Protein AF-A0A1U7YF97-F1 (afdb_monomer_lite)

pLDDT: mean 80.74, std 18.73, range [26.03, 98.69]

Radius of gyration: 23.37 Å; chains: 1; bounding box: 70×64×62 Å

InterPro domains:
  IPR001906 Terpene synthase, N-terminal domain [PF01397] (215-399)
  IPR008930 Terpenoid cyclases/protein prenyltransferase alpha-alpha toroid [SSF48239] (35-126)
  IPR008930 Terpenoid cyclases/protein prenyltransferase alpha-alpha toroid [SSF48239] (220-426)
  IPR036965 Terpene synthase, N-terminal domain superfamily [G3DSA:1.50.10.130] (18-420)
  IPR050148 Terpene synthase-like [PTHR31739] (11-397)

Organism: Nicotiana sylvestris (NCBI:txid4096)

Structure (mmCIF, N/CA/C/O backbone):
data_AF-A0A1U7YF97-F1
#
_entry.id   AF-A0A1U7YF97-F1
#
loop_
_atom_site.group_PDB
_atom_site.id
_atom_site.type_symbol
_atom_site.label_atom_id
_atom_site.label_alt_id
_atom_site.label_comp_id
_atom_site.label_asym_id
_atom_site.label_entity_id
_atom_site.label_seq_id
_atom_site.pdbx_PDB_ins_code
_atom_site.Cartn_x
_atom_site.Cartn_y
_atom_site.Cartn_z
_atom_site.occupancy
_atom_site.B_iso_or_equiv
_atom_site.auth_seq_id
_atom_site.auth_comp_id
_atom_site.auth_asym_id
_atom_site.auth_atom_id
_atom_site.pdbx_PDB_model_num
ATOM 1 N N . MET A 1 1 ? -43.985 6.856 -4.457 1.00 51.19 1 MET A N 1
ATOM 2 C CA . MET A 1 1 ? -42.830 6.193 -5.093 1.00 51.19 1 MET A CA 1
ATOM 3 C C . MET A 1 1 ? -43.397 5.096 -5.967 1.00 51.19 1 MET A C 1
ATOM 5 O O . MET A 1 1 ? -44.209 4.332 -5.462 1.00 51.19 1 MET A O 1
ATOM 9 N N . ASP A 1 2 ? -43.066 5.093 -7.256 1.00 53.53 2 ASP A N 1
ATOM 10 C CA . ASP A 1 2 ? -43.571 4.096 -8.204 1.00 53.53 2 ASP A CA 1
ATOM 11 C C . ASP A 1 2 ? -43.056 2.693 -7.854 1.00 53.53 2 ASP A C 1
ATOM 13 O O . ASP A 1 2 ? -41.922 2.524 -7.410 1.00 53.53 2 ASP A O 1
ATOM 17 N N . SER A 1 3 ? -43.881 1.664 -8.055 1.00 61.53 3 SER A N 1
ATOM 18 C CA . SER A 1 3 ? -43.528 0.267 -7.754 1.00 61.53 3 SER A CA 1
ATOM 19 C C . SER A 1 3 ? -42.304 -0.234 -8.534 1.00 61.53 3 SER A C 1
ATOM 21 O O . SER A 1 3 ? -41.588 -1.115 -8.059 1.00 61.53 3 SER A O 1
ATOM 23 N N . SER A 1 4 ? -42.020 0.356 -9.699 1.00 63.34 4 SER A N 1
ATOM 24 C CA . SER A 1 4 ? -40.842 0.050 -10.515 1.00 63.34 4 SER A CA 1
ATOM 25 C C . SER A 1 4 ? -39.529 0.530 -9.886 1.00 63.34 4 SER A C 1
ATOM 27 O O . SER A 1 4 ? -38.517 -0.159 -10.000 1.00 63.34 4 SER A O 1
ATOM 29 N N . SER A 1 5 ? -39.524 1.668 -9.181 1.00 62.56 5 SER A N 1
ATOM 30 C CA . SER A 1 5 ? -38.303 2.200 -8.562 1.00 62.56 5 SER A CA 1
ATOM 31 C C . SER A 1 5 ? -37.928 1.454 -7.282 1.00 62.56 5 SER A C 1
ATOM 33 O O . SER A 1 5 ? -36.745 1.251 -7.019 1.00 62.56 5 SER A O 1
ATOM 35 N N . ILE A 1 6 ? -38.918 0.963 -6.531 1.00 66.25 6 ILE A N 1
ATOM 36 C CA . ILE A 1 6 ? -38.700 0.126 -5.340 1.00 66.25 6 ILE A CA 1
ATOM 37 C C . ILE A 1 6 ? -38.061 -1.213 -5.734 1.00 66.25 6 ILE A C 1
ATOM 39 O O . ILE A 1 6 ? -37.061 -1.610 -5.140 1.00 66.25 6 ILE A O 1
ATOM 43 N N . SER A 1 7 ? -38.563 -1.853 -6.796 1.00 70.56 7 SER A N 1
ATOM 44 C CA . SER A 1 7 ? -37.989 -3.099 -7.325 1.00 70.56 7 SER A CA 1
ATOM 45 C C . SER A 1 7 ? -36.536 -2.928 -7.795 1.00 70.56 7 SER A C 1
ATOM 47 O O . SER A 1 7 ? -35.716 -3.826 -7.599 1.00 70.56 7 SER A O 1
ATOM 49 N N . SER A 1 8 ? -36.185 -1.761 -8.348 1.00 82.00 8 SER A N 1
ATOM 50 C CA . SER A 1 8 ? -34.807 -1.444 -8.742 1.00 82.00 8 SER A CA 1
ATOM 51 C C . SER A 1 8 ? -33.874 -1.246 -7.541 1.00 82.00 8 SER A C 1
ATOM 53 O O . SER A 1 8 ? -32.724 -1.676 -7.599 1.00 82.00 8 SER A O 1
ATOM 55 N N . ILE A 1 9 ? -34.342 -0.618 -6.455 1.00 86.00 9 ILE A N 1
ATOM 56 C CA . ILE A 1 9 ? -33.538 -0.409 -5.237 1.00 86.00 9 ILE A CA 1
ATOM 57 C C . ILE A 1 9 ? -33.278 -1.739 -4.529 1.00 86.00 9 ILE A C 1
ATOM 59 O O . ILE A 1 9 ? -32.147 -2.012 -4.136 1.00 86.00 9 ILE A O 1
ATOM 63 N N . GLU A 1 10 ? -34.296 -2.590 -4.392 1.00 87.62 10 GLU A N 1
ATOM 64 C CA . GLU A 1 10 ? -34.138 -3.915 -3.780 1.00 87.62 10 GLU A CA 1
ATOM 65 C C . GLU A 1 10 ? -33.149 -4.790 -4.559 1.00 87.62 10 GLU A C 1
ATOM 67 O O . GLU A 1 10 ? -32.338 -5.490 -3.951 1.00 87.62 10 GLU A O 1
ATOM 72 N N . SER A 1 11 ? -33.162 -4.707 -5.894 1.00 89.81 11 SER A N 1
ATOM 73 C CA . SER A 1 11 ? -32.180 -5.391 -6.740 1.00 89.81 11 SER A CA 1
ATOM 74 C C . SER A 1 11 ? -30.751 -4.937 -6.433 1.00 89.81 11 SER A C 1
ATOM 76 O O . SER A 1 11 ? -29.893 -5.781 -6.184 1.00 89.81 11 SER A O 1
ATOM 78 N N . LEU A 1 12 ? -30.509 -3.623 -6.379 1.00 89.88 12 LEU A N 1
ATOM 79 C CA . LEU A 1 12 ? -29.187 -3.060 -6.074 1.00 89.88 12 LEU A CA 1
ATOM 80 C C . LEU A 1 12 ? -28.723 -3.412 -4.655 1.00 89.88 12 LEU A C 1
ATOM 82 O O . LEU A 1 12 ? -27.562 -3.743 -4.439 1.00 89.88 12 LEU A O 1
ATOM 86 N N . VAL A 1 13 ? -29.629 -3.389 -3.675 1.00 90.25 13 VAL A N 1
ATOM 87 C CA . VAL A 1 13 ? -29.317 -3.803 -2.299 1.00 90.25 13 VAL A CA 1
ATOM 88 C C . VAL A 1 13 ? -28.901 -5.274 -2.253 1.00 90.25 13 VAL A C 1
ATOM 90 O O . VAL A 1 13 ? -27.934 -5.613 -1.574 1.00 90.25 13 VAL A O 1
ATOM 93 N N . ASN A 1 14 ? -29.601 -6.153 -2.973 1.00 89.00 14 ASN A N 1
ATOM 94 C CA . ASN A 1 14 ? -29.261 -7.575 -3.028 1.00 89.00 14 ASN A CA 1
ATOM 95 C C . ASN A 1 14 ? -27.932 -7.830 -3.748 1.00 89.00 14 ASN A C 1
ATOM 97 O O . ASN A 1 14 ? -27.167 -8.696 -3.325 1.00 89.00 14 ASN A O 1
ATOM 101 N N . GLU A 1 15 ? -27.643 -7.066 -4.799 1.00 88.06 15 GLU A N 1
ATOM 102 C CA . GLU A 1 15 ? -26.352 -7.090 -5.487 1.00 88.06 15 GLU A CA 1
ATOM 103 C C . GLU A 1 15 ? -25.223 -6.685 -4.534 1.00 88.06 15 GLU A C 1
ATOM 105 O O . GLU A 1 15 ? -24.295 -7.465 -4.328 1.00 88.06 15 GLU A O 1
ATOM 110 N N . ILE A 1 16 ? -25.374 -5.563 -3.822 1.00 86.56 16 ILE A N 1
ATOM 111 C CA . ILE A 1 16 ? -24.419 -5.116 -2.799 1.00 86.56 16 ILE A CA 1
ATOM 112 C C . ILE A 1 16 ? -24.227 -6.178 -1.705 1.00 86.56 16 ILE A C 1
ATOM 114 O O . ILE A 1 16 ? -23.097 -6.471 -1.323 1.00 86.56 16 ILE A O 1
ATOM 118 N N . LYS A 1 17 ? -25.302 -6.805 -1.206 1.00 87.69 17 LYS A N 1
ATOM 119 C CA . LYS A 1 17 ? -25.207 -7.890 -0.206 1.00 87.69 17 LYS A CA 1
ATOM 120 C C . LYS A 1 17 ? -24.371 -9.063 -0.702 1.00 87.69 17 LYS A C 1
ATOM 122 O O . LYS A 1 17 ? -23.550 -9.612 0.037 1.00 87.69 17 LYS A O 1
ATOM 127 N N . LYS A 1 18 ? -24.580 -9.448 -1.957 1.00 84.69 18 LYS A N 1
ATOM 128 C CA . LYS A 1 18 ? -23.865 -10.556 -2.580 1.00 84.69 18 LYS A CA 1
ATOM 129 C C . LYS A 1 18 ? -22.394 -10.210 -2.805 1.00 84.69 18 LYS A C 1
ATOM 131 O O . LYS A 1 18 ? -21.533 -11.016 -2.465 1.00 84.69 18 LYS A O 1
ATOM 136 N N . GLU A 1 19 ? -22.113 -9.033 -3.352 1.00 81.75 19 GLU A N 1
ATOM 137 C CA . GLU A 1 19 ? -20.757 -8.631 -3.724 1.00 81.75 19 GLU A CA 1
ATOM 138 C C . GLU A 1 19 ? -19.905 -8.217 -2.528 1.00 81.75 19 GLU A C 1
ATOM 140 O O . GLU A 1 19 ? -18.747 -8.612 -2.464 1.00 81.75 19 GLU A O 1
ATOM 145 N N . MET A 1 20 ? -20.465 -7.460 -1.581 1.00 78.31 20 MET A N 1
ATOM 146 C CA . MET A 1 20 ? -19.699 -6.848 -0.491 1.00 78.31 20 MET A CA 1
ATOM 147 C C . MET A 1 20 ? -19.651 -7.703 0.778 1.00 78.31 20 MET A C 1
ATOM 149 O O . MET A 1 20 ? -18.649 -7.694 1.484 1.00 78.31 20 MET A O 1
ATOM 153 N N . PHE A 1 21 ? -20.716 -8.451 1.082 1.00 78.69 21 PHE A N 1
ATOM 154 C CA . PHE A 1 21 ? -20.839 -9.160 2.365 1.00 78.69 21 PHE A CA 1
ATOM 155 C C . PHE A 1 21 ? -20.754 -10.685 2.251 1.00 78.69 21 PHE A C 1
ATOM 157 O O . PHE A 1 21 ? -20.451 -11.354 3.235 1.00 78.69 21 PHE A O 1
ATOM 164 N N . SER A 1 22 ? -21.028 -11.247 1.069 1.00 74.44 22 SER A N 1
ATOM 165 C CA . SER A 1 22 ? -21.046 -12.705 0.858 1.00 74.44 22 SER A CA 1
ATOM 166 C C . SER A 1 22 ? -19.842 -13.226 0.068 1.00 74.44 22 SER A C 1
ATOM 168 O O . SER A 1 22 ? -19.612 -14.435 0.028 1.00 74.44 22 SER A O 1
ATOM 170 N N . ASN A 1 23 ? -19.081 -12.342 -0.579 1.00 68.88 23 ASN A N 1
ATOM 171 C CA . ASN A 1 23 ? -17.923 -12.715 -1.377 1.00 68.88 23 ASN A CA 1
ATOM 172 C C . ASN A 1 23 ? -16.668 -12.797 -0.495 1.00 68.88 23 ASN A C 1
ATOM 174 O O . ASN A 1 23 ? -16.170 -11.784 -0.010 1.00 68.88 23 ASN A O 1
ATOM 178 N N . GLN A 1 24 ? -16.133 -14.008 -0.330 1.00 63.88 24 GLN A N 1
ATOM 179 C CA . GLN A 1 24 ? -14.925 -14.260 0.463 1.00 63.88 24 GLN A CA 1
ATOM 180 C C . GLN A 1 24 ? -13.673 -13.573 -0.110 1.00 63.88 24 GLN A C 1
ATOM 182 O O . GLN A 1 24 ? -12.725 -13.321 0.624 1.00 63.88 24 GLN A O 1
ATOM 187 N N . GLU A 1 25 ? -13.679 -13.225 -1.398 1.00 63.47 25 GLU A N 1
ATOM 188 C CA . GLU A 1 25 ? -12.575 -12.532 -2.070 1.00 63.47 25 GLU A CA 1
ATOM 189 C C . GLU A 1 25 ? -12.784 -11.010 -2.140 1.00 63.47 25 GLU A C 1
ATOM 191 O O . GLU A 1 25 ? -11.944 -10.295 -2.687 1.00 63.47 25 GLU A O 1
ATOM 196 N N . PHE A 1 26 ? -13.881 -10.475 -1.585 1.00 62.81 26 PHE A N 1
ATOM 197 C CA . PHE A 1 26 ? -14.211 -9.046 -1.667 1.00 62.81 26 PHE A CA 1
ATOM 198 C C . PHE A 1 26 ? -13.070 -8.149 -1.179 1.00 62.81 26 PHE A C 1
ATOM 200 O O . PHE A 1 26 ? -12.686 -7.199 -1.858 1.00 62.81 26 PHE A O 1
ATOM 207 N N . ASN A 1 27 ? -12.455 -8.505 -0.052 1.00 59.56 27 ASN A N 1
ATOM 208 C CA . ASN A 1 27 ? -11.328 -7.764 0.519 1.00 59.56 27 ASN A CA 1
ATOM 209 C C . ASN A 1 27 ? -10.128 -7.710 -0.437 1.00 59.56 27 ASN A C 1
ATOM 211 O O . ASN A 1 27 ? -9.406 -6.712 -0.498 1.00 59.56 27 ASN A O 1
ATOM 215 N N . THR A 1 28 ? -9.941 -8.756 -1.241 1.00 59.72 28 THR A N 1
ATOM 216 C CA . THR A 1 28 ? -8.902 -8.798 -2.266 1.00 59.72 28 THR A CA 1
ATOM 217 C C . THR A 1 28 ? -9.238 -7.898 -3.457 1.00 59.72 28 THR A C 1
ATOM 219 O O . THR A 1 28 ? -8.359 -7.183 -3.933 1.00 59.72 28 THR A O 1
ATOM 222 N N . PHE A 1 29 ? -10.507 -7.828 -3.873 1.00 59.84 29 PHE A N 1
ATOM 223 C CA . PHE A 1 29 ? -10.967 -6.865 -4.886 1.00 59.84 29 PHE A CA 1
ATOM 224 C C . PHE A 1 29 ? -10.868 -5.404 -4.427 1.00 59.84 29 PHE A C 1
ATOM 226 O O . PHE A 1 29 ? -10.661 -4.515 -5.254 1.00 59.84 29 PHE A O 1
ATOM 233 N N . LEU A 1 30 ? -11.005 -5.150 -3.123 1.00 59.78 30 LEU A N 1
ATOM 234 C CA . LEU A 1 30 ? -10.878 -3.817 -2.536 1.00 59.78 30 LEU A CA 1
ATOM 235 C C . LEU A 1 30 ? -9.442 -3.306 -2.463 1.00 59.78 30 LEU A C 1
ATOM 237 O O . LEU A 1 30 ? -9.231 -2.101 -2.314 1.00 59.78 30 LEU A O 1
ATOM 241 N N . THR A 1 31 ? -8.456 -4.196 -2.541 1.00 65.06 31 THR A N 1
ATOM 242 C CA . THR A 1 31 ? -7.071 -3.793 -2.343 1.00 65.06 31 THR A CA 1
ATOM 243 C C . THR A 1 31 ? -6.515 -3.178 -3.631 1.00 65.06 31 THR A C 1
ATOM 245 O O . THR A 1 31 ? -6.492 -3.850 -4.665 1.00 65.06 31 THR A O 1
ATOM 248 N N . PRO A 1 32 ? -6.039 -1.917 -3.608 1.00 73.31 32 PRO A N 1
ATOM 249 C CA . PRO A 1 32 ? -5.471 -1.289 -4.791 1.00 73.31 32 PRO A CA 1
ATOM 250 C C . PRO A 1 32 ? -4.275 -2.081 -5.321 1.00 73.31 32 PRO A C 1
ATOM 252 O O . PRO A 1 32 ? -3.346 -2.412 -4.581 1.00 73.31 32 PRO A O 1
ATOM 255 N N . ILE A 1 33 ? -4.291 -2.360 -6.623 1.00 85.31 33 ILE A N 1
ATOM 256 C CA . ILE A 1 33 ? -3.184 -3.036 -7.298 1.00 85.31 33 ILE A CA 1
ATOM 257 C C . ILE A 1 33 ? -2.012 -2.063 -7.425 1.00 85.31 33 ILE A C 1
ATOM 259 O O . ILE A 1 33 ? -2.161 -0.944 -7.919 1.00 85.31 33 ILE A O 1
ATOM 263 N N . SER A 1 34 ? -0.825 -2.522 -7.044 1.00 91.38 34 SER A N 1
ATOM 264 C CA . SER A 1 34 ? 0.422 -1.802 -7.256 1.00 91.38 34 SER A CA 1
ATOM 265 C C . SER A 1 34 ? 1.080 -2.284 -8.541 1.00 91.38 34 SER A C 1
ATOM 267 O O . SER A 1 34 ? 1.570 -3.412 -8.644 1.00 91.38 34 SER A O 1
ATOM 269 N N . ALA A 1 35 ? 1.134 -1.402 -9.539 1.00 95.62 35 ALA A N 1
ATOM 270 C CA . ALA A 1 35 ? 1.862 -1.676 -10.773 1.00 95.62 35 ALA A CA 1
ATOM 271 C C . ALA A 1 35 ? 3.367 -1.883 -10.527 1.00 95.62 35 ALA A C 1
ATOM 273 O O . ALA A 1 35 ? 3.997 -2.692 -11.205 1.00 95.62 35 ALA A O 1
ATOM 274 N N . TYR A 1 36 ? 3.930 -1.178 -9.541 1.00 96.56 36 TYR A N 1
ATOM 275 C CA . TYR A 1 36 ? 5.332 -1.309 -9.151 1.00 96.56 36 TYR A CA 1
ATOM 276 C C . TYR A 1 36 ? 5.630 -2.713 -8.605 1.00 96.56 36 TYR A C 1
ATOM 278 O O . TYR A 1 36 ? 6.515 -3.398 -9.114 1.00 96.56 36 TYR A O 1
ATOM 286 N N . ASP A 1 37 ? 4.848 -3.179 -7.632 1.00 96.50 37 ASP A N 1
ATOM 287 C CA . ASP A 1 37 ? 5.021 -4.504 -7.029 1.00 96.50 37 ASP A CA 1
ATOM 288 C C . ASP A 1 37 ? 4.708 -5.629 -8.019 1.00 96.50 37 ASP A C 1
ATOM 290 O O . ASP A 1 37 ? 5.454 -6.605 -8.117 1.00 96.50 37 ASP A O 1
ATOM 294 N N . THR A 1 38 ? 3.665 -5.459 -8.837 1.00 97.88 38 THR A N 1
ATOM 295 C CA . THR A 1 38 ? 3.328 -6.404 -9.913 1.00 97.88 38 THR A CA 1
ATOM 296 C C . THR A 1 38 ? 4.482 -6.560 -10.904 1.00 97.88 38 THR A C 1
ATOM 298 O O . THR A 1 38 ? 4.789 -7.679 -11.320 1.00 97.88 38 THR A O 1
ATOM 301 N N . ALA A 1 39 ? 5.180 -5.471 -11.241 1.00 98.31 39 ALA A N 1
ATOM 302 C CA . ALA A 1 39 ? 6.374 -5.527 -12.079 1.00 98.31 39 ALA A CA 1
ATOM 303 C C . ALA A 1 39 ? 7.534 -6.287 -11.429 1.00 98.31 39 ALA A C 1
ATOM 305 O O . ALA A 1 39 ? 8.212 -7.058 -12.111 1.00 98.31 39 ALA A O 1
ATOM 306 N N . TRP A 1 40 ? 7.737 -6.140 -10.120 1.00 98.06 40 TRP A N 1
ATOM 307 C CA . TRP A 1 40 ? 8.757 -6.898 -9.396 1.00 98.06 40 TRP A CA 1
ATOM 308 C C . TRP A 1 40 ? 8.504 -8.403 -9.397 1.00 98.06 40 TRP A C 1
ATOM 310 O O . TRP A 1 40 ? 9.433 -9.172 -9.653 1.00 98.06 40 TRP A O 1
ATOM 320 N N . LEU A 1 41 ? 7.254 -8.832 -9.211 1.00 97.50 41 LEU A N 1
ATOM 321 C CA . LEU A 1 41 ? 6.893 -10.246 -9.327 1.00 97.50 41 LEU A CA 1
ATOM 322 C C . LEU A 1 41 ? 7.050 -10.755 -10.763 1.00 97.50 41 LEU A C 1
ATOM 324 O O . LEU A 1 41 ? 7.599 -11.837 -10.977 1.00 97.50 41 LEU A O 1
ATOM 328 N N . ALA A 1 42 ? 6.649 -9.957 -11.758 1.00 97.00 42 ALA A N 1
ATOM 329 C CA . ALA A 1 42 ? 6.805 -10.311 -13.168 1.00 97.00 42 ALA A CA 1
ATOM 330 C C . ALA A 1 42 ? 8.275 -10.527 -13.568 1.00 97.00 42 ALA A C 1
ATOM 332 O O . ALA A 1 42 ? 8.546 -11.244 -14.527 1.00 97.00 42 ALA A O 1
ATOM 333 N N . MET A 1 43 ? 9.243 -9.942 -12.854 1.00 96.00 43 MET A N 1
ATOM 334 C CA . MET A 1 43 ? 10.672 -10.126 -13.126 1.00 96.00 43 MET A CA 1
ATOM 335 C C . MET A 1 43 ? 11.264 -11.437 -12.582 1.00 96.00 43 MET A C 1
ATOM 337 O O . MET A 1 43 ? 12.410 -11.757 -12.919 1.00 96.00 43 MET A O 1
ATOM 341 N N . ILE A 1 44 ? 10.534 -12.208 -11.772 1.00 95.12 44 ILE A N 1
ATOM 342 C CA . ILE A 1 44 ? 11.022 -13.470 -11.198 1.00 95.12 44 ILE A CA 1
ATOM 343 C C . ILE A 1 44 ? 11.076 -14.552 -12.285 1.00 95.12 44 ILE A C 1
ATOM 345 O O . ILE A 1 44 ? 10.106 -14.768 -13.005 1.00 95.12 44 ILE A O 1
ATOM 349 N N . SER A 1 45 ? 12.212 -15.245 -12.403 1.00 91.38 45 SER A N 1
ATOM 350 C CA . SER A 1 45 ? 12.419 -16.338 -13.366 1.00 91.38 45 SER A CA 1
ATOM 351 C C . SER A 1 45 ? 12.258 -17.700 -12.697 1.00 91.38 45 SER A C 1
ATOM 353 O O . SER A 1 45 ? 12.648 -17.857 -11.539 1.00 91.38 45 SER A O 1
ATOM 355 N N . TYR A 1 46 ? 11.781 -18.707 -13.435 1.00 82.88 46 TYR A N 1
ATOM 356 C CA . TYR A 1 46 ? 11.808 -20.109 -12.988 1.00 82.88 46 TYR A CA 1
ATOM 357 C C . TYR A 1 46 ? 13.217 -20.589 -12.603 1.00 82.88 46 TYR A C 1
ATOM 359 O O . TYR A 1 46 ? 13.361 -21.376 -11.671 1.00 82.88 46 TYR A O 1
ATOM 367 N N . ASN A 1 47 ? 14.267 -20.054 -13.238 1.00 69.31 47 ASN A N 1
ATOM 368 C CA . ASN A 1 47 ? 15.663 -20.398 -12.931 1.00 69.31 47 ASN A CA 1
ATOM 369 C C . ASN A 1 47 ? 16.129 -19.936 -11.538 1.00 69.31 47 ASN A C 1
ATOM 371 O O . ASN A 1 47 ? 17.233 -20.282 -11.123 1.00 69.31 47 ASN A O 1
ATOM 375 N N . ASN A 1 48 ? 15.320 -19.146 -10.825 1.00 64.38 48 ASN A N 1
ATOM 376 C CA . ASN A 1 48 ? 15.601 -18.753 -9.444 1.00 64.38 48 ASN A CA 1
ATOM 377 C C . ASN A 1 48 ? 15.278 -19.877 -8.438 1.00 64.38 48 ASN A C 1
ATOM 379 O O . ASN A 1 48 ? 15.596 -19.738 -7.261 1.00 64.38 48 ASN A O 1
ATOM 383 N N . GLN A 1 49 ? 14.666 -20.981 -8.884 1.00 57.31 49 GLN A N 1
ATOM 384 C CA . GLN A 1 49 ? 14.609 -22.237 -8.136 1.00 57.31 49 GLN A CA 1
ATOM 385 C C . GLN A 1 49 ? 15.833 -23.090 -8.494 1.00 57.31 49 GLN A C 1
ATOM 387 O O . GLN A 1 49 ? 16.174 -23.245 -9.668 1.00 57.31 49 GLN A O 1
ATOM 392 N N . GLU A 1 50 ? 16.532 -23.614 -7.487 1.00 50.31 50 GLU A N 1
ATOM 393 C CA . GLU A 1 50 ? 17.739 -24.412 -7.697 1.00 50.31 50 GLU A CA 1
ATOM 394 C C . GLU A 1 50 ? 17.502 -25.600 -8.646 1.00 50.31 50 GLU A C 1
ATOM 396 O O . GLU A 1 50 ? 16.654 -26.454 -8.410 1.00 50.31 50 GLU A O 1
ATOM 401 N N . LYS A 1 51 ? 18.380 -25.673 -9.656 1.00 46.75 51 LYS A N 1
ATOM 402 C CA . LYS A 1 51 ? 18.675 -26.802 -10.553 1.00 46.75 51 LYS A CA 1
ATOM 403 C C . LYS A 1 51 ? 17.544 -27.227 -11.489 1.00 46.75 51 LYS A C 1
ATOM 405 O O . LYS A 1 51 ? 16.594 -27.897 -11.113 1.00 46.75 51 LYS A O 1
ATOM 410 N N . ALA A 1 52 ? 17.787 -26.956 -12.773 1.00 45.06 52 ALA A N 1
ATOM 411 C CA . ALA A 1 52 ? 17.158 -27.606 -13.914 1.00 45.06 52 ALA A CA 1
ATOM 412 C C . ALA A 1 52 ? 17.008 -29.120 -13.683 1.00 45.06 52 ALA A C 1
ATOM 414 O O . ALA A 1 52 ? 17.953 -29.895 -13.851 1.00 45.06 52 ALA A O 1
ATOM 415 N N . ILE A 1 53 ? 15.804 -29.543 -13.313 1.00 44.25 53 ILE A N 1
ATOM 416 C CA . ILE A 1 53 ? 15.414 -30.944 -13.352 1.00 44.25 53 ILE A CA 1
ATOM 417 C C . ILE A 1 53 ? 15.157 -31.240 -14.837 1.00 44.25 53 ILE A C 1
ATOM 419 O O . ILE A 1 53 ? 14.276 -30.647 -15.452 1.00 44.25 53 ILE A O 1
ATOM 423 N N . ASN A 1 54 ? 15.964 -32.130 -15.421 1.00 46.12 54 ASN A N 1
ATOM 424 C CA . ASN A 1 54 ? 15.827 -32.689 -16.780 1.00 46.12 54 ASN A CA 1
ATOM 425 C C . ASN A 1 54 ? 16.356 -31.873 -17.977 1.00 46.12 54 ASN A C 1
ATOM 427 O O . ASN A 1 54 ? 15.943 -32.128 -19.104 1.00 46.12 54 ASN A O 1
ATOM 431 N N . GLY A 1 55 ? 17.297 -30.939 -17.795 1.00 47.91 55 GLY A N 1
ATOM 432 C CA . GLY A 1 55 ? 18.042 -30.353 -18.930 1.00 47.91 55 GLY A CA 1
ATOM 433 C C . GLY A 1 55 ? 17.236 -29.434 -19.865 1.00 47.91 55 GLY A C 1
ATOM 434 O O . GLY A 1 55 ? 17.789 -28.916 -20.833 1.00 47.91 55 GLY A O 1
ATOM 435 N N . HIS A 1 56 ? 15.965 -29.174 -19.553 1.00 48.81 56 HIS A N 1
ATOM 436 C CA . HIS A 1 56 ? 15.159 -28.129 -20.174 1.00 48.81 56 HIS A CA 1
ATOM 437 C C . HIS A 1 56 ? 15.124 -26.915 -19.244 1.00 48.81 56 HIS A C 1
ATOM 439 O O . HIS A 1 56 ? 14.445 -26.918 -18.220 1.00 48.81 56 HIS A O 1
ATOM 445 N N . SER A 1 57 ? 15.881 -25.870 -19.579 1.00 52.72 57 SER A N 1
ATOM 446 C CA . SER A 1 57 ? 15.761 -24.576 -18.909 1.00 52.72 57 SER A CA 1
ATOM 447 C C . SER A 1 57 ? 14.422 -23.946 -19.297 1.00 52.72 57 SER A C 1
ATOM 449 O O . SER A 1 57 ? 14.282 -23.447 -20.417 1.00 52.72 57 SER A O 1
ATOM 451 N N . PHE A 1 58 ? 13.437 -23.963 -18.399 1.00 58.56 58 PHE A N 1
ATOM 452 C CA . PHE A 1 58 ? 12.246 -23.128 -18.551 1.00 58.56 58 PHE A CA 1
ATOM 453 C C . PHE A 1 58 ? 12.674 -21.660 -18.435 1.00 58.56 58 PHE A C 1
ATOM 455 O O . PHE A 1 58 ? 12.911 -21.136 -17.351 1.00 58.56 58 PHE A O 1
ATOM 462 N N . SER A 1 59 ? 12.835 -21.004 -19.583 1.00 72.62 59 SER A N 1
ATOM 463 C CA . SER A 1 59 ? 13.158 -19.582 -19.668 1.00 72.62 59 SER A CA 1
ATOM 464 C C . SER A 1 59 ? 11.857 -18.794 -19.784 1.00 72.62 59 SER A C 1
ATOM 466 O O . SER A 1 59 ? 11.362 -18.582 -20.887 1.00 72.62 59 SER A O 1
ATOM 468 N N . GLY A 1 60 ? 11.297 -18.375 -18.651 1.00 85.88 60 GLY A N 1
ATOM 469 C CA . GLY A 1 60 ? 10.061 -17.594 -18.610 1.00 85.88 60 GLY A CA 1
ATOM 470 C C . GLY A 1 60 ? 9.782 -16.991 -17.230 1.00 85.88 60 GLY A C 1
ATOM 471 O O . GLY A 1 60 ? 10.450 -17.365 -16.254 1.00 85.88 60 GLY A O 1
ATOM 472 N N . PRO A 1 61 ? 8.833 -16.042 -17.142 1.00 93.06 61 PRO A N 1
ATOM 473 C CA . PRO A 1 61 ? 8.406 -15.473 -15.872 1.00 93.06 61 PRO A C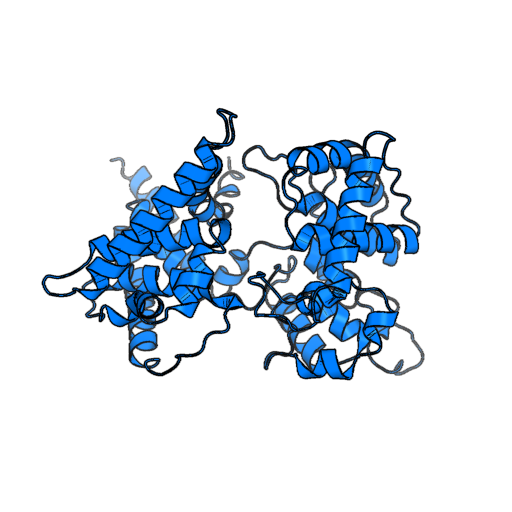A 1
ATOM 474 C C . PRO A 1 61 ? 7.715 -16.539 -15.023 1.00 93.06 61 PRO A C 1
ATOM 476 O O . PRO A 1 61 ? 6.828 -17.241 -15.495 1.00 93.06 61 PRO A O 1
ATOM 479 N N . MET A 1 62 ? 8.087 -16.628 -13.748 1.00 93.31 62 MET A N 1
ATOM 480 C CA . MET A 1 62 ? 7.422 -17.513 -12.786 1.00 93.31 62 MET A CA 1
ATOM 481 C C . MET A 1 62 ? 5.956 -17.109 -12.571 1.00 93.31 62 MET A C 1
ATOM 483 O O . MET A 1 62 ? 5.089 -17.960 -12.402 1.00 93.31 62 MET A O 1
ATOM 487 N N . PHE A 1 63 ? 5.678 -15.804 -12.617 1.00 94.69 63 PHE A N 1
ATOM 488 C CA . PHE A 1 63 ? 4.347 -15.230 -12.444 1.00 94.69 63 PHE A CA 1
ATOM 489 C C . PHE A 1 63 ? 3.863 -14.595 -13.755 1.00 94.69 63 PHE A C 1
ATOM 491 O O . PHE A 1 63 ? 3.860 -13.373 -13.919 1.00 94.69 63 PHE A O 1
ATOM 498 N N . GLU A 1 64 ? 3.463 -15.436 -14.714 1.00 93.94 64 GLU A N 1
ATOM 499 C CA . GLU A 1 64 ? 2.951 -15.009 -16.029 1.00 93.94 64 GLU A CA 1
ATOM 500 C C . GLU A 1 64 ? 1.746 -14.061 -15.926 1.00 93.94 64 GLU A C 1
ATOM 502 O O . GLU A 1 64 ? 1.635 -13.112 -16.704 1.00 93.94 64 GLU A O 1
ATOM 507 N N . SER A 1 65 ? 0.870 -14.269 -14.938 1.00 94.81 65 SER A N 1
ATOM 508 C CA . SER A 1 65 ? -0.283 -13.399 -14.676 1.00 94.81 65 SER A CA 1
ATOM 509 C C . SER A 1 65 ? 0.131 -11.950 -14.403 1.00 94.81 65 SER A C 1
ATOM 511 O O . SER A 1 65 ? -0.485 -11.032 -14.942 1.00 94.81 65 SER A O 1
ATOM 513 N N . CYS A 1 66 ? 1.218 -11.725 -13.656 1.00 96.94 66 CYS A N 1
ATOM 514 C CA . CYS A 1 66 ? 1.747 -10.387 -13.395 1.00 96.94 66 CYS A CA 1
ATOM 515 C C . CYS A 1 66 ? 2.266 -9.720 -14.678 1.00 96.94 66 CYS A C 1
ATOM 517 O O . CYS A 1 66 ? 1.985 -8.547 -14.918 1.00 96.94 66 CYS A O 1
ATOM 519 N N . LEU A 1 67 ? 2.975 -10.460 -15.540 1.00 96.81 67 LEU A N 1
ATOM 520 C CA . LEU A 1 67 ? 3.453 -9.924 -16.821 1.00 96.81 67 LEU A CA 1
ATOM 521 C C . LEU A 1 67 ? 2.287 -9.567 -17.756 1.00 96.81 67 LEU A C 1
ATOM 523 O O . LEU A 1 67 ? 2.268 -8.485 -18.348 1.00 96.81 67 LEU A O 1
ATOM 527 N N . ASN A 1 68 ? 1.290 -10.449 -17.844 1.00 96.44 68 ASN A N 1
ATOM 528 C CA . ASN A 1 68 ? 0.074 -10.216 -18.621 1.00 96.44 68 ASN A CA 1
ATOM 529 C C . ASN A 1 68 ? -0.725 -9.025 -18.084 1.00 96.44 68 ASN A C 1
ATOM 531 O O . ASN A 1 68 ? -1.271 -8.247 -18.867 1.00 96.44 68 ASN A O 1
ATOM 535 N N . TRP A 1 69 ? -0.764 -8.832 -16.766 1.00 96.94 69 TRP A N 1
ATOM 536 C CA . TRP A 1 69 ? -1.386 -7.654 -16.177 1.00 96.94 69 TRP A CA 1
ATOM 537 C C . TRP A 1 69 ? -0.697 -6.368 -16.644 1.00 96.94 69 TRP A C 1
ATOM 539 O O . TRP A 1 69 ? -1.374 -5.453 -17.110 1.00 96.94 69 TRP A O 1
ATOM 549 N N . ILE A 1 70 ? 0.638 -6.311 -16.616 1.00 98.19 70 ILE A N 1
ATOM 550 C CA . ILE A 1 70 ? 1.397 -5.125 -17.050 1.00 98.19 70 ILE A CA 1
ATOM 551 C C . ILE A 1 70 ? 1.094 -4.785 -18.513 1.00 98.19 70 ILE A C 1
ATOM 553 O O . ILE A 1 70 ? 0.825 -3.625 -18.826 1.00 98.19 70 ILE A O 1
ATOM 557 N N . LEU A 1 71 ? 1.082 -5.787 -19.399 1.00 97.75 71 LEU A N 1
ATOM 558 C CA . LEU A 1 71 ? 0.788 -5.606 -20.827 1.00 97.75 71 LEU A CA 1
ATOM 559 C C . LEU A 1 71 ? -0.585 -4.964 -21.078 1.00 97.75 71 LEU A C 1
ATOM 561 O O . LEU A 1 71 ? -0.719 -4.145 -21.990 1.00 97.75 71 LEU A O 1
ATOM 565 N N . ASN A 1 72 ? -1.575 -5.314 -20.255 1.00 96.81 72 ASN A N 1
ATOM 566 C CA . ASN A 1 72 ? -2.979 -4.967 -20.467 1.00 96.81 72 ASN A CA 1
ATOM 567 C C . ASN A 1 72 ? -3.482 -3.779 -19.625 1.00 96.81 72 ASN A C 1
ATOM 569 O O . ASN A 1 72 ? -4.607 -3.339 -19.836 1.00 96.81 72 ASN A O 1
ATOM 573 N N . ASN A 1 73 ? -2.680 -3.247 -18.693 1.00 95.62 73 ASN A N 1
ATOM 574 C CA . ASN A 1 73 ? -3.108 -2.201 -17.745 1.00 95.62 73 ASN A CA 1
ATOM 575 C C . ASN A 1 73 ? -2.284 -0.902 -17.833 1.00 95.62 73 ASN A C 1
ATOM 577 O O . ASN A 1 73 ? -2.219 -0.135 -16.874 1.00 95.62 73 ASN A O 1
ATOM 581 N N . GLN A 1 74 ? -1.655 -0.633 -18.982 1.00 97.50 74 GLN A N 1
ATOM 582 C CA . GLN A 1 74 ? -1.098 0.694 -19.264 1.00 97.50 74 GLN A CA 1
ATOM 583 C C . GLN A 1 74 ? -2.234 1.664 -19.590 1.00 97.50 74 GLN A C 1
ATOM 585 O O . GLN A 1 74 ? -3.077 1.356 -20.434 1.00 97.50 74 GLN A O 1
ATOM 590 N N . ASN A 1 75 ? -2.244 2.845 -18.976 1.00 94.19 75 ASN A N 1
ATOM 591 C CA . ASN A 1 75 ? -3.275 3.832 -19.276 1.00 94.19 75 ASN A CA 1
ATOM 592 C C . ASN A 1 75 ? -3.070 4.509 -20.644 1.00 94.19 75 ASN A C 1
ATOM 594 O O . ASN A 1 75 ? -2.035 4.370 -21.304 1.00 94.19 75 ASN A O 1
ATOM 598 N N . GLU A 1 76 ? -4.069 5.283 -21.068 1.00 93.00 76 GLU A N 1
ATOM 599 C CA . GLU A 1 76 ? -4.066 5.980 -22.360 1.00 93.00 76 GLU A CA 1
ATOM 600 C C . GLU A 1 76 ? -2.931 7.007 -22.492 1.00 93.00 76 GLU A C 1
ATOM 602 O O . GLU A 1 76 ? -2.408 7.214 -23.588 1.00 93.00 76 GLU A O 1
ATOM 607 N N . GLN A 1 77 ? -2.495 7.595 -21.373 1.00 93.50 77 GLN A N 1
ATOM 608 C CA . GLN A 1 77 ? -1.374 8.539 -21.305 1.00 93.50 77 GLN A CA 1
ATOM 609 C C . GLN A 1 77 ? 0.001 7.847 -21.329 1.00 93.50 77 GLN A C 1
ATOM 611 O O . GLN A 1 77 ? 1.031 8.519 -21.372 1.00 93.50 77 GLN A O 1
ATOM 616 N N . GLY A 1 78 ? 0.036 6.512 -21.347 1.00 95.62 78 GLY A N 1
ATOM 617 C CA . GLY A 1 78 ? 1.254 5.724 -21.490 1.00 95.62 78 GLY A CA 1
ATOM 618 C C . GLY A 1 78 ? 1.974 5.399 -20.183 1.00 95.62 78 GLY A C 1
ATOM 619 O O . GLY A 1 78 ? 3.094 4.897 -20.248 1.00 95.62 78 GLY A O 1
ATOM 620 N N . PHE A 1 79 ? 1.371 5.624 -19.018 1.00 96.25 79 PHE A N 1
ATOM 621 C CA . PHE A 1 79 ? 1.974 5.284 -17.727 1.00 96.25 79 PHE A CA 1
ATOM 622 C C . PHE A 1 79 ? 1.227 4.172 -16.991 1.00 96.25 79 PHE A C 1
ATOM 624 O O . PHE A 1 79 ? 0.106 3.798 -17.340 1.00 96.25 79 PHE A O 1
ATOM 631 N N . TRP A 1 80 ? 1.886 3.643 -15.966 1.00 96.69 80 TRP A N 1
ATOM 632 C CA . TRP A 1 80 ? 1.284 2.804 -14.936 1.00 96.69 80 TRP A CA 1
ATOM 633 C C . TRP A 1 80 ? 1.421 3.496 -13.582 1.00 96.69 80 TRP A C 1
ATOM 635 O O . TRP A 1 80 ? 2.367 4.257 -13.368 1.00 96.69 80 TRP A O 1
ATOM 645 N N . GLY A 1 81 ? 0.516 3.189 -12.656 1.00 86.50 81 GLY A N 1
ATOM 646 C CA . GLY A 1 81 ? 0.513 3.744 -11.304 1.00 86.50 81 GLY A CA 1
ATOM 647 C C . GLY A 1 81 ? -0.646 4.704 -11.050 1.00 86.50 81 GLY A C 1
ATOM 648 O O . GLY A 1 81 ? -1.575 4.826 -11.849 1.00 86.50 81 GLY A O 1
ATOM 649 N N . GLU A 1 82 ? -0.602 5.354 -9.892 1.00 76.81 82 GLU A N 1
ATOM 650 C CA . GLU A 1 82 ? -1.712 6.155 -9.384 1.00 76.81 82 GLU A CA 1
ATOM 651 C C . GLU A 1 82 ? -1.836 7.504 -10.092 1.00 76.81 82 GLU A C 1
ATOM 653 O O . GLU A 1 82 ? -0.851 8.221 -10.290 1.00 76.81 82 GLU A O 1
ATOM 658 N N . SER A 1 83 ? -3.080 7.873 -10.392 1.00 79.31 83 SER A N 1
ATOM 659 C CA . SER A 1 83 ? -3.453 9.210 -10.852 1.00 79.31 83 SER A CA 1
ATOM 660 C C . SER A 1 83 ? -4.184 9.974 -9.748 1.00 79.31 83 SER A C 1
ATOM 662 O O . SER A 1 83 ? -4.854 9.373 -8.906 1.00 79.31 83 SER A O 1
ATOM 664 N N . ASN A 1 84 ? -4.081 11.301 -9.749 1.00 74.12 84 ASN A N 1
ATOM 665 C CA . ASN A 1 84 ? -4.854 12.155 -8.852 1.00 74.12 84 ASN A CA 1
ATOM 666 C C . ASN A 1 84 ? -6.341 12.228 -9.284 1.00 74.12 84 ASN A C 1
ATOM 668 O O . ASN A 1 84 ? -6.758 11.592 -10.255 1.00 74.12 84 ASN A O 1
ATOM 672 N N . GLY A 1 85 ? -7.157 13.014 -8.570 1.00 65.38 85 GLY A N 1
ATOM 673 C CA . GLY A 1 85 ? -8.595 13.156 -8.860 1.00 65.38 85 GLY A CA 1
ATOM 674 C C . GLY A 1 85 ? -8.939 13.717 -10.240 1.00 65.38 85 GLY A C 1
ATOM 675 O O . GLY A 1 85 ? -10.057 13.525 -10.711 1.00 65.38 85 GLY A O 1
ATOM 676 N N . GLU A 1 86 ? -7.973 14.330 -10.919 1.00 73.25 86 GLU A N 1
ATOM 677 C CA . GLU A 1 86 ? -8.099 14.869 -12.276 1.00 73.25 86 GLU A CA 1
ATOM 678 C C . GLU A 1 86 ? -7.534 13.911 -13.336 1.00 73.25 86 GLU A C 1
ATOM 680 O O . GLU A 1 86 ? -7.375 14.281 -14.496 1.00 73.25 86 GLU A O 1
ATOM 685 N N . ASN A 1 87 ? -7.235 12.665 -12.950 1.00 78.00 87 ASN A N 1
ATOM 686 C CA . ASN A 1 87 ? -6.537 11.675 -13.770 1.00 78.00 87 ASN A CA 1
ATOM 687 C C . ASN A 1 87 ? -5.134 12.126 -14.222 1.00 78.00 87 ASN A C 1
ATOM 689 O O . ASN A 1 87 ? -4.627 11.636 -15.226 1.00 78.00 87 ASN A O 1
ATOM 693 N N . LEU A 1 88 ? -4.487 13.038 -13.492 1.00 84.12 88 LEU A N 1
ATOM 694 C CA . LEU A 1 88 ? -3.099 13.416 -13.756 1.00 84.12 88 LEU A CA 1
ATOM 695 C C . LEU A 1 88 ? -2.141 12.457 -13.041 1.00 84.12 88 LEU A C 1
ATOM 697 O O . LEU A 1 88 ? -2.453 11.993 -11.939 1.00 84.12 88 LEU A O 1
ATOM 701 N N . PRO A 1 89 ? -0.974 12.156 -13.635 1.00 88.94 89 PRO A N 1
ATOM 702 C CA . PRO A 1 89 ? 0.024 11.298 -13.011 1.00 88.94 89 PRO A CA 1
ATOM 703 C C . PRO A 1 89 ? 0.503 11.883 -11.684 1.00 88.94 89 PRO A C 1
ATOM 705 O O . PRO A 1 89 ? 0.598 13.095 -11.510 1.00 88.94 89 PRO A O 1
ATOM 708 N N . THR A 1 90 ? 0.857 11.005 -10.756 1.00 88.50 90 THR A N 1
ATOM 709 C CA . THR A 1 90 ? 1.538 11.382 -9.514 1.00 88.50 90 THR A CA 1
ATOM 710 C C . THR A 1 90 ? 3.010 10.981 -9.571 1.00 88.50 90 THR A C 1
ATOM 712 O O . THR A 1 90 ? 3.448 10.263 -10.473 1.00 88.50 90 THR A O 1
ATOM 715 N N . ILE A 1 91 ? 3.798 11.385 -8.573 1.00 88.12 91 ILE A N 1
ATOM 716 C CA . ILE A 1 91 ? 5.218 11.023 -8.505 1.00 88.12 91 ILE A CA 1
ATOM 717 C C . ILE A 1 91 ? 5.453 9.492 -8.450 1.00 88.12 91 ILE A C 1
ATOM 719 O O . ILE A 1 91 ? 6.473 9.009 -8.945 1.00 88.12 91 ILE A O 1
ATOM 723 N N . SER A 1 92 ? 4.488 8.705 -7.947 1.00 88.31 92 SER A N 1
ATOM 724 C CA . SER A 1 92 ? 4.534 7.230 -7.957 1.00 88.31 92 SER A CA 1
ATOM 725 C C . SER A 1 92 ? 4.378 6.627 -9.356 1.00 88.31 92 SER A C 1
ATOM 727 O O . SER A 1 92 ? 4.862 5.525 -9.617 1.00 88.31 92 SER A O 1
ATOM 729 N N . SER A 1 93 ? 3.781 7.364 -10.299 1.00 94.38 93 SER A N 1
ATOM 730 C CA . SER A 1 93 ? 3.661 6.927 -11.694 1.00 94.38 93 SER A CA 1
ATOM 731 C C . SER A 1 93 ? 5.024 6.806 -12.378 1.00 94.38 93 SER A C 1
ATOM 733 O O . SER A 1 93 ? 5.194 5.963 -13.259 1.00 94.38 93 SER A O 1
ATOM 735 N N . LEU A 1 94 ? 6.022 7.601 -11.966 1.00 95.00 94 LEU A N 1
ATOM 736 C CA . LEU A 1 94 ? 7.384 7.506 -12.500 1.00 95.00 94 LEU A CA 1
ATOM 737 C C . LEU A 1 94 ? 8.029 6.163 -12.138 1.00 95.00 94 LEU A C 1
ATOM 739 O O . LEU A 1 94 ? 8.538 5.465 -13.015 1.00 95.00 94 LEU A O 1
ATOM 743 N N . THR A 1 95 ? 7.987 5.777 -10.859 1.00 95.25 95 THR A N 1
ATOM 744 C CA . THR A 1 95 ? 8.595 4.525 -10.381 1.00 95.25 95 THR A CA 1
ATOM 745 C C . THR A 1 95 ? 7.852 3.304 -10.909 1.00 95.25 95 THR A C 1
ATOM 747 O O . THR A 1 95 ? 8.491 2.375 -11.402 1.00 95.25 95 THR A O 1
ATOM 750 N N . ALA A 1 96 ? 6.517 3.323 -10.888 1.00 97.00 96 ALA A N 1
ATOM 751 C CA . ALA A 1 96 ? 5.688 2.249 -11.428 1.00 97.00 96 ALA A CA 1
ATOM 752 C C . ALA A 1 96 ? 5.909 2.041 -12.935 1.00 97.00 96 ALA A C 1
ATOM 754 O O . ALA A 1 96 ? 6.078 0.906 -13.383 1.00 97.00 96 ALA A O 1
ATOM 755 N N . THR A 1 97 ? 5.976 3.125 -13.715 1.00 98.25 97 THR A N 1
ATOM 756 C CA . THR A 1 97 ? 6.208 3.044 -15.166 1.00 98.25 97 THR A CA 1
ATOM 757 C C . THR A 1 97 ? 7.600 2.518 -15.490 1.00 98.25 97 THR A C 1
ATOM 759 O O . THR A 1 97 ? 7.734 1.669 -16.371 1.00 98.25 97 THR A O 1
ATOM 762 N N . LEU A 1 98 ? 8.635 2.961 -14.767 1.00 97.94 98 LEU A N 1
ATOM 763 C CA . LEU A 1 98 ? 9.985 2.414 -14.924 1.00 97.94 98 LEU A CA 1
ATOM 764 C C . LEU A 1 98 ? 10.011 0.913 -14.619 1.00 97.94 98 LEU A C 1
ATOM 766 O O . LEU A 1 98 ? 10.480 0.145 -15.456 1.00 97.94 98 LEU A O 1
ATOM 770 N N . ALA A 1 99 ? 9.453 0.484 -13.483 1.00 98.25 99 ALA A N 1
ATOM 771 C CA . ALA A 1 99 ? 9.405 -0.927 -13.102 1.00 98.25 99 ALA A CA 1
ATOM 772 C C . ALA A 1 99 ? 8.678 -1.783 -14.156 1.00 98.25 99 ALA A C 1
ATOM 774 O O . ALA A 1 99 ? 9.209 -2.804 -14.598 1.00 98.25 99 ALA A O 1
ATOM 775 N N . CYS A 1 100 ? 7.515 -1.330 -14.639 1.00 98.69 100 CYS A N 1
ATOM 776 C CA . CYS A 1 100 ? 6.760 -2.014 -15.691 1.00 98.69 100 CYS A CA 1
ATOM 777 C C . CYS A 1 100 ? 7.565 -2.145 -16.991 1.00 98.69 100 CYS A C 1
ATOM 779 O O . CYS A 1 100 ? 7.640 -3.232 -17.562 1.00 98.69 100 CYS A O 1
ATOM 781 N N . MET A 1 101 ? 8.221 -1.072 -17.449 1.00 98.44 101 MET A N 1
ATOM 782 C CA . MET A 1 101 ? 9.065 -1.132 -18.648 1.00 98.44 101 MET A CA 1
ATOM 783 C C . MET A 1 101 ? 10.258 -2.074 -18.473 1.00 98.44 101 MET A C 1
ATOM 785 O O . MET A 1 101 ? 10.593 -2.793 -19.412 1.00 98.44 101 MET A O 1
ATOM 789 N N . ILE A 1 102 ? 10.885 -2.099 -17.292 1.00 97.88 102 ILE A N 1
ATOM 790 C CA . ILE A 1 102 ? 11.988 -3.019 -16.979 1.00 97.88 102 ILE A CA 1
ATOM 791 C C . ILE A 1 102 ? 11.502 -4.471 -17.061 1.00 97.88 102 ILE A C 1
ATOM 793 O O . ILE A 1 102 ? 12.155 -5.292 -17.706 1.00 97.88 102 ILE A O 1
ATOM 797 N N . ALA A 1 103 ? 10.339 -4.782 -16.480 1.00 97.94 103 ALA A N 1
ATOM 798 C CA . ALA A 1 103 ? 9.746 -6.116 -16.542 1.00 97.94 103 ALA A CA 1
ATOM 799 C C . ALA A 1 103 ? 9.442 -6.547 -17.988 1.00 97.94 103 ALA A C 1
ATOM 801 O O . ALA A 1 103 ? 9.828 -7.639 -18.404 1.00 97.94 103 ALA A O 1
ATOM 802 N N . LEU A 1 104 ? 8.826 -5.669 -18.786 1.00 98.06 104 LEU A N 1
ATOM 803 C CA . LEU A 1 104 ? 8.556 -5.920 -20.207 1.00 98.06 104 LEU A CA 1
ATOM 804 C C . LEU A 1 104 ? 9.849 -6.131 -21.010 1.00 98.06 104 LEU A C 1
ATOM 806 O O . LEU A 1 104 ? 9.954 -7.068 -21.804 1.00 98.06 104 LEU A O 1
ATOM 810 N N . LYS A 1 105 ? 10.864 -5.293 -20.762 1.00 96.88 105 LYS A N 1
ATOM 811 C CA . LYS A 1 105 ? 12.172 -5.369 -21.419 1.00 96.88 105 LYS A CA 1
ATOM 812 C C . LYS A 1 105 ? 12.895 -6.673 -21.093 1.00 96.88 105 LYS A C 1
ATOM 814 O O . LYS A 1 105 ? 13.471 -7.271 -21.999 1.00 96.88 105 LYS A O 1
ATOM 819 N N . LYS A 1 106 ? 12.832 -7.133 -19.838 1.00 94.88 106 LYS A N 1
ATOM 820 C CA . LYS A 1 106 ? 13.444 -8.391 -19.383 1.00 94.88 106 LYS A CA 1
ATOM 821 C C . LYS A 1 106 ? 12.963 -9.600 -20.187 1.00 94.88 106 LYS A C 1
ATOM 823 O O . LYS A 1 106 ? 13.766 -10.473 -20.500 1.00 94.88 106 LYS A O 1
ATOM 828 N N . TRP A 1 107 ? 11.679 -9.627 -20.538 1.00 94.94 107 TRP A N 1
ATOM 829 C CA . TRP A 1 107 ? 11.065 -10.724 -21.292 1.00 94.94 107 TRP A CA 1
ATOM 830 C C . TRP A 1 107 ? 10.940 -10.448 -22.792 1.00 94.94 107 TRP A C 1
ATOM 832 O O . TRP A 1 107 ? 10.382 -11.266 -23.514 1.00 94.94 107 TRP A O 1
ATOM 842 N N . ASN A 1 108 ? 11.476 -9.321 -23.269 1.00 95.19 108 ASN A N 1
ATOM 843 C CA . ASN A 1 108 ? 11.412 -8.892 -24.665 1.00 95.19 108 ASN A CA 1
ATOM 844 C C . ASN A 1 108 ? 9.975 -8.865 -25.234 1.00 95.19 108 ASN A C 1
ATOM 846 O O . ASN A 1 108 ? 9.726 -9.297 -26.359 1.00 95.19 108 ASN A O 1
ATOM 850 N N . VAL A 1 109 ? 9.028 -8.348 -24.445 1.00 96.50 109 VAL A N 1
ATOM 851 C CA . VAL A 1 109 ? 7.613 -8.183 -24.820 1.00 96.50 109 VAL A CA 1
ATOM 852 C C . VAL A 1 109 ? 7.174 -6.723 -24.676 1.00 96.50 109 VAL A C 1
ATOM 854 O O . VAL A 1 109 ? 7.870 -5.907 -24.078 1.00 96.50 109 VAL A O 1
ATOM 857 N N . GLY A 1 110 ? 6.007 -6.369 -25.223 1.00 96.88 110 GLY A N 1
ATOM 858 C CA . GLY A 1 110 ? 5.384 -5.063 -24.973 1.00 96.88 110 GLY A CA 1
ATOM 859 C C . GLY A 1 110 ? 6.153 -3.861 -25.532 1.00 96.88 110 GLY A C 1
ATOM 860 O O . GLY A 1 110 ? 6.142 -2.795 -24.921 1.00 96.88 110 GLY A O 1
ATOM 861 N N . GLU A 1 111 ? 6.814 -3.989 -26.689 1.00 97.44 111 GLU A N 1
ATOM 862 C CA . GLU A 1 111 ? 7.615 -2.903 -27.286 1.00 97.44 111 GLU A CA 1
ATOM 863 C C . GLU A 1 111 ? 6.807 -1.601 -27.465 1.00 97.44 111 GLU A C 1
ATOM 865 O O . GLU A 1 111 ? 7.293 -0.505 -27.181 1.00 97.44 111 GLU A O 1
ATOM 870 N N . THR A 1 112 ? 5.540 -1.712 -27.877 1.00 97.88 112 THR A N 1
ATOM 871 C CA . THR A 1 112 ? 4.617 -0.570 -27.974 1.00 97.88 112 THR A CA 1
ATOM 872 C C . THR A 1 112 ? 4.365 0.073 -26.612 1.00 97.88 112 THR A C 1
ATOM 874 O O . THR A 1 112 ? 4.373 1.301 -26.509 1.00 97.88 112 THR A O 1
ATOM 877 N N . ASN A 1 113 ? 4.177 -0.732 -25.562 1.00 98.50 113 ASN A N 1
ATOM 878 C CA . ASN A 1 113 ? 3.982 -0.232 -24.206 1.00 98.50 113 ASN A CA 1
ATOM 879 C C . ASN A 1 113 ? 5.240 0.487 -23.697 1.00 98.50 113 ASN A C 1
ATOM 881 O O . ASN A 1 113 ? 5.131 1.581 -23.147 1.00 98.50 113 ASN A O 1
ATOM 885 N N . ILE A 1 114 ? 6.434 -0.063 -23.957 1.00 98.25 114 ILE A N 1
ATOM 886 C CA . ILE A 1 114 ? 7.720 0.570 -23.621 1.00 98.25 114 ILE A CA 1
ATOM 887 C C . ILE A 1 114 ? 7.860 1.922 -24.334 1.00 98.25 114 ILE A C 1
ATOM 889 O O . ILE A 1 114 ? 8.186 2.920 -23.697 1.00 98.25 114 ILE A O 1
ATOM 893 N N . LYS A 1 115 ? 7.552 2.001 -25.636 1.00 97.06 115 LYS A N 1
ATOM 894 C CA . LYS A 1 115 ? 7.591 3.269 -26.391 1.00 97.06 115 LYS A CA 1
ATOM 895 C C . LYS A 1 115 ? 6.655 4.325 -25.797 1.00 97.06 115 LYS A C 1
ATOM 897 O O . LYS A 1 115 ? 7.031 5.493 -25.718 1.00 97.06 115 LYS A O 1
ATOM 902 N N . LYS A 1 116 ? 5.445 3.936 -25.379 1.00 97.81 116 LYS A N 1
ATOM 903 C CA . LYS A 1 116 ? 4.495 4.831 -24.696 1.00 97.81 116 LYS A CA 1
ATOM 904 C C . LYS A 1 116 ? 5.009 5.269 -23.317 1.00 97.81 116 LYS A C 1
ATOM 906 O O . LYS A 1 116 ? 4.969 6.458 -23.020 1.00 97.81 116 LYS A O 1
ATOM 911 N N . GLY A 1 117 ? 5.565 4.343 -22.535 1.00 97.50 117 GLY A N 1
ATOM 912 C CA . GLY A 1 117 ? 6.148 4.622 -21.221 1.00 97.50 117 GLY A CA 1
ATOM 913 C C . GLY A 1 117 ? 7.334 5.580 -21.287 1.00 97.50 117 GLY A C 1
ATOM 914 O O . GLY A 1 117 ? 7.401 6.528 -20.512 1.00 97.50 117 GLY A O 1
ATOM 915 N N . LEU A 1 118 ? 8.224 5.414 -22.268 1.00 95.81 118 LEU A N 1
ATOM 916 C CA . LEU A 1 118 ? 9.340 6.338 -22.483 1.00 95.81 118 LEU A CA 1
ATOM 917 C C . LEU A 1 118 ? 8.850 7.748 -22.825 1.00 95.81 118 LEU A C 1
ATOM 919 O O . LEU A 1 118 ? 9.327 8.707 -22.223 1.00 95.81 118 LEU A O 1
ATOM 923 N N . LYS A 1 119 ? 7.852 7.878 -23.714 1.00 94.88 119 LYS A N 1
ATOM 924 C CA . LYS A 1 119 ? 7.225 9.178 -24.015 1.00 94.88 119 LYS A CA 1
ATOM 925 C C . LYS A 1 119 ? 6.663 9.836 -22.755 1.00 94.88 119 LYS A C 1
ATOM 927 O O . LYS A 1 119 ? 6.868 11.030 -22.557 1.00 94.88 119 LYS A O 1
ATOM 932 N N . PHE A 1 120 ? 5.992 9.064 -21.900 1.00 95.25 120 PHE A N 1
ATOM 933 C CA . PHE A 1 120 ? 5.492 9.557 -20.621 1.00 95.25 120 PHE A CA 1
ATOM 934 C C . PHE A 1 120 ? 6.625 10.049 -19.709 1.00 95.25 120 PHE A C 1
ATOM 936 O O . PHE A 1 120 ? 6.555 11.179 -19.225 1.00 95.25 120 PHE A O 1
ATOM 943 N N . ILE A 1 121 ? 7.671 9.238 -19.503 1.00 94.12 121 ILE A N 1
ATOM 944 C CA . ILE A 1 121 ? 8.821 9.592 -18.657 1.00 94.12 121 ILE A CA 1
ATOM 945 C C . ILE A 1 121 ? 9.481 10.878 -19.165 1.00 94.12 121 ILE A C 1
ATOM 947 O O . ILE A 1 121 ? 9.733 11.787 -18.373 1.00 94.12 121 ILE A O 1
ATOM 951 N N . HIS A 1 122 ? 9.707 10.998 -20.476 1.00 90.69 122 HIS A N 1
ATOM 952 C CA . HIS A 1 122 ? 10.307 12.194 -21.078 1.00 90.69 122 HIS A CA 1
ATOM 953 C C . HIS A 1 122 ? 9.450 13.447 -20.886 1.00 90.69 122 HIS A C 1
ATOM 955 O O . HIS A 1 122 ? 9.995 14.511 -20.612 1.00 90.69 122 HIS A O 1
ATOM 961 N N . ALA A 1 123 ? 8.126 13.326 -21.000 1.00 91.00 123 ALA A N 1
ATOM 962 C CA . ALA A 1 123 ? 7.215 14.463 -20.897 1.00 91.00 123 ALA A CA 1
ATOM 963 C C . ALA A 1 123 ? 6.929 14.910 -19.450 1.00 91.00 123 ALA A C 1
ATOM 965 O O . ALA A 1 123 ? 6.680 16.091 -19.228 1.00 91.00 123 ALA A O 1
ATOM 966 N N . ASN A 1 124 ? 6.949 13.996 -18.470 1.00 91.75 124 ASN A N 1
ATOM 967 C CA . ASN A 1 124 ? 6.400 14.264 -17.130 1.00 91.75 124 ASN A CA 1
ATOM 968 C C . ASN A 1 124 ? 7.439 14.310 -16.004 1.00 91.75 124 ASN A C 1
ATOM 970 O O . ASN A 1 124 ? 7.124 14.813 -14.928 1.00 91.75 124 ASN A O 1
ATOM 974 N N . THR A 1 125 ? 8.668 13.818 -16.212 1.00 91.88 125 THR A N 1
ATOM 975 C CA . THR A 1 125 ? 9.665 13.764 -15.124 1.00 91.88 125 THR A CA 1
ATOM 976 C C . THR A 1 125 ? 9.969 15.151 -14.556 1.00 91.88 125 THR A C 1
ATOM 978 O O . THR A 1 125 ? 9.933 15.325 -13.343 1.00 91.88 125 THR A O 1
ATOM 981 N N . GLU A 1 126 ? 10.223 16.152 -15.405 1.00 90.25 126 GLU A N 1
ATOM 982 C CA . GLU A 1 126 ? 10.544 17.508 -14.938 1.00 90.25 126 GLU A CA 1
ATOM 983 C C . GLU A 1 126 ? 9.406 18.112 -14.110 1.00 90.25 126 GLU A C 1
ATOM 985 O O . GLU A 1 126 ? 9.641 18.659 -13.033 1.00 90.25 126 GLU A O 1
ATOM 990 N N . ILE A 1 127 ? 8.174 17.969 -14.606 1.00 90.19 127 ILE A N 1
ATOM 991 C CA . ILE A 1 127 ? 6.960 18.514 -13.993 1.00 90.19 127 ILE A CA 1
ATOM 992 C C . ILE A 1 127 ? 6.778 17.908 -12.601 1.00 90.19 127 ILE A C 1
ATOM 994 O O . ILE A 1 127 ? 6.746 18.635 -11.609 1.00 90.19 127 ILE A O 1
ATOM 998 N N . LEU A 1 128 ? 6.771 16.576 -12.516 1.00 90.75 128 LEU A N 1
ATOM 999 C CA . LEU A 1 128 ? 6.534 15.857 -11.265 1.00 90.75 128 LEU A CA 1
ATOM 1000 C C . LEU A 1 128 ? 7.658 16.073 -10.245 1.00 90.75 128 LEU A C 1
ATOM 1002 O O . LEU A 1 128 ? 7.394 16.162 -9.045 1.00 90.75 128 LEU A O 1
ATOM 1006 N N . LEU A 1 129 ? 8.913 16.196 -10.691 1.00 91.38 129 LEU A N 1
ATOM 1007 C CA . LEU A 1 129 ? 10.015 16.526 -9.789 1.00 91.38 129 LEU A CA 1
ATOM 1008 C C . LEU A 1 129 ? 9.913 17.960 -9.262 1.00 91.38 129 LEU A C 1
ATOM 1010 O O . LEU A 1 129 ? 10.216 18.199 -8.095 1.00 91.38 129 LEU A O 1
ATOM 1014 N N . LYS A 1 130 ? 9.485 18.910 -10.098 1.00 90.06 130 LYS A N 1
ATOM 1015 C CA . LYS A 1 130 ? 9.340 20.317 -9.713 1.00 90.06 130 LYS A CA 1
ATOM 1016 C C . LYS A 1 130 ? 8.181 20.527 -8.740 1.00 90.06 130 LYS A C 1
ATOM 1018 O O . LYS A 1 130 ? 8.341 21.255 -7.769 1.00 90.06 130 LYS A O 1
ATOM 1023 N N . GLU A 1 131 ? 7.055 19.851 -8.950 1.00 87.44 131 GLU A N 1
ATOM 1024 C CA . GLU A 1 131 ? 5.904 19.884 -8.033 1.00 87.44 131 GLU A CA 1
ATOM 1025 C C . GLU A 1 131 ? 6.246 19.371 -6.627 1.00 87.44 131 GLU A C 1
ATOM 1027 O O . GLU A 1 131 ? 5.635 19.791 -5.651 1.00 87.44 131 GLU A O 1
ATOM 1032 N N . ASN A 1 132 ? 7.253 18.500 -6.511 1.00 84.50 132 ASN A N 1
ATOM 1033 C CA . ASN A 1 132 ? 7.667 17.882 -5.249 1.00 84.50 132 ASN A CA 1
ATOM 1034 C C . ASN A 1 132 ? 9.039 18.383 -4.756 1.00 84.50 132 ASN A C 1
ATOM 1036 O O . ASN A 1 132 ? 9.610 17.815 -3.823 1.00 84.50 132 ASN A O 1
ATOM 1040 N N . SER A 1 133 ? 9.596 19.442 -5.360 1.00 84.06 133 SER A N 1
ATOM 1041 C CA . SER A 1 133 ? 10.985 19.851 -5.107 1.00 84.06 133 SER A CA 1
ATOM 1042 C C . SER A 1 133 ? 11.223 20.370 -3.686 1.00 84.06 133 SER A C 1
ATOM 1044 O O . SER A 1 133 ? 12.351 20.297 -3.194 1.00 84.06 133 SER A O 1
ATOM 1046 N N . GLN A 1 134 ? 10.179 20.885 -3.025 1.00 80.44 134 GLN A N 1
ATOM 1047 C CA . GLN A 1 134 ? 10.249 21.346 -1.634 1.00 80.44 134 GLN A CA 1
ATOM 1048 C C . GLN A 1 134 ? 10.543 20.181 -0.680 1.00 80.44 134 GLN A C 1
ATOM 1050 O O . GLN A 1 134 ? 11.481 20.254 0.116 1.00 80.44 134 GLN A O 1
ATOM 1055 N N . GLN A 1 135 ? 9.812 19.073 -0.816 1.00 80.81 135 GLN A N 1
ATOM 1056 C CA . GLN A 1 135 ? 9.996 17.888 0.012 1.00 80.81 135 GLN A CA 1
ATOM 1057 C C . GLN A 1 135 ? 9.584 16.619 -0.741 1.00 80.81 135 GLN A C 1
ATOM 1059 O O . GLN A 1 135 ? 8.410 16.270 -0.823 1.00 80.81 135 GLN A O 1
ATOM 1064 N N . PHE A 1 136 ? 10.572 15.881 -1.250 1.00 84.00 136 PHE A N 1
ATOM 1065 C CA . PHE A 1 136 ? 10.321 14.557 -1.812 1.00 84.00 136 PHE A CA 1
ATOM 1066 C C . PHE A 1 136 ? 9.956 13.563 -0.705 1.00 84.00 136 PHE A C 1
ATOM 1068 O O . PHE A 1 136 ? 10.648 13.525 0.321 1.00 84.00 136 PHE A O 1
ATOM 1075 N N . PRO A 1 137 ? 8.962 12.684 -0.929 1.00 84.50 137 PRO A N 1
ATOM 1076 C CA . PRO A 1 137 ? 8.734 11.553 -0.045 1.00 84.50 137 PRO A CA 1
ATOM 1077 C C . PRO A 1 137 ? 10.008 10.712 0.108 1.00 84.50 137 PRO A C 1
ATOM 1079 O O . PRO A 1 137 ? 10.739 10.470 -0.864 1.00 84.50 137 PRO A O 1
ATOM 1082 N N . ARG A 1 138 ? 10.287 10.236 1.328 1.00 85.50 138 ARG A N 1
ATOM 1083 C CA . ARG A 1 138 ? 11.492 9.432 1.605 1.00 85.50 138 ARG A CA 1
ATOM 1084 C C . ARG A 1 138 ? 11.531 8.171 0.743 1.00 85.50 138 ARG A C 1
ATOM 1086 O O . ARG A 1 138 ? 12.560 7.891 0.133 1.00 85.50 138 ARG A O 1
ATOM 1093 N N . TRP A 1 139 ? 10.409 7.454 0.645 1.00 87.31 139 TRP A N 1
ATOM 1094 C CA . TRP A 1 139 ? 10.296 6.260 -0.196 1.00 87.31 139 TRP A CA 1
ATOM 1095 C C . TRP A 1 139 ? 10.655 6.567 -1.656 1.00 87.31 139 TRP A C 1
ATOM 1097 O O . TRP A 1 139 ? 11.385 5.801 -2.272 1.00 87.31 139 TRP A O 1
ATOM 1107 N N . PHE A 1 140 ? 10.227 7.717 -2.194 1.00 90.38 140 PHE A N 1
ATOM 1108 C CA . PHE A 1 140 ? 10.513 8.103 -3.577 1.00 90.38 140 PHE A CA 1
ATOM 1109 C C . PHE A 1 140 ? 12.000 8.394 -3.760 1.00 90.38 140 PHE A C 1
ATOM 1111 O O . PHE A 1 140 ? 12.618 7.922 -4.712 1.00 90.38 140 PHE A O 1
ATOM 1118 N N . THR A 1 141 ? 12.587 9.117 -2.806 1.00 92.31 141 THR A N 1
ATOM 1119 C CA . THR A 1 141 ? 14.021 9.426 -2.791 1.00 92.31 141 THR A CA 1
ATOM 1120 C C . THR A 1 141 ? 14.867 8.154 -2.799 1.00 92.31 141 THR A C 1
ATOM 1122 O O . THR A 1 141 ? 15.906 8.102 -3.454 1.00 92.31 141 THR A O 1
ATOM 1125 N N . ILE A 1 142 ? 14.408 7.100 -2.123 1.00 91.38 142 ILE A N 1
ATOM 1126 C CA . ILE A 1 142 ? 15.024 5.777 -2.190 1.00 91.38 142 ILE A CA 1
ATOM 1127 C C . ILE A 1 142 ? 14.721 5.155 -3.563 1.00 91.38 142 ILE A C 1
ATOM 1129 O O . ILE A 1 142 ? 15.623 4.993 -4.376 1.00 91.38 142 ILE A O 1
ATOM 1133 N N . VAL A 1 143 ? 13.474 4.835 -3.873 1.00 94.06 143 VAL A N 1
ATOM 1134 C CA . VAL A 1 143 ? 13.124 3.962 -5.002 1.00 94.06 143 VAL A CA 1
ATOM 1135 C C . VAL A 1 143 ? 13.496 4.548 -6.370 1.00 94.06 143 VAL A C 1
ATOM 1137 O O . VAL A 1 143 ? 14.029 3.844 -7.229 1.00 94.06 143 VAL A O 1
ATOM 1140 N N . PHE A 1 144 ? 13.245 5.835 -6.606 1.00 95.00 144 PHE A N 1
ATOM 1141 C CA . PHE A 1 144 ? 13.299 6.396 -7.956 1.00 95.00 144 PHE A CA 1
ATOM 1142 C C . PHE A 1 144 ? 14.694 6.369 -8.601 1.00 95.00 144 PHE A C 1
ATOM 1144 O O . PHE A 1 144 ? 14.809 5.827 -9.705 1.00 95.00 144 PHE A O 1
ATOM 1151 N N . PRO A 1 145 ? 15.779 6.837 -7.951 1.00 94.31 145 PRO A N 1
ATOM 1152 C CA . PRO A 1 145 ? 17.111 6.719 -8.541 1.00 94.31 145 PRO A CA 1
ATOM 1153 C C . PRO A 1 145 ? 17.541 5.266 -8.788 1.00 94.31 145 PRO A C 1
ATOM 1155 O O . PRO A 1 145 ? 18.233 4.995 -9.769 1.00 94.31 145 PRO A O 1
ATOM 1158 N N . ALA A 1 146 ? 17.115 4.328 -7.931 1.00 94.31 146 ALA A N 1
ATOM 1159 C CA . ALA A 1 146 ? 17.394 2.905 -8.124 1.00 94.31 146 ALA A CA 1
ATOM 1160 C C . ALA A 1 146 ? 16.714 2.372 -9.392 1.00 94.31 146 ALA A C 1
ATOM 1162 O O . ALA A 1 146 ? 17.343 1.667 -10.178 1.00 94.31 146 ALA A O 1
ATOM 1163 N N . MET A 1 147 ? 15.462 2.769 -9.638 1.00 95.38 147 MET A N 1
ATOM 1164 C CA . MET A 1 147 ? 14.728 2.376 -10.843 1.00 95.38 147 MET A CA 1
ATOM 1165 C C . MET A 1 147 ? 15.343 2.958 -12.112 1.00 95.38 147 MET A C 1
ATOM 1167 O O . MET A 1 147 ? 15.449 2.254 -13.114 1.00 95.38 147 MET A O 1
ATOM 1171 N N . VAL A 1 148 ? 15.809 4.208 -12.073 1.00 93.81 148 VAL A N 1
ATOM 1172 C CA . VAL A 1 148 ? 16.534 4.818 -13.200 1.00 93.81 148 VAL A CA 1
ATOM 1173 C C . VAL A 1 148 ? 17.823 4.044 -13.502 1.00 93.81 148 VAL A C 1
ATOM 1175 O O . VAL A 1 148 ? 18.119 3.747 -14.662 1.00 93.81 148 VAL A O 1
ATOM 1178 N N . GLN A 1 149 ? 18.577 3.661 -12.468 1.00 92.25 149 GLN A N 1
ATOM 1179 C CA . GLN A 1 149 ? 19.788 2.857 -12.631 1.00 92.25 149 GLN A CA 1
ATOM 1180 C C . GLN A 1 149 ? 19.481 1.459 -13.191 1.00 92.25 149 GLN A C 1
ATOM 1182 O O . GLN A 1 149 ? 20.175 0.999 -14.102 1.00 92.25 149 GLN A O 1
ATOM 1187 N N . LEU A 1 150 ? 18.433 0.801 -12.687 1.00 93.12 150 LEU A N 1
ATOM 1188 C CA . LEU A 1 150 ? 18.006 -0.515 -13.156 1.00 93.12 150 LEU A CA 1
ATOM 1189 C C . LEU A 1 150 ? 17.536 -0.461 -14.618 1.00 93.12 150 LEU A C 1
ATOM 1191 O O . LEU A 1 150 ? 17.985 -1.277 -15.423 1.00 93.12 150 LEU A O 1
ATOM 1195 N N . ALA A 1 151 ? 16.738 0.543 -14.996 1.00 93.81 151 ALA A N 1
ATOM 1196 C CA . ALA A 1 151 ? 16.314 0.785 -16.377 1.00 93.81 151 ALA A CA 1
ATOM 1197 C C . ALA A 1 151 ? 17.512 0.918 -17.327 1.00 93.81 151 ALA A C 1
ATOM 1199 O O . ALA A 1 151 ? 17.579 0.234 -18.352 1.00 93.81 151 ALA A O 1
ATOM 1200 N N . LYS A 1 152 ? 18.514 1.716 -16.941 1.00 92.12 152 LYS A N 1
ATOM 1201 C CA . LYS A 1 152 ? 19.751 1.861 -17.716 1.00 92.12 152 LYS A CA 1
ATOM 1202 C C . LYS A 1 152 ? 20.488 0.528 -17.875 1.00 92.12 152 LYS A C 1
ATOM 1204 O O . LYS A 1 152 ? 20.966 0.226 -18.965 1.00 92.12 152 LYS A O 1
ATOM 1209 N N . SER A 1 153 ? 20.556 -0.284 -16.818 1.00 90.69 153 SER A N 1
ATOM 1210 C CA . SER A 1 153 ? 21.255 -1.578 -16.849 1.00 90.69 153 SER A CA 1
ATOM 1211 C C . SER A 1 153 ? 20.626 -2.602 -17.805 1.00 90.69 153 SER A C 1
ATOM 1213 O O . SER A 1 153 ? 21.340 -3.448 -18.337 1.00 90.69 153 SER A O 1
ATOM 1215 N N . VAL A 1 154 ? 19.319 -2.496 -18.078 1.00 90.69 154 VAL A N 1
ATOM 1216 C CA . VAL A 1 154 ? 18.593 -3.366 -19.025 1.00 90.69 154 VAL A CA 1
ATOM 1217 C C . VAL A 1 154 ? 18.465 -2.759 -20.432 1.00 90.69 154 VAL A C 1
ATOM 1219 O O . VAL A 1 154 ? 17.726 -3.273 -21.276 1.00 90.69 154 VAL A O 1
ATOM 1222 N N . GLY A 1 155 ? 19.175 -1.659 -20.706 1.00 89.38 155 GLY A N 1
ATOM 1223 C CA . GLY A 1 155 ? 19.185 -0.999 -22.013 1.00 89.38 155 GLY A CA 1
ATOM 1224 C C . GLY A 1 155 ? 17.927 -0.178 -22.317 1.00 89.38 155 GLY A C 1
ATOM 1225 O O . GLY A 1 155 ? 17.550 -0.054 -23.482 1.00 89.38 155 GLY A O 1
ATOM 1226 N N . LEU A 1 156 ? 17.248 0.351 -21.292 1.00 89.00 156 LEU A N 1
ATOM 1227 C CA . LEU A 1 156 ? 16.225 1.388 -21.453 1.00 89.00 156 LEU A CA 1
ATOM 1228 C C . LEU A 1 156 ? 16.884 2.762 -21.290 1.00 89.00 156 LEU A C 1
ATOM 1230 O O . LEU A 1 156 ? 17.224 3.176 -20.182 1.00 89.00 156 LEU A O 1
ATOM 1234 N N . GLU A 1 157 ? 17.076 3.477 -22.397 1.00 77.00 157 GLU A N 1
ATOM 1235 C CA . GLU A 1 157 ? 17.640 4.828 -22.380 1.00 77.00 157 GLU A CA 1
ATOM 1236 C C . GLU A 1 157 ? 16.576 5.861 -21.981 1.00 77.00 157 GLU A C 1
ATOM 1238 O O . GLU A 1 157 ? 15.772 6.331 -22.788 1.00 77.00 157 GLU A O 1
ATOM 1243 N N . THR A 1 158 ? 16.566 6.239 -20.704 1.00 71.75 158 THR A N 1
ATOM 1244 C CA . THR A 1 158 ? 15.765 7.362 -20.207 1.00 71.75 158 THR A CA 1
ATOM 1245 C C . THR A 1 158 ? 16.529 8.667 -20.430 1.00 71.75 158 THR A C 1
ATOM 1247 O O . THR A 1 158 ? 17.342 9.073 -19.600 1.00 71.75 158 THR A O 1
ATOM 1250 N N . ILE A 1 159 ? 16.308 9.317 -21.573 1.00 70.56 159 ILE A N 1
ATOM 1251 C CA . ILE A 1 159 ? 16.825 10.667 -21.828 1.00 70.56 159 ILE A CA 1
ATOM 1252 C C . ILE A 1 159 ? 15.989 11.665 -21.023 1.00 70.56 159 ILE A C 1
ATOM 1254 O O . ILE A 1 159 ? 14.831 11.918 -21.344 1.00 70.56 159 ILE A O 1
ATOM 1258 N N . PHE A 1 160 ? 16.566 12.228 -19.967 1.00 71.44 160 PHE A N 1
ATOM 1259 C CA . PHE A 1 160 ? 15.945 13.330 -19.240 1.00 71.44 160 PHE A CA 1
ATOM 1260 C C . PHE A 1 160 ? 16.372 14.647 -19.888 1.00 71.44 160 PHE A C 1
ATOM 1262 O O . PHE A 1 160 ? 17.555 14.862 -20.132 1.00 71.44 160 PHE A O 1
ATOM 1269 N N . VAL A 1 161 ? 15.409 15.509 -20.212 1.00 63.81 161 VAL A N 1
ATOM 1270 C CA . VAL A 1 161 ? 15.680 16.807 -20.847 1.00 63.81 161 VAL A CA 1
ATOM 1271 C C . VAL A 1 161 ? 16.482 17.696 -19.884 1.00 63.81 161 VAL A C 1
ATOM 1273 O O . VAL A 1 161 ? 16.285 17.622 -18.670 1.00 63.81 161 VAL A O 1
ATOM 1276 N N . ASN A 1 162 ? 17.355 18.556 -20.425 1.00 57.28 162 ASN A N 1
ATOM 1277 C CA . ASN A 1 162 ? 18.326 19.398 -19.701 1.00 57.28 162 ASN A CA 1
ATOM 1278 C C . ASN A 1 162 ? 17.757 20.228 -18.519 1.00 57.28 162 ASN A C 1
ATOM 1280 O O . ASN A 1 162 ? 18.527 20.681 -17.676 1.00 57.28 162 ASN A O 1
ATOM 1284 N N . GLY A 1 163 ? 16.436 20.430 -18.414 1.00 61.22 163 GLY A N 1
ATOM 1285 C CA . GLY A 1 163 ? 15.790 21.079 -17.260 1.00 61.22 163 GLY A CA 1
ATOM 1286 C C . GLY A 1 163 ? 15.710 20.206 -15.997 1.00 61.22 163 GLY A C 1
ATOM 1287 O O . GLY A 1 163 ? 15.696 20.723 -14.881 1.00 61.22 163 GLY A O 1
ATOM 1288 N N . SER A 1 164 ? 15.736 18.877 -16.147 1.00 69.12 164 SER A N 1
ATOM 1289 C CA . SER A 1 164 ? 15.574 17.913 -15.047 1.00 69.12 164 SER A CA 1
ATOM 1290 C C . SER A 1 164 ? 16.877 17.551 -14.328 1.00 69.12 164 SER A C 1
ATOM 1292 O O . SER A 1 164 ? 16.824 17.005 -13.229 1.00 69.12 164 SER A O 1
ATOM 1294 N N . GLU A 1 165 ? 18.050 17.835 -14.906 1.00 77.62 165 GLU A N 1
ATOM 1295 C CA . GLU A 1 165 ? 19.341 17.343 -14.391 1.00 77.62 165 GLU A CA 1
ATOM 1296 C C . GLU A 1 165 ? 19.628 17.780 -12.952 1.00 77.62 165 GLU A C 1
ATOM 1298 O O . GLU A 1 165 ? 20.120 16.983 -12.153 1.00 77.62 165 GLU A O 1
ATOM 1303 N N . ARG A 1 166 ? 19.283 19.025 -12.598 1.00 83.69 166 ARG A N 1
ATOM 1304 C CA . ARG A 1 166 ? 19.460 19.536 -11.231 1.00 83.69 166 ARG A CA 1
ATOM 1305 C C . ARG A 1 166 ? 18.558 18.805 -10.242 1.00 83.69 166 ARG A C 1
ATOM 1307 O O . ARG A 1 166 ? 19.057 18.273 -9.261 1.00 83.69 166 ARG A O 1
ATOM 1314 N N . LEU A 1 167 ? 17.262 18.697 -10.541 1.00 86.44 167 LEU A N 1
ATOM 1315 C CA . LEU A 1 167 ? 16.293 18.016 -9.674 1.00 86.44 167 LEU A CA 1
ATOM 1316 C C . LEU A 1 167 ? 16.615 16.523 -9.519 1.00 86.44 167 LEU A C 1
ATOM 1318 O O . LEU A 1 167 ? 16.525 15.976 -8.424 1.00 86.44 167 LEU A O 1
ATOM 1322 N N . LEU A 1 168 ? 17.041 15.867 -10.601 1.00 86.69 168 LEU A N 1
ATOM 1323 C CA . LEU A 1 168 ? 17.511 14.482 -10.567 1.00 86.69 168 LEU A CA 1
ATOM 1324 C C . LEU A 1 168 ? 18.758 14.338 -9.694 1.00 86.69 168 LEU A C 1
ATOM 1326 O O . LEU A 1 168 ? 18.817 13.437 -8.857 1.00 86.69 168 LEU A O 1
ATOM 1330 N N . SER A 1 169 ? 19.729 15.240 -9.857 1.00 87.62 169 SER A N 1
ATOM 1331 C CA . SER A 1 169 ? 20.941 15.266 -9.034 1.00 87.62 169 SER A CA 1
ATOM 1332 C C . SER A 1 169 ? 20.604 15.474 -7.559 1.00 87.62 169 SER A C 1
ATOM 1334 O O . SER A 1 169 ? 21.167 14.788 -6.711 1.00 87.62 169 SER A O 1
ATOM 1336 N N . ASP A 1 170 ? 19.635 16.336 -7.246 1.00 89.62 170 ASP A N 1
ATOM 1337 C CA . ASP A 1 170 ? 19.181 16.573 -5.877 1.00 89.62 170 ASP A CA 1
ATOM 1338 C C . ASP A 1 170 ? 18.576 15.307 -5.254 1.00 89.62 170 ASP A C 1
ATOM 1340 O O . ASP A 1 170 ? 18.931 14.949 -4.129 1.00 89.62 170 ASP A O 1
ATOM 1344 N N . VAL A 1 171 ? 17.706 14.585 -5.974 1.00 92.19 171 VAL A N 1
ATOM 1345 C CA . VAL A 1 171 ? 17.132 13.317 -5.483 1.00 92.19 171 VAL A CA 1
ATOM 1346 C C . VAL A 1 171 ? 18.230 12.264 -5.289 1.00 92.19 171 VAL A C 1
ATOM 1348 O O . VAL A 1 171 ? 18.253 11.583 -4.264 1.00 92.19 171 VAL A O 1
ATOM 1351 N N . VAL A 1 172 ? 19.179 12.154 -6.225 1.00 92.19 172 VAL A N 1
ATOM 1352 C CA . VAL A 1 172 ? 20.320 11.225 -6.127 1.00 92.19 172 VAL A CA 1
ATOM 1353 C C . VAL A 1 172 ? 21.202 11.546 -4.916 1.00 92.19 172 VAL A C 1
ATOM 1355 O O . VAL A 1 172 ? 21.581 10.641 -4.171 1.00 92.19 172 VAL A O 1
ATOM 1358 N N . MET A 1 173 ? 21.501 12.824 -4.678 1.00 91.81 173 MET A N 1
ATOM 1359 C CA . MET A 1 173 ? 22.295 13.257 -3.527 1.00 91.81 173 MET A CA 1
ATOM 1360 C C . MET A 1 173 ? 21.561 13.004 -2.209 1.00 91.81 173 MET A C 1
ATOM 1362 O O . MET A 1 173 ? 22.158 12.464 -1.278 1.00 91.81 173 MET A O 1
ATOM 1366 N N . LYS A 1 174 ? 20.258 13.304 -2.137 1.00 92.12 174 LYS A N 1
ATOM 1367 C CA . LYS A 1 174 ? 19.430 12.992 -0.960 1.00 92.12 174 LYS A CA 1
ATOM 1368 C C . LYS A 1 174 ? 19.386 11.488 -0.686 1.00 92.12 174 LYS A C 1
ATOM 1370 O O . LYS A 1 174 ? 19.524 11.077 0.464 1.00 92.12 174 LYS A O 1
ATOM 1375 N N . ARG A 1 175 ? 19.276 10.655 -1.727 1.00 92.88 175 ARG A N 1
ATOM 1376 C CA . ARG A 1 175 ? 19.353 9.194 -1.595 1.00 92.88 175 ARG A CA 1
ATOM 1377 C C . ARG A 1 175 ? 20.684 8.758 -1.004 1.00 92.88 175 ARG A C 1
ATOM 1379 O O . ARG A 1 175 ? 20.690 7.947 -0.088 1.00 92.88 175 ARG A O 1
ATOM 1386 N N . LYS A 1 176 ? 21.802 9.300 -1.495 1.00 91.88 176 LYS A N 1
ATOM 1387 C CA . LYS A 1 176 ? 23.134 8.984 -0.965 1.00 91.88 176 LYS A CA 1
ATOM 1388 C C . LYS A 1 176 ? 23.224 9.291 0.533 1.00 91.88 176 LYS A C 1
ATOM 1390 O O . LYS A 1 176 ? 23.641 8.426 1.293 1.00 91.88 176 LYS A O 1
ATOM 1395 N N . VAL A 1 177 ? 22.750 10.466 0.952 1.00 91.44 177 VAL A N 1
ATOM 1396 C CA . VAL A 1 177 ? 22.698 10.850 2.373 1.00 91.44 177 VAL A CA 1
ATOM 1397 C C . VAL A 1 177 ? 21.864 9.858 3.183 1.00 91.44 177 VAL A C 1
ATOM 1399 O O . VAL A 1 177 ? 22.324 9.404 4.224 1.00 91.44 177 VAL A O 1
ATOM 1402 N N . ILE A 1 178 ? 20.677 9.470 2.707 1.00 89.44 178 ILE A N 1
ATOM 1403 C CA . ILE A 1 178 ? 19.829 8.466 3.374 1.00 89.44 178 ILE A CA 1
ATOM 1404 C C . ILE A 1 178 ? 20.582 7.138 3.547 1.00 89.44 178 ILE A C 1
ATOM 1406 O O . ILE A 1 178 ? 20.662 6.616 4.654 1.00 89.44 178 ILE A O 1
ATOM 1410 N N . LEU A 1 179 ? 21.187 6.617 2.477 1.00 88.88 179 LEU A N 1
ATOM 1411 C CA . LEU A 1 179 ? 21.875 5.323 2.512 1.00 88.88 179 LEU A CA 1
ATOM 1412 C C . LEU A 1 179 ? 23.149 5.313 3.373 1.00 88.88 179 LEU A C 1
ATOM 1414 O O . LEU A 1 179 ? 23.517 4.262 3.889 1.00 88.88 179 LEU A O 1
ATOM 1418 N N . GLU A 1 180 ? 23.834 6.451 3.508 1.00 88.50 180 GLU A N 1
ATOM 1419 C CA . GLU A 1 180 ? 25.047 6.586 4.329 1.00 88.50 180 GLU A CA 1
ATOM 1420 C C . GLU A 1 180 ? 24.736 6.865 5.806 1.00 88.50 180 GLU A C 1
ATOM 1422 O O . GLU A 1 180 ? 25.525 6.509 6.683 1.00 88.50 180 GLU A O 1
ATOM 1427 N N . SER A 1 181 ? 23.606 7.520 6.083 1.00 84.94 181 SER A N 1
ATOM 1428 C CA . SER A 1 181 ? 23.237 7.977 7.428 1.00 84.94 181 SER A CA 1
ATOM 1429 C C . SER A 1 181 ? 22.383 6.975 8.204 1.00 84.94 181 SER A C 1
ATOM 1431 O O . SER A 1 181 ? 22.499 6.896 9.429 1.00 84.94 181 SER A O 1
ATOM 1433 N N . GLU A 1 182 ? 21.544 6.197 7.521 1.00 85.81 182 GLU A N 1
ATOM 1434 C CA . GLU A 1 182 ? 20.574 5.315 8.162 1.00 85.81 182 GLU A CA 1
ATOM 1435 C C . GLU A 1 182 ? 21.067 3.866 8.283 1.00 85.81 182 GLU A C 1
ATOM 1437 O O . GLU A 1 182 ? 21.714 3.310 7.394 1.00 85.81 182 GLU A O 1
ATOM 1442 N N . LYS A 1 183 ? 20.707 3.201 9.389 1.00 83.25 183 LYS A N 1
ATOM 1443 C CA . LYS A 1 183 ? 20.932 1.757 9.536 1.00 83.25 183 LYS A CA 1
ATOM 1444 C C . LYS A 1 183 ? 19.840 0.973 8.812 1.00 83.25 183 LYS A C 1
ATOM 1446 O O . LYS A 1 183 ? 18.685 1.384 8.759 1.00 83.25 183 LYS A O 1
ATOM 1451 N N . LEU A 1 184 ? 20.197 -0.229 8.358 1.00 80.81 184 LEU A N 1
ATOM 1452 C CA . LEU A 1 184 ? 19.288 -1.178 7.702 1.00 80.81 184 LEU A CA 1
ATOM 1453 C C . LEU A 1 184 ? 17.957 -1.376 8.432 1.00 80.81 184 LEU A C 1
ATOM 1455 O O . LEU A 1 184 ? 16.908 -1.396 7.795 1.00 80.81 184 LEU A O 1
ATOM 1459 N N . MET A 1 185 ? 18.033 -1.493 9.758 1.00 79.69 185 MET A N 1
ATOM 1460 C CA . MET A 1 185 ? 16.909 -1.722 10.666 1.00 79.69 185 MET A CA 1
ATOM 1461 C C . MET A 1 185 ? 16.734 -0.557 11.642 1.00 79.69 185 MET A C 1
ATOM 1463 O O . MET A 1 185 ? 16.589 -0.759 12.847 1.00 79.69 185 MET A O 1
ATOM 1467 N N . ASP A 1 186 ? 16.803 0.678 11.146 1.00 71.75 186 ASP A N 1
ATOM 1468 C CA . ASP A 1 186 ? 16.464 1.843 11.960 1.00 71.75 186 ASP A CA 1
ATOM 1469 C C . ASP A 1 186 ? 14.948 2.089 11.963 1.00 71.75 186 ASP A C 1
ATOM 1471 O O . ASP A 1 186 ? 14.382 2.642 11.022 1.00 71.75 186 ASP A O 1
ATOM 1475 N N . MET A 1 187 ? 14.287 1.677 13.047 1.00 63.16 187 MET A N 1
ATOM 1476 C CA . MET A 1 187 ? 12.879 2.005 13.319 1.00 63.16 187 MET A CA 1
ATOM 1477 C C . MET A 1 187 ? 12.726 3.243 14.223 1.00 63.16 187 MET A C 1
ATOM 1479 O O . MET A 1 187 ? 11.611 3.674 14.513 1.00 63.16 187 MET A O 1
ATOM 1483 N N . THR A 1 188 ? 13.835 3.824 14.693 1.00 54.06 188 THR A N 1
ATOM 1484 C CA . THR A 1 188 ? 13.860 4.895 15.704 1.00 54.06 188 THR A CA 1
ATOM 1485 C C . THR A 1 188 ? 13.872 6.297 15.103 1.00 54.06 188 THR A C 1
ATOM 1487 O O . THR A 1 188 ? 13.436 7.253 15.746 1.00 54.06 188 THR A O 1
ATOM 1490 N N . ALA A 1 189 ? 14.297 6.432 13.845 1.00 49.06 189 ALA A N 1
ATOM 1491 C CA . ALA A 1 189 ? 14.418 7.719 13.164 1.00 49.06 189 ALA A CA 1
ATOM 1492 C C . ALA A 1 189 ? 13.071 8.405 12.833 1.00 49.06 189 ALA A C 1
ATOM 1494 O O . ALA A 1 189 ? 13.038 9.573 12.434 1.00 49.06 189 ALA A O 1
ATOM 1495 N N . GLY A 1 190 ? 11.936 7.748 13.086 1.00 51.94 190 GLY A N 1
ATOM 1496 C CA . GLY A 1 190 ? 10.615 8.294 12.775 1.00 51.94 190 GLY A CA 1
ATOM 1497 C C . GLY A 1 190 ? 10.180 8.051 11.330 1.00 51.94 190 GLY A C 1
ATOM 1498 O O . GLY A 1 190 ? 9.248 8.698 10.883 1.00 51.94 190 GLY A O 1
ATOM 1499 N N . HIS A 1 191 ? 10.857 7.168 10.594 1.00 59.84 191 HIS A N 1
ATOM 1500 C CA . HIS A 1 191 ? 10.508 6.823 9.215 1.00 59.84 191 HIS A CA 1
ATOM 1501 C C . HIS A 1 191 ? 9.360 5.805 9.146 1.00 59.84 191 HIS A C 1
ATOM 1503 O O . HIS A 1 191 ? 9.112 5.070 10.102 1.00 59.84 191 HIS A O 1
ATOM 1509 N N . ASP A 1 192 ? 8.678 5.754 7.996 1.00 59.97 192 ASP A N 1
ATOM 1510 C CA . ASP A 1 192 ? 7.543 4.846 7.770 1.00 59.97 192 ASP A CA 1
ATOM 1511 C C . ASP A 1 192 ? 7.940 3.374 7.764 1.00 59.97 192 ASP A C 1
ATOM 1513 O O . ASP A 1 192 ? 7.202 2.528 8.266 1.00 59.97 192 ASP A O 1
ATOM 1517 N N . GLN A 1 193 ? 9.107 3.091 7.190 1.00 73.75 193 GLN A N 1
ATOM 1518 C CA . GLN A 1 193 ? 9.654 1.757 7.007 1.00 73.75 193 GLN A CA 1
ATOM 1519 C C . GLN A 1 193 ? 11.190 1.818 7.062 1.00 73.75 193 GLN A C 1
ATOM 1521 O O . GLN A 1 193 ? 11.775 2.798 6.559 1.00 73.75 193 GLN A O 1
ATOM 1526 N N . PRO A 1 194 ? 11.853 0.794 7.634 1.00 84.44 194 PRO A N 1
ATOM 1527 C CA . PRO A 1 194 ? 13.309 0.702 7.633 1.00 84.44 194 PRO A CA 1
ATOM 1528 C C . PRO A 1 194 ? 13.843 0.612 6.199 1.00 84.44 194 PRO A C 1
ATOM 1530 O O . PRO A 1 194 ? 13.108 0.295 5.264 1.00 84.44 194 PRO A O 1
ATOM 1533 N N . LEU A 1 195 ? 15.138 0.875 6.010 1.00 87.19 195 LEU A N 1
ATOM 1534 C CA . LEU A 1 195 ? 15.776 0.744 4.696 1.00 87.19 195 LEU A CA 1
ATOM 1535 C C . LEU A 1 195 ? 15.536 -0.638 4.074 1.00 87.19 195 LEU A C 1
ATOM 1537 O O . LEU A 1 195 ? 15.263 -0.721 2.882 1.00 87.19 195 LEU A O 1
ATOM 1541 N N . LEU A 1 196 ? 15.557 -1.703 4.881 1.00 88.50 196 LEU A N 1
ATOM 1542 C CA . LEU A 1 196 ? 15.356 -3.073 4.406 1.00 88.50 196 LEU A CA 1
ATOM 1543 C C . LEU A 1 196 ? 13.977 -3.320 3.753 1.00 88.50 196 LEU A C 1
ATOM 1545 O O . LEU A 1 196 ? 13.853 -4.238 2.949 1.00 88.50 196 LEU A O 1
ATOM 1549 N N . ALA A 1 197 ? 12.967 -2.486 4.019 1.00 88.06 197 ALA A N 1
ATOM 1550 C CA . ALA A 1 197 ? 11.664 -2.567 3.349 1.00 88.06 197 ALA A CA 1
ATOM 1551 C C . ALA A 1 197 ? 11.688 -2.127 1.876 1.00 88.06 197 ALA A C 1
ATOM 1553 O O . ALA A 1 197 ? 10.713 -2.328 1.166 1.00 88.06 197 ALA A O 1
ATOM 1554 N N . TYR A 1 198 ? 12.799 -1.542 1.424 1.00 91.69 198 TYR A N 1
ATOM 1555 C CA . TYR A 1 198 ? 13.047 -1.158 0.034 1.00 91.69 198 TYR A CA 1
ATOM 1556 C C . TYR A 1 198 ? 14.180 -2.001 -0.560 1.00 91.69 198 TYR A C 1
ATOM 1558 O O . TYR A 1 198 ? 15.005 -1.486 -1.318 1.00 91.69 198 TYR A O 1
ATOM 1566 N N . LEU A 1 199 ? 14.298 -3.271 -0.146 1.00 92.81 199 LEU A N 1
ATOM 1567 C CA . LEU A 1 199 ? 15.402 -4.165 -0.516 1.00 92.81 199 LEU A CA 1
ATOM 1568 C C . LEU A 1 199 ? 15.651 -4.195 -2.034 1.00 92.81 199 LEU A C 1
ATOM 1570 O O . LEU A 1 199 ? 16.797 -4.219 -2.481 1.00 92.81 199 LEU A O 1
ATOM 1574 N N . GLU A 1 200 ? 14.583 -4.143 -2.824 1.00 93.38 200 GLU A N 1
ATOM 1575 C CA . GLU A 1 200 ? 14.596 -4.141 -4.289 1.00 93.38 200 GLU A CA 1
ATOM 1576 C C . GLU A 1 200 ? 15.252 -2.894 -4.901 1.00 93.38 200 GLU A C 1
ATOM 1578 O O . GLU A 1 200 ? 15.677 -2.889 -6.054 1.00 93.38 200 GLU A O 1
ATOM 1583 N N . SER A 1 201 ? 15.392 -1.840 -4.103 1.00 92.62 201 SER A N 1
ATOM 1584 C CA . SER A 1 201 ? 16.015 -0.587 -4.494 1.00 92.62 201 SER A CA 1
ATOM 1585 C C . SER A 1 201 ? 17.510 -0.530 -4.172 1.00 92.62 201 SER A C 1
ATOM 1587 O O . SER A 1 201 ? 18.108 0.529 -4.359 1.00 92.62 201 SER A O 1
ATOM 1589 N N . PHE A 1 202 ? 18.152 -1.594 -3.679 1.00 87.25 202 PHE A N 1
ATOM 1590 C CA . PHE A 1 202 ? 19.586 -1.579 -3.360 1.00 87.25 202 PHE A CA 1
ATOM 1591 C C . PHE A 1 202 ? 20.463 -2.218 -4.445 1.00 87.25 202 PHE A C 1
ATOM 1593 O O . PHE A 1 202 ? 20.038 -3.150 -5.122 1.00 87.25 202 PHE A O 1
ATOM 1600 N N . PRO A 1 203 ? 21.716 -1.754 -4.611 1.00 70.94 203 PRO A N 1
ATOM 1601 C CA . PRO A 1 203 ? 22.673 -2.405 -5.501 1.00 70.94 203 PRO A CA 1
ATOM 1602 C C . PRO A 1 203 ? 22.982 -3.851 -5.083 1.00 70.94 203 PRO A C 1
ATOM 1604 O O . PRO A 1 203 ? 22.970 -4.174 -3.898 1.00 70.94 203 PRO A O 1
ATOM 1607 N N . ASN A 1 204 ? 23.397 -4.688 -6.038 1.00 65.62 204 ASN A N 1
ATOM 1608 C CA . ASN A 1 204 ? 23.694 -6.109 -5.805 1.00 65.62 204 ASN A CA 1
ATOM 1609 C C . ASN A 1 204 ? 24.748 -6.379 -4.711 1.00 65.62 204 ASN A C 1
ATOM 1611 O O . ASN A 1 204 ? 24.684 -7.414 -4.068 1.00 65.62 204 ASN A O 1
ATOM 1615 N N . TYR A 1 205 ? 25.692 -5.471 -4.442 1.00 61.56 205 TYR A N 1
ATOM 1616 C CA . TYR A 1 205 ? 26.671 -5.660 -3.353 1.00 61.56 205 TYR A CA 1
ATOM 1617 C C . TYR A 1 205 ? 26.060 -5.487 -1.951 1.00 61.56 205 TYR A C 1
ATOM 1619 O O . TYR A 1 205 ? 26.628 -5.915 -0.953 1.00 61.56 205 TYR A O 1
ATOM 1627 N N . PHE A 1 206 ? 24.895 -4.846 -1.853 1.00 61.72 206 PHE A N 1
ATOM 1628 C CA . PHE A 1 206 ? 24.140 -4.731 -0.606 1.00 61.72 206 PHE A CA 1
ATOM 1629 C C . PHE A 1 206 ? 23.423 -6.054 -0.262 1.00 61.72 206 PHE A C 1
ATOM 1631 O O . PHE A 1 206 ? 23.068 -6.299 0.888 1.00 61.72 206 PHE A O 1
ATOM 1638 N N . VAL A 1 207 ? 23.263 -6.925 -1.267 1.00 55.81 207 VAL A N 1
ATOM 1639 C CA . VAL A 1 207 ? 22.576 -8.225 -1.228 1.00 55.81 207 VAL A CA 1
ATOM 1640 C C . VAL A 1 207 ? 23.472 -9.359 -0.699 1.00 55.81 207 VAL A C 1
ATOM 1642 O O . VAL A 1 207 ? 22.970 -10.424 -0.339 1.00 55.81 207 VAL A O 1
ATOM 1645 N N . ASP A 1 208 ? 24.777 -9.118 -0.518 1.00 59.22 208 ASP A N 1
ATOM 1646 C CA . ASP A 1 208 ? 25.707 -10.067 0.125 1.00 59.22 208 ASP A CA 1
ATOM 1647 C C . ASP A 1 208 ? 25.404 -10.300 1.622 1.00 59.22 208 ASP A C 1
ATOM 1649 O O . ASP A 1 208 ? 26.064 -11.085 2.299 1.00 59.22 208 ASP A O 1
ATOM 1653 N N . GLN A 1 209 ? 24.348 -9.673 2.143 1.00 68.94 209 GLN A N 1
ATOM 1654 C CA . GLN A 1 209 ? 23.824 -9.859 3.491 1.00 68.94 209 GLN A CA 1
ATOM 1655 C C . GLN A 1 209 ? 22.606 -10.794 3.512 1.00 68.94 209 GLN A C 1
ATOM 1657 O O . GLN A 1 209 ? 21.584 -10.476 4.124 1.00 68.94 209 GLN A O 1
ATOM 1662 N N . LYS A 1 210 ? 22.698 -11.961 2.858 1.00 81.75 210 LYS A N 1
ATOM 1663 C CA . LYS A 1 210 ? 21.616 -12.968 2.859 1.00 81.75 210 LYS A CA 1
ATOM 1664 C C . LYS A 1 210 ? 21.119 -13.263 4.276 1.00 81.75 210 LYS A C 1
ATOM 1666 O O . LYS A 1 210 ? 19.916 -13.253 4.507 1.00 81.75 210 LYS A O 1
ATOM 1671 N N . ASP A 1 211 ? 22.033 -13.405 5.232 1.00 83.62 211 ASP A N 1
ATOM 1672 C CA . ASP A 1 211 ? 21.694 -13.653 6.637 1.00 83.62 211 ASP A CA 1
ATOM 1673 C C . ASP A 1 211 ? 20.873 -12.517 7.265 1.00 83.62 211 ASP A C 1
ATOM 1675 O O . ASP A 1 211 ? 19.970 -12.773 8.059 1.00 83.62 211 ASP A O 1
ATOM 1679 N N . GLN A 1 212 ? 21.134 -11.258 6.890 1.00 82.44 212 GLN A N 1
ATOM 1680 C CA . GLN A 1 212 ? 20.346 -10.117 7.368 1.00 82.44 212 GLN A CA 1
ATOM 1681 C C . GLN A 1 212 ? 18.952 -10.106 6.749 1.00 82.44 212 GLN A C 1
ATOM 1683 O O . GLN A 1 212 ? 17.995 -9.814 7.454 1.00 82.44 212 GLN A O 1
ATOM 1688 N N . ILE A 1 213 ? 18.810 -10.450 5.467 1.00 86.75 213 ILE A N 1
ATOM 1689 C CA . ILE A 1 213 ? 17.491 -10.565 4.826 1.00 86.75 213 ILE A CA 1
ATOM 1690 C C . ILE A 1 213 ? 16.674 -11.652 5.535 1.00 86.75 213 ILE A C 1
ATOM 1692 O O . ILE A 1 213 ? 15.559 -11.398 5.982 1.00 86.75 213 ILE A O 1
ATOM 1696 N N . LEU A 1 214 ? 17.261 -12.842 5.703 1.00 89.75 214 LEU A N 1
ATOM 1697 C CA . LEU A 1 214 ? 16.591 -13.998 6.301 1.00 89.75 214 LEU A CA 1
ATOM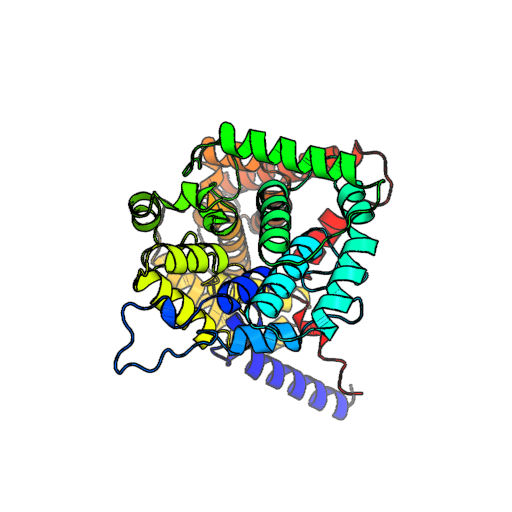 1698 C C . LEU A 1 214 ? 16.200 -13.773 7.766 1.00 89.75 214 LEU A C 1
ATOM 1700 O O . LEU A 1 214 ? 15.161 -14.263 8.201 1.00 89.75 214 LEU A O 1
ATOM 1704 N N . LYS A 1 215 ? 17.000 -13.010 8.521 1.00 90.50 215 LYS A N 1
ATOM 1705 C CA . LYS A 1 215 ? 16.718 -12.672 9.923 1.00 90.50 215 LYS A CA 1
ATOM 1706 C C . LYS A 1 215 ? 15.459 -11.814 10.105 1.00 90.50 215 LYS A C 1
ATOM 1708 O O . LYS A 1 215 ? 14.885 -11.833 11.190 1.00 90.50 215 LYS A O 1
ATOM 1713 N N . HIS A 1 216 ? 15.055 -11.059 9.086 1.00 89.25 216 HIS A N 1
ATOM 1714 C CA . HIS A 1 216 ? 13.937 -10.112 9.170 1.00 89.25 216 HIS A CA 1
ATOM 1715 C C . HIS A 1 216 ? 12.709 -10.554 8.367 1.00 89.25 216 HIS A C 1
ATOM 1717 O O . HIS A 1 216 ? 11.807 -9.747 8.155 1.00 89.25 216 HIS A O 1
ATOM 1723 N N . LEU A 1 217 ? 12.661 -11.815 7.925 1.00 91.69 217 LEU A N 1
ATOM 1724 C CA . LEU A 1 217 ? 11.439 -12.376 7.360 1.00 91.69 217 LEU A CA 1
ATOM 1725 C C . LEU A 1 217 ? 10.380 -12.527 8.454 1.00 91.69 217 LEU A C 1
ATOM 1727 O O . LEU A 1 217 ? 10.651 -13.058 9.534 1.00 91.69 217 LEU A O 1
ATOM 1731 N N . SER A 1 218 ? 9.169 -12.082 8.144 1.00 90.25 218 SER A N 1
ATOM 1732 C CA . SER A 1 218 ? 7.976 -12.318 8.946 1.00 90.25 218 SER A CA 1
ATOM 1733 C C . SER A 1 218 ? 7.606 -13.806 8.949 1.00 90.25 218 SER A C 1
ATOM 1735 O O . SER A 1 218 ? 8.111 -14.606 8.154 1.00 90.25 218 SER A O 1
ATOM 1737 N N . GLU A 1 219 ? 6.713 -14.205 9.857 1.00 90.12 219 GLU A N 1
ATOM 1738 C CA . GLU A 1 219 ? 6.276 -15.604 9.973 1.00 90.12 219 GLU A CA 1
ATOM 1739 C C . GLU A 1 219 ? 5.652 -16.138 8.677 1.00 90.12 219 GLU A C 1
ATOM 1741 O O . GLU A 1 219 ? 5.880 -17.296 8.322 1.00 90.12 219 GLU A O 1
ATOM 1746 N N . ASP A 1 220 ? 4.948 -15.268 7.946 1.00 89.69 220 ASP A N 1
ATOM 1747 C CA . ASP A 1 220 ? 4.337 -15.539 6.642 1.00 89.69 220 ASP A CA 1
ATOM 1748 C C . ASP A 1 220 ? 5.343 -15.608 5.479 1.00 89.69 220 ASP A C 1
ATOM 1750 O O . ASP A 1 220 ? 4.948 -15.899 4.355 1.00 89.69 220 ASP A O 1
ATOM 1754 N N . GLY A 1 221 ? 6.634 -15.366 5.734 1.00 93.44 221 GLY A N 1
ATOM 1755 C CA . GLY A 1 221 ? 7.694 -15.373 4.727 1.00 93.44 221 GLY A CA 1
ATOM 1756 C C . GLY A 1 221 ? 7.905 -14.045 4.004 1.00 93.44 221 GLY A C 1
ATOM 1757 O O . GLY A 1 221 ? 8.795 -13.961 3.157 1.00 93.44 221 GLY A O 1
ATOM 1758 N N . SER A 1 222 ? 7.128 -13.012 4.326 1.00 93.62 222 SER A N 1
ATOM 1759 C CA . SER A 1 222 ? 7.280 -11.688 3.733 1.00 93.62 222 SER A CA 1
ATOM 1760 C C . SER A 1 222 ? 8.439 -10.901 4.341 1.00 93.62 222 SER A C 1
ATOM 1762 O O . SER A 1 222 ? 8.853 -11.120 5.479 1.00 93.62 222 SER A O 1
ATOM 1764 N N . LEU A 1 223 ? 8.946 -9.932 3.582 1.00 90.75 223 LEU A N 1
ATOM 1765 C CA . LEU A 1 223 ? 9.791 -8.865 4.098 1.00 90.75 223 LEU A CA 1
ATOM 1766 C C . LEU A 1 223 ? 8.927 -7.603 4.243 1.00 90.75 223 LEU A C 1
ATOM 1768 O O . LEU A 1 223 ? 8.569 -6.974 3.247 1.00 90.75 223 LEU A O 1
ATOM 1772 N N . PHE A 1 224 ? 8.554 -7.269 5.484 1.00 85.88 224 PHE A N 1
ATOM 1773 C CA . PHE A 1 224 ? 7.657 -6.151 5.837 1.00 85.88 224 PHE A CA 1
ATOM 1774 C C . PHE A 1 224 ? 6.316 -6.157 5.095 1.00 85.88 224 PHE A C 1
ATOM 1776 O O . PHE A 1 224 ? 5.786 -5.090 4.782 1.00 85.88 224 PHE A O 1
ATOM 1783 N N . GLN A 1 225 ? 5.776 -7.340 4.771 1.00 86.88 225 GLN A N 1
ATOM 1784 C CA . GLN A 1 225 ? 4.535 -7.473 3.998 1.00 86.88 225 GLN A CA 1
ATOM 1785 C C . GLN A 1 225 ? 4.588 -6.784 2.618 1.00 86.88 225 GLN A C 1
ATOM 1787 O O . GLN A 1 225 ? 3.551 -6.578 1.994 1.00 86.88 225 GLN A O 1
ATOM 1792 N N . SER A 1 226 ? 5.779 -6.434 2.110 1.00 90.94 226 SER A N 1
ATOM 1793 C CA . SER A 1 226 ? 5.975 -5.808 0.797 1.00 90.94 226 SER A CA 1
ATOM 1794 C C . SER A 1 226 ? 6.246 -6.879 -0.264 1.00 90.94 226 SER A C 1
ATOM 1796 O O . SER A 1 226 ? 7.243 -7.610 -0.161 1.00 90.94 226 SER A O 1
ATOM 1798 N N . PRO A 1 227 ? 5.405 -7.002 -1.309 1.00 95.31 227 PRO A N 1
ATOM 1799 C CA . PRO A 1 227 ? 5.659 -7.948 -2.390 1.00 95.31 227 PRO A CA 1
ATOM 1800 C C . PRO A 1 227 ? 6.935 -7.638 -3.179 1.00 95.31 227 PRO A C 1
ATOM 1802 O O . PRO A 1 227 ? 7.682 -8.573 -3.460 1.00 95.31 227 PRO A O 1
ATOM 1805 N N . SER A 1 228 ? 7.257 -6.372 -3.476 1.00 96.19 228 SER A N 1
ATOM 1806 C CA . SER A 1 228 ? 8.504 -6.019 -4.174 1.00 96.19 228 SER A CA 1
ATOM 1807 C C . SER A 1 228 ? 9.761 -6.368 -3.373 1.00 96.19 228 SER A C 1
ATOM 1809 O O . SER A 1 228 ? 10.687 -6.984 -3.909 1.00 96.19 228 SER A O 1
ATOM 1811 N N . ALA A 1 229 ? 9.784 -6.045 -2.076 1.00 94.62 229 ALA A N 1
ATOM 1812 C CA . ALA A 1 229 ? 10.920 -6.356 -1.213 1.00 94.62 229 ALA A CA 1
ATOM 1813 C C . ALA A 1 229 ? 11.090 -7.875 -1.059 1.00 94.62 229 ALA A C 1
ATOM 1815 O O . ALA A 1 229 ? 12.205 -8.396 -1.132 1.00 94.62 229 ALA A O 1
ATOM 1816 N N . THR A 1 230 ? 9.977 -8.604 -0.928 1.00 96.50 230 THR A N 1
ATOM 1817 C CA . THR A 1 230 ? 9.988 -10.071 -0.832 1.00 96.50 230 THR A CA 1
ATOM 1818 C C . THR A 1 230 ? 10.393 -10.732 -2.152 1.00 96.50 230 THR A C 1
ATOM 1820 O O . THR A 1 230 ? 11.137 -11.714 -2.144 1.00 96.50 230 THR A O 1
ATOM 1823 N N . ALA A 1 231 ? 9.989 -10.172 -3.296 1.00 96.69 231 ALA A N 1
ATOM 1824 C CA . ALA A 1 231 ? 10.443 -10.604 -4.615 1.00 96.69 231 ALA A CA 1
ATOM 1825 C C . ALA A 1 231 ? 11.965 -10.483 -4.739 1.00 96.69 231 ALA A C 1
ATOM 1827 O O . ALA A 1 231 ? 12.628 -11.451 -5.116 1.00 96.69 231 ALA A O 1
ATOM 1828 N N . GLN A 1 232 ? 12.542 -9.342 -4.347 1.00 94.50 232 GLN A N 1
ATOM 1829 C CA . GLN A 1 232 ? 13.996 -9.191 -4.321 1.00 94.50 232 GLN A CA 1
ATOM 1830 C C . GLN A 1 232 ? 14.657 -10.160 -3.333 1.00 94.50 232 GLN A C 1
ATOM 1832 O O . GLN A 1 232 ? 15.683 -10.760 -3.668 1.00 94.50 232 GLN A O 1
ATOM 1837 N N . ALA A 1 233 ? 14.081 -10.352 -2.142 1.00 93.56 233 ALA A N 1
ATOM 1838 C CA . ALA A 1 233 ? 14.588 -11.303 -1.156 1.00 93.56 233 ALA A CA 1
ATOM 1839 C C . ALA A 1 233 ? 14.643 -12.724 -1.734 1.00 93.56 233 ALA A C 1
ATOM 1841 O O . ALA A 1 233 ? 15.676 -13.390 -1.626 1.00 93.56 233 ALA A O 1
ATOM 1842 N N . PHE A 1 234 ? 13.583 -13.166 -2.417 1.00 94.50 234 PHE A N 1
ATOM 1843 C CA . PHE A 1 234 ? 13.547 -14.456 -3.101 1.00 94.50 234 PHE A CA 1
ATOM 1844 C C . PHE A 1 234 ? 14.613 -14.550 -4.198 1.00 94.50 234 PHE A C 1
ATOM 1846 O O . PHE A 1 234 ? 15.417 -15.477 -4.177 1.00 94.50 234 PHE A O 1
ATOM 1853 N N . MET A 1 235 ? 14.693 -13.567 -5.104 1.00 91.50 235 MET A N 1
ATOM 1854 C CA . MET A 1 235 ? 15.689 -13.561 -6.190 1.00 91.50 235 MET A CA 1
ATOM 1855 C C . MET A 1 235 ? 17.136 -13.607 -5.681 1.00 91.50 235 MET A C 1
ATOM 1857 O O . MET A 1 235 ? 18.018 -14.133 -6.353 1.00 91.50 235 MET A O 1
ATOM 1861 N N . SER A 1 236 ? 17.373 -13.072 -4.486 1.00 89.31 236 SER A N 1
ATOM 1862 C CA . SER A 1 236 ? 18.694 -12.991 -3.863 1.00 89.31 236 SER A CA 1
ATOM 1863 C C . SER A 1 236 ? 19.086 -14.252 -3.088 1.00 89.31 236 SER A C 1
ATOM 1865 O O . SER A 1 236 ? 20.264 -14.615 -3.009 1.00 89.31 236 SER A O 1
ATOM 1867 N N . THR A 1 237 ? 18.108 -14.911 -2.467 1.00 89.94 237 THR A N 1
ATOM 1868 C CA . THR A 1 237 ? 18.350 -15.965 -1.469 1.00 89.94 237 THR A CA 1
ATOM 1869 C C . THR A 1 237 ? 17.866 -17.346 -1.895 1.00 89.94 237 THR A C 1
ATOM 1871 O O . THR A 1 237 ? 18.368 -18.327 -1.359 1.00 89.94 237 THR A O 1
ATOM 1874 N N . GLY A 1 238 ? 16.909 -17.436 -2.823 1.00 90.38 238 GLY A N 1
ATOM 1875 C CA . GLY A 1 238 ? 16.190 -18.674 -3.130 1.00 90.38 238 GLY A CA 1
ATOM 1876 C C . GLY A 1 238 ? 15.301 -19.165 -1.980 1.00 90.38 238 GLY A C 1
ATOM 1877 O O . GLY A 1 238 ? 14.908 -20.327 -1.971 1.00 90.38 238 GLY A O 1
ATOM 1878 N N . ASN A 1 239 ? 15.009 -18.323 -0.979 1.00 92.81 239 ASN A N 1
ATOM 1879 C CA . ASN A 1 239 ? 14.282 -18.745 0.215 1.00 92.81 239 ASN A CA 1
ATOM 1880 C C . ASN A 1 239 ? 12.839 -19.178 -0.101 1.00 92.81 239 ASN A C 1
ATOM 1882 O O . ASN A 1 239 ? 12.059 -18.419 -0.677 1.00 92.81 239 ASN A O 1
ATOM 1886 N N . GLN A 1 240 ? 12.479 -20.380 0.348 1.00 94.62 240 GLN A N 1
ATOM 1887 C CA . GLN A 1 240 ? 11.184 -20.986 0.052 1.00 94.62 240 GLN A CA 1
ATOM 1888 C C . GLN A 1 240 ? 10.001 -20.267 0.719 1.00 94.62 240 GLN A C 1
ATOM 1890 O O . GLN A 1 240 ? 8.942 -20.183 0.107 1.00 94.62 240 GLN A O 1
ATOM 1895 N N . LYS A 1 241 ? 10.172 -19.679 1.911 1.00 96.00 241 LYS A N 1
ATOM 1896 C CA . LYS A 1 241 ? 9.091 -18.925 2.568 1.00 96.00 241 LYS A CA 1
ATOM 1897 C C . LYS A 1 241 ? 8.743 -17.650 1.802 1.00 96.00 241 LYS A C 1
ATOM 1899 O O . LYS A 1 241 ? 7.568 -17.345 1.634 1.00 96.00 241 LYS A O 1
ATOM 1904 N N . CYS A 1 242 ? 9.748 -16.947 1.269 1.00 96.94 242 CYS A N 1
ATOM 1905 C CA . CYS A 1 242 ? 9.502 -15.807 0.380 1.00 96.94 242 CYS A CA 1
ATOM 1906 C C . CYS A 1 242 ? 8.670 -16.233 -0.835 1.00 96.94 242 CYS A C 1
ATOM 1908 O O . CYS A 1 242 ? 7.755 -15.528 -1.250 1.00 96.94 242 CYS A O 1
ATOM 1910 N N . LEU A 1 243 ? 8.981 -17.397 -1.407 1.00 96.12 243 LEU A N 1
ATOM 1911 C CA . LEU A 1 243 ? 8.248 -17.929 -2.547 1.00 96.12 243 LEU A CA 1
ATOM 1912 C C . LEU A 1 243 ? 6.808 -18.323 -2.182 1.00 96.12 243 LEU A C 1
ATOM 1914 O O . LEU A 1 243 ? 5.891 -17.979 -2.922 1.00 96.12 243 LEU A O 1
ATOM 1918 N N . GLU A 1 244 ? 6.601 -18.998 -1.050 1.00 96.56 244 GLU A N 1
ATOM 1919 C CA . GLU A 1 244 ? 5.271 -19.349 -0.531 1.00 96.56 244 GLU A CA 1
ATOM 1920 C C . GLU A 1 244 ? 4.401 -18.102 -0.330 1.00 96.56 244 GLU A C 1
ATOM 1922 O O . GLU A 1 244 ? 3.258 -18.070 -0.791 1.00 96.56 244 GLU A O 1
ATOM 1927 N N . TYR A 1 245 ? 4.968 -17.040 0.252 1.00 96.81 245 TYR A N 1
ATOM 1928 C CA . TYR A 1 245 ? 4.309 -15.742 0.371 1.00 96.81 245 TYR A CA 1
ATOM 1929 C C . TYR A 1 245 ? 3.892 -15.187 -0.998 1.00 96.81 245 TYR A C 1
ATOM 1931 O O . TYR A 1 245 ? 2.715 -14.899 -1.213 1.00 96.81 245 TYR A O 1
ATOM 1939 N N . LEU A 1 246 ? 4.819 -15.094 -1.958 1.00 96.69 246 LEU A N 1
ATOM 1940 C CA . LEU A 1 246 ? 4.541 -14.547 -3.294 1.00 96.69 246 LEU A CA 1
ATOM 1941 C C . LEU A 1 246 ? 3.489 -15.368 -4.054 1.00 96.69 246 LEU A C 1
ATOM 1943 O O . LEU A 1 246 ? 2.591 -14.792 -4.670 1.00 96.69 246 LEU A O 1
ATOM 1947 N N . MET A 1 247 ? 3.550 -16.703 -3.972 1.00 95.06 247 MET A N 1
ATOM 1948 C CA . MET A 1 247 ? 2.525 -17.583 -4.542 1.00 95.06 247 MET A CA 1
ATOM 1949 C C . MET A 1 247 ? 1.160 -17.348 -3.895 1.00 95.06 247 MET A C 1
ATOM 1951 O O . MET A 1 247 ? 0.157 -17.292 -4.605 1.00 95.06 247 MET A O 1
ATOM 1955 N N . SER A 1 248 ? 1.112 -17.173 -2.570 1.00 94.06 248 SER A N 1
ATOM 1956 C CA . SER A 1 248 ? -0.141 -16.915 -1.855 1.00 94.06 248 SER A CA 1
ATOM 1957 C C . SER A 1 248 ? -0.804 -15.612 -2.307 1.00 94.06 248 SER A C 1
ATOM 1959 O O . SER A 1 248 ? -2.023 -15.578 -2.482 1.00 94.06 248 SER A O 1
ATOM 1961 N N . ILE A 1 249 ? -0.009 -14.569 -2.575 1.00 92.12 249 ILE A N 1
ATOM 1962 C CA . ILE A 1 249 ? -0.523 -13.292 -3.074 1.00 92.12 249 ILE A CA 1
ATOM 1963 C C . ILE A 1 249 ? -1.067 -13.463 -4.483 1.00 92.12 249 ILE A C 1
ATOM 1965 O O . ILE A 1 249 ? -2.180 -13.038 -4.742 1.00 92.12 249 ILE A O 1
ATOM 1969 N N . VAL A 1 250 ? -0.319 -14.084 -5.399 1.00 92.31 250 VAL A N 1
ATOM 1970 C CA . VAL A 1 250 ? -0.771 -14.239 -6.793 1.00 92.31 250 VAL A CA 1
ATOM 1971 C C . VAL A 1 250 ? -2.004 -15.137 -6.886 1.00 92.31 250 VAL A C 1
ATOM 1973 O O . VAL A 1 250 ? -2.866 -14.903 -7.730 1.00 92.31 250 VAL A O 1
ATOM 1976 N N . HIS A 1 251 ? -2.118 -16.134 -6.005 1.00 90.12 251 HIS A N 1
ATOM 1977 C CA . HIS A 1 251 ? -3.306 -16.977 -5.920 1.00 90.12 251 HIS A CA 1
ATOM 1978 C C . HIS A 1 251 ? -4.545 -16.183 -5.487 1.00 90.12 251 HIS A C 1
ATOM 1980 O O . HIS A 1 251 ? -5.602 -16.342 -6.089 1.00 90.12 251 HIS A O 1
ATOM 1986 N N . LYS A 1 252 ? -4.409 -15.311 -4.480 1.00 87.00 252 LYS A N 1
ATOM 1987 C CA . LYS A 1 252 ? -5.515 -14.478 -3.983 1.00 87.00 252 LYS A CA 1
ATOM 1988 C C . LYS A 1 252 ? -5.797 -13.271 -4.886 1.00 87.00 252 LYS A C 1
ATOM 1990 O O . LYS A 1 252 ? -6.946 -12.889 -5.057 1.00 87.00 252 LYS A O 1
ATOM 1995 N N . CYS A 1 253 ? -4.765 -12.702 -5.501 1.00 84.25 253 CYS A N 1
ATOM 1996 C CA . CYS A 1 253 ? -4.795 -11.503 -6.335 1.00 84.25 253 CYS A CA 1
ATOM 1997 C C . CYS A 1 253 ? -4.372 -11.845 -7.783 1.00 84.25 253 CYS A C 1
ATOM 1999 O O . CYS A 1 253 ? -3.278 -11.469 -8.219 1.00 84.25 253 CYS A O 1
ATOM 2001 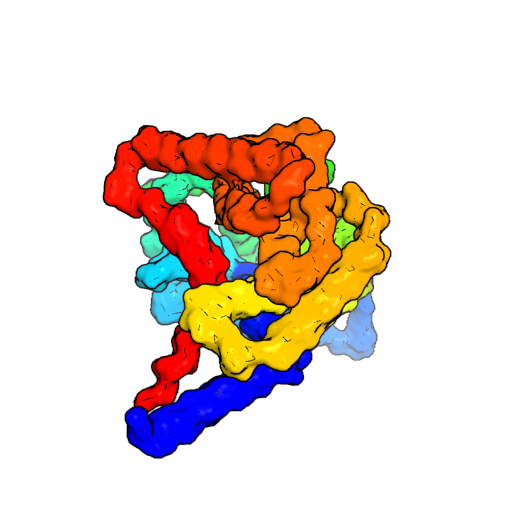N N . PRO A 1 254 ? -5.205 -12.554 -8.572 1.00 76.81 254 PRO A N 1
ATOM 2002 C CA . PRO A 1 254 ? -4.810 -13.037 -9.900 1.00 76.81 254 PRO A CA 1
ATOM 2003 C C . PRO A 1 254 ? -4.601 -11.911 -10.927 1.00 76.81 254 PRO A C 1
ATOM 2005 O O . PRO A 1 254 ? -3.927 -12.104 -11.938 1.00 76.81 254 PRO A O 1
ATOM 2008 N N . ASN A 1 255 ? -5.152 -10.724 -10.661 1.00 79.75 255 ASN A N 1
ATOM 2009 C CA . ASN A 1 255 ? -5.146 -9.570 -11.558 1.00 79.75 255 ASN A CA 1
ATOM 2010 C C . ASN A 1 255 ? -4.150 -8.493 -11.107 1.00 79.75 255 ASN A C 1
ATOM 2012 O O . ASN A 1 255 ? -4.487 -7.316 -11.107 1.00 79.75 255 ASN A O 1
ATOM 2016 N N . GLY A 1 256 ? -2.937 -8.890 -10.723 1.00 86.75 256 GLY A N 1
ATOM 2017 C CA . GLY A 1 256 ? -1.928 -7.982 -10.175 1.00 86.75 256 GLY A CA 1
ATOM 2018 C C . GLY A 1 256 ? -1.960 -7.935 -8.650 1.00 86.75 256 GLY A C 1
ATOM 2019 O O . GLY A 1 256 ? -2.959 -8.271 -8.020 1.00 86.75 256 GLY A O 1
ATOM 2020 N N . VAL A 1 257 ? -0.832 -7.557 -8.056 1.00 90.31 257 VAL A N 1
ATOM 2021 C CA . VAL A 1 257 ? -0.618 -7.639 -6.606 1.00 90.31 257 VAL A CA 1
ATOM 2022 C C . VAL A 1 257 ? -0.623 -6.255 -5.957 1.00 90.31 257 VAL A C 1
ATOM 2024 O O . VAL A 1 257 ? -0.273 -5.270 -6.615 1.00 90.31 257 VAL A O 1
ATOM 2027 N N . PRO A 1 258 ? -1.020 -6.144 -4.680 1.00 87.88 258 PRO A N 1
ATOM 2028 C CA . PRO A 1 258 ? -0.996 -4.874 -3.963 1.00 87.88 258 PRO A CA 1
ATOM 2029 C C . PRO A 1 258 ? 0.425 -4.468 -3.557 1.00 87.88 258 PRO A C 1
ATOM 2031 O O . PRO A 1 258 ? 1.370 -5.231 -3.724 1.00 87.88 258 PRO A O 1
ATOM 2034 N N . SER A 1 259 ? 0.583 -3.268 -2.997 1.00 84.44 259 SER A N 1
ATOM 2035 C CA . SER A 1 259 ? 1.859 -2.819 -2.411 1.00 84.44 259 SER A CA 1
ATOM 2036 C C . SER A 1 259 ? 2.137 -3.398 -1.023 1.00 84.44 259 SER A C 1
ATOM 2038 O O . SER A 1 259 ? 3.269 -3.354 -0.544 1.00 84.44 259 SER A O 1
ATOM 2040 N N . ARG A 1 260 ? 1.107 -3.954 -0.373 1.00 83.50 260 ARG A N 1
ATOM 2041 C CA . ARG A 1 260 ? 1.203 -4.608 0.931 1.00 83.50 260 ARG A CA 1
ATOM 2042 C C . ARG A 1 260 ? 0.225 -5.775 1.037 1.00 83.50 260 ARG A C 1
ATOM 2044 O O . ARG A 1 260 ? -0.925 -5.636 0.624 1.00 83.50 260 ARG A O 1
ATOM 2051 N N . PHE A 1 261 ? 0.666 -6.903 1.592 1.00 81.31 261 PHE A N 1
ATOM 2052 C CA . PHE A 1 261 ? -0.174 -8.083 1.811 1.00 81.31 261 PHE A CA 1
ATOM 2053 C C . PHE A 1 261 ? 0.302 -8.911 3.028 1.00 81.31 261 PHE A C 1
ATOM 2055 O O . PHE A 1 261 ? 1.505 -8.995 3.245 1.00 81.31 261 PHE A O 1
ATOM 2062 N N . PRO A 1 262 ? -0.587 -9.556 3.810 1.00 81.69 262 PRO A N 1
ATOM 2063 C CA . PRO A 1 262 ? -2.046 -9.468 3.757 1.00 81.69 262 PRO A CA 1
ATOM 2064 C C . PRO A 1 262 ? -2.561 -8.086 4.167 1.00 81.69 262 PRO A C 1
ATOM 2066 O O . PRO A 1 262 ? -1.877 -7.314 4.837 1.00 81.69 262 PRO A O 1
ATOM 2069 N N . VAL A 1 263 ? -3.781 -7.774 3.737 1.00 74.44 263 VAL A N 1
ATOM 2070 C CA . VAL A 1 263 ? -4.524 -6.604 4.215 1.00 74.44 263 VAL A CA 1
ATOM 2071 C C . VAL A 1 263 ? -5.335 -6.968 5.453 1.00 74.44 263 VAL A C 1
ATOM 2073 O O . VAL A 1 263 ? -5.777 -8.107 5.595 1.00 74.44 263 VAL A O 1
ATOM 2076 N N . ASP A 1 264 ? -5.537 -6.005 6.351 1.00 76.44 264 ASP A N 1
ATOM 2077 C CA . ASP A 1 264 ? -6.385 -6.197 7.528 1.00 76.44 264 ASP A CA 1
ATOM 2078 C C . ASP A 1 264 ? -7.864 -6.227 7.096 1.00 76.44 264 ASP A C 1
ATOM 2080 O O . ASP A 1 264 ? -8.492 -5.194 6.853 1.00 76.44 264 ASP A O 1
ATOM 2084 N N . GLU A 1 265 ? -8.405 -7.437 6.953 1.00 79.94 265 GLU A N 1
ATOM 2085 C CA . GLU A 1 265 ? -9.789 -7.682 6.535 1.00 79.94 265 GLU A CA 1
ATOM 2086 C C . GLU A 1 265 ? -10.814 -7.076 7.505 1.00 79.94 265 GLU A C 1
ATOM 2088 O O . GLU A 1 265 ? -11.856 -6.570 7.085 1.00 79.94 265 GLU A O 1
ATOM 2093 N N . GLU A 1 266 ? -10.511 -7.067 8.805 1.00 84.56 266 GLU A N 1
ATOM 2094 C CA . GLU A 1 266 ? -11.369 -6.457 9.820 1.00 84.56 266 GLU A CA 1
ATOM 2095 C C . GLU A 1 266 ? -11.423 -4.936 9.638 1.00 84.56 266 GLU A C 1
ATOM 2097 O O . GLU A 1 266 ? -12.505 -4.343 9.655 1.00 84.56 266 GLU A O 1
ATOM 2102 N N . LEU A 1 267 ? -10.275 -4.298 9.386 1.00 81.62 267 LEU A N 1
ATOM 2103 C CA . LEU A 1 267 ? -10.211 -2.874 9.059 1.00 81.62 267 LEU A CA 1
ATOM 2104 C C . LEU A 1 267 ? -11.001 -2.550 7.785 1.00 81.62 267 LEU A C 1
ATOM 2106 O O . LEU A 1 267 ? -11.742 -1.565 7.762 1.00 81.62 267 LEU A O 1
ATOM 2110 N N . ILE A 1 268 ? -10.877 -3.373 6.743 1.00 80.38 268 ILE A N 1
ATOM 2111 C CA . ILE A 1 268 ? -11.631 -3.199 5.497 1.00 80.38 268 ILE A CA 1
ATOM 2112 C C . ILE A 1 268 ? -13.141 -3.235 5.763 1.00 80.38 268 ILE A C 1
ATOM 2114 O O . ILE A 1 268 ? -13.872 -2.334 5.338 1.00 80.38 268 ILE A O 1
ATOM 2118 N N . ASN A 1 269 ? -13.594 -4.225 6.530 1.00 84.94 269 ASN A N 1
ATOM 2119 C CA . ASN A 1 269 ? -14.992 -4.370 6.914 1.00 84.94 269 ASN A CA 1
ATOM 2120 C C . ASN A 1 269 ? -15.503 -3.167 7.718 1.00 84.94 269 ASN A C 1
ATOM 2122 O O . ASN A 1 269 ? -16.586 -2.644 7.449 1.00 84.94 269 ASN A O 1
ATOM 2126 N N . LEU A 1 270 ? -14.711 -2.671 8.668 1.00 87.44 270 LEU A N 1
ATOM 2127 C CA . LEU A 1 270 ? -15.054 -1.483 9.448 1.00 87.44 270 LEU A CA 1
ATOM 2128 C C . LEU A 1 270 ? -15.153 -0.224 8.568 1.00 87.44 270 LEU A C 1
ATOM 2130 O O . LEU A 1 270 ? -16.089 0.564 8.728 1.00 87.44 270 LEU A O 1
ATOM 2134 N N . CYS A 1 271 ? -14.230 -0.037 7.620 1.00 84.00 271 CYS A N 1
ATOM 2135 C CA . CYS A 1 271 ? -14.266 1.067 6.654 1.00 84.00 271 CYS A CA 1
ATOM 2136 C C . CYS A 1 271 ? -15.527 1.018 5.787 1.00 84.00 271 CYS A C 1
ATOM 2138 O O . CYS A 1 271 ? -16.207 2.033 5.620 1.00 84.00 271 CYS A O 1
ATOM 2140 N N . MET A 1 272 ? -15.867 -0.168 5.283 1.00 84.94 272 MET A N 1
ATOM 2141 C CA . MET A 1 272 ? -17.084 -0.406 4.513 1.00 84.94 272 MET A CA 1
ATOM 2142 C C . MET A 1 272 ? -18.342 -0.036 5.313 1.00 84.94 272 MET A C 1
ATOM 2144 O O . MET A 1 272 ? -19.203 0.687 4.808 1.00 84.94 272 MET A O 1
ATOM 2148 N N . ILE A 1 273 ? -18.440 -0.473 6.572 1.00 89.12 273 ILE A N 1
ATOM 2149 C CA . ILE A 1 273 ? -19.587 -0.157 7.434 1.00 89.12 273 ILE A CA 1
ATOM 2150 C C . ILE A 1 273 ? -19.691 1.349 7.689 1.00 89.12 273 ILE A C 1
ATOM 2152 O O . ILE A 1 273 ? -20.785 1.905 7.570 1.00 89.12 273 ILE A O 1
ATOM 2156 N N . ASP A 1 274 ? -18.581 2.033 8.000 1.00 86.94 274 ASP A N 1
ATOM 2157 C CA . ASP A 1 274 ? -18.604 3.493 8.169 1.00 86.94 274 ASP A CA 1
ATOM 2158 C C . ASP A 1 274 ? -19.079 4.199 6.902 1.00 86.94 274 ASP A C 1
ATOM 2160 O O . ASP A 1 274 ? -19.843 5.162 6.980 1.00 86.94 274 ASP A O 1
ATOM 2164 N N . HIS A 1 275 ? -18.662 3.708 5.735 1.00 83.75 275 HIS A N 1
ATOM 2165 C CA . HIS A 1 275 ? -19.074 4.268 4.460 1.00 83.75 275 HIS A CA 1
ATOM 2166 C C . HIS A 1 275 ? -20.587 4.132 4.242 1.00 83.75 275 HIS A C 1
ATOM 2168 O O . HIS A 1 275 ? -21.274 5.131 4.020 1.00 83.75 275 HIS A O 1
ATOM 2174 N N . ILE A 1 276 ? -21.124 2.921 4.408 1.00 85.56 276 ILE A N 1
ATOM 2175 C CA . ILE A 1 276 ? -22.560 2.629 4.286 1.00 85.56 276 ILE A CA 1
ATOM 2176 C C . ILE A 1 276 ? -23.385 3.484 5.259 1.00 85.56 276 ILE A C 1
ATOM 2178 O O . ILE A 1 276 ? -24.417 4.047 4.878 1.00 85.56 276 ILE A O 1
ATOM 2182 N N . GLN A 1 277 ? -22.929 3.626 6.508 1.00 87.44 277 GLN A N 1
ATOM 2183 C CA . GLN A 1 277 ? -23.600 4.460 7.506 1.00 87.44 277 GLN A CA 1
ATOM 2184 C C . GLN A 1 277 ? -23.591 5.940 7.119 1.00 87.44 277 GLN A C 1
ATOM 2186 O O . GLN A 1 277 ? -24.618 6.610 7.222 1.00 87.44 277 GLN A O 1
ATOM 2191 N N . ARG A 1 278 ? -22.463 6.456 6.625 1.00 83.56 278 ARG A N 1
ATOM 2192 C CA . ARG A 1 278 ? -22.337 7.861 6.209 1.00 83.56 278 ARG A CA 1
ATOM 2193 C C . ARG A 1 278 ? -23.127 8.201 4.954 1.00 83.56 278 ARG A C 1
ATOM 2195 O O . ARG A 1 278 ? -23.537 9.348 4.810 1.00 83.56 278 ARG A O 1
ATOM 2202 N N . MET A 1 279 ? -23.368 7.224 4.084 1.00 84.75 279 MET A N 1
ATOM 2203 C CA . MET A 1 279 ? -24.279 7.370 2.947 1.00 84.75 279 MET A CA 1
ATOM 2204 C C . MET A 1 279 ? -25.762 7.324 3.350 1.00 84.75 279 MET A C 1
ATOM 2206 O O . MET A 1 279 ? -26.624 7.548 2.506 1.00 84.75 279 MET A O 1
ATOM 2210 N N . GLY A 1 280 ? -26.083 7.021 4.613 1.00 87.25 280 GLY A N 1
ATOM 2211 C CA . GLY A 1 280 ? -27.465 6.856 5.069 1.00 87.25 280 GLY A CA 1
ATOM 2212 C C . GLY A 1 280 ? -28.113 5.544 4.614 1.00 87.25 280 GLY A C 1
ATOM 2213 O O . GLY A 1 280 ? -29.334 5.427 4.645 1.00 87.25 280 GLY A O 1
ATOM 2214 N N . LEU A 1 281 ? -27.313 4.551 4.206 1.00 90.88 281 LEU A N 1
ATOM 2215 C CA . LEU A 1 281 ? -27.793 3.284 3.639 1.00 90.88 281 LEU A CA 1
ATOM 2216 C C . LEU A 1 281 ? -27.867 2.135 4.658 1.00 90.88 281 LEU A C 1
ATOM 2218 O O . LEU A 1 281 ? -28.303 1.039 4.313 1.00 90.88 281 LEU A O 1
ATOM 2222 N N . ALA A 1 282 ? -27.475 2.371 5.914 1.00 91.06 282 ALA A N 1
ATOM 2223 C CA . ALA A 1 282 ? -27.344 1.336 6.946 1.00 91.06 282 ALA A CA 1
ATOM 2224 C C . ALA A 1 282 ? -28.587 0.448 7.116 1.00 91.06 282 ALA A C 1
ATOM 2226 O O . ALA A 1 282 ? -28.451 -0.766 7.232 1.00 91.06 282 ALA A O 1
ATOM 2227 N N . ASN A 1 283 ? -29.791 1.028 7.034 1.00 92.56 283 ASN A N 1
ATOM 2228 C CA . ASN A 1 283 ? -31.054 0.307 7.231 1.00 92.56 283 ASN A CA 1
ATOM 2229 C C . ASN A 1 283 ? -31.264 -0.862 6.253 1.00 92.56 283 ASN A C 1
ATOM 2231 O O . ASN A 1 283 ? -32.003 -1.794 6.565 1.00 92.56 283 ASN A O 1
ATOM 2235 N N . HIS A 1 284 ? -30.618 -0.838 5.084 1.00 93.38 284 HIS A N 1
ATOM 2236 C CA . HIS A 1 284 ? -30.683 -1.927 4.108 1.00 93.38 284 HIS A CA 1
ATOM 2237 C C . HIS A 1 284 ? -29.770 -3.113 4.468 1.00 93.38 284 HIS A C 1
ATOM 2239 O O . HIS A 1 284 ? -30.001 -4.233 4.003 1.00 93.38 284 HIS A O 1
ATOM 2245 N N . PHE A 1 285 ? -28.772 -2.888 5.328 1.00 94.44 285 PHE A N 1
ATOM 2246 C CA . PHE A 1 285 ? -27.685 -3.822 5.637 1.00 94.44 285 PHE A CA 1
ATOM 2247 C C . PHE A 1 285 ? -27.576 -4.150 7.137 1.00 94.44 285 PHE A C 1
ATOM 2249 O O . PHE A 1 285 ? -26.515 -4.539 7.615 1.00 94.44 285 PHE A O 1
ATOM 2256 N N . ASN A 1 286 ? -28.656 -3.970 7.909 1.00 93.44 286 ASN A N 1
ATOM 2257 C CA . ASN A 1 286 ? -28.630 -4.124 9.370 1.00 93.44 286 ASN A CA 1
ATOM 2258 C C . ASN A 1 286 ? -28.098 -5.491 9.826 1.00 93.44 286 ASN A C 1
ATOM 2260 O O . ASN A 1 286 ? -27.270 -5.543 10.728 1.00 93.44 286 ASN A O 1
ATOM 2264 N N . LYS A 1 287 ? -28.541 -6.585 9.188 1.00 94.38 287 LYS A N 1
ATOM 2265 C CA . LYS A 1 287 ? -28.116 -7.947 9.552 1.00 94.38 287 LYS A CA 1
ATOM 2266 C C . LYS A 1 287 ? -26.626 -8.153 9.298 1.00 94.38 287 LYS A C 1
ATOM 2268 O O . LYS A 1 287 ? -25.929 -8.729 10.124 1.00 94.38 287 LYS A O 1
ATOM 2273 N N . GLU A 1 288 ? -26.151 -7.676 8.154 1.00 94.19 288 GLU A N 1
ATOM 2274 C CA . GLU A 1 288 ? -24.758 -7.799 7.747 1.00 94.19 288 GLU A CA 1
ATOM 2275 C C . GLU A 1 288 ? -23.839 -6.958 8.652 1.00 94.19 288 GLU A C 1
ATOM 2277 O O . GLU A 1 288 ? -22.800 -7.437 9.106 1.00 94.19 288 GLU A O 1
ATOM 2282 N N . ILE A 1 289 ? -24.260 -5.731 8.984 1.00 94.38 289 ILE A N 1
ATOM 2283 C CA . ILE A 1 289 ? -23.562 -4.844 9.926 1.00 94.38 289 ILE A CA 1
ATOM 2284 C C . ILE A 1 289 ? -23.504 -5.469 11.326 1.00 94.38 289 ILE A C 1
ATOM 2286 O O . ILE A 1 289 ? -22.440 -5.469 11.943 1.00 94.38 289 ILE A O 1
ATOM 2290 N N . GLU A 1 290 ? -24.622 -6.003 11.826 1.00 95.19 290 GLU A N 1
ATOM 2291 C CA . GLU A 1 290 ? -24.702 -6.653 13.140 1.00 95.19 290 GLU A CA 1
ATOM 2292 C C . GLU A 1 290 ? -23.778 -7.874 13.219 1.00 95.19 290 GLU A C 1
ATOM 2294 O O . GLU A 1 290 ? -23.027 -8.015 14.183 1.00 95.19 290 GLU A O 1
ATOM 2299 N N . GLN A 1 291 ? -23.765 -8.716 12.182 1.00 94.44 291 GLN A N 1
ATOM 2300 C CA . GLN A 1 291 ? -22.898 -9.890 12.122 1.00 94.44 291 GLN A CA 1
ATOM 2301 C C . GLN A 1 291 ? -21.412 -9.511 12.170 1.00 94.44 291 GLN A C 1
ATOM 2303 O O . GLN A 1 291 ? -20.662 -10.073 12.969 1.00 94.44 291 GLN A O 1
ATOM 2308 N N . ILE A 1 292 ? -20.982 -8.556 11.338 1.00 93.38 292 ILE A N 1
ATOM 2309 C CA . ILE A 1 292 ? -19.580 -8.121 11.300 1.00 93.38 292 ILE A CA 1
ATOM 2310 C C . ILE A 1 292 ? -19.185 -7.491 12.635 1.00 93.38 292 ILE A C 1
ATOM 2312 O O . ILE A 1 292 ? -18.172 -7.865 13.218 1.00 93.38 292 ILE A O 1
ATOM 2316 N N . LEU A 1 293 ? -19.977 -6.547 13.150 1.00 95.94 293 LEU A N 1
ATOM 2317 C CA . LEU A 1 293 ? -19.642 -5.866 14.402 1.00 95.94 293 LEU A CA 1
ATOM 2318 C C . LEU A 1 293 ? -19.686 -6.809 15.608 1.00 95.94 293 LEU A C 1
ATOM 2320 O O . LEU A 1 293 ? -18.891 -6.631 16.528 1.00 95.94 293 LEU A O 1
ATOM 2324 N N . GLY A 1 294 ? -20.529 -7.844 15.583 1.00 96.00 294 GLY A N 1
ATOM 2325 C CA . GLY A 1 294 ? -20.491 -8.933 16.557 1.00 96.00 294 GLY A CA 1
ATOM 2326 C C . GLY A 1 294 ? -19.137 -9.646 16.583 1.00 96.00 294 GLY A C 1
ATOM 2327 O O . GLY A 1 294 ? -18.551 -9.793 17.653 1.00 96.00 294 GLY A O 1
ATOM 2328 N N . GLN A 1 295 ? -18.588 -9.996 15.416 1.00 93.25 295 GLN A N 1
ATOM 2329 C CA . GLN A 1 295 ? -17.259 -10.616 15.313 1.00 93.25 295 GLN A CA 1
ATOM 2330 C C . GLN A 1 295 ? -16.145 -9.677 15.797 1.00 93.25 295 GLN A C 1
ATOM 2332 O O . GLN A 1 295 ? -15.290 -10.089 16.579 1.00 93.25 295 GLN A O 1
ATOM 2337 N N . VAL A 1 296 ? -16.183 -8.398 15.402 1.00 92.62 296 VAL A N 1
ATOM 2338 C CA . VAL A 1 296 ? -15.205 -7.399 15.879 1.00 92.62 296 VAL A CA 1
ATOM 2339 C C . VAL A 1 296 ? -15.262 -7.263 17.402 1.00 92.62 296 VAL A C 1
ATOM 2341 O O . VAL A 1 296 ? -14.227 -7.175 18.064 1.00 92.62 296 VAL A O 1
ATOM 2344 N N . TYR A 1 297 ? -16.464 -7.268 17.981 1.00 93.69 297 TYR A N 1
ATOM 2345 C CA . TYR A 1 297 ? -16.640 -7.220 19.428 1.00 93.69 297 TYR A CA 1
ATOM 2346 C C . TYR A 1 297 ? -16.000 -8.430 20.120 1.00 93.69 297 TYR A C 1
ATOM 2348 O O . TYR A 1 297 ? -15.242 -8.254 21.075 1.00 93.69 297 TYR A O 1
ATOM 2356 N N . GLU A 1 298 ? -16.258 -9.644 19.630 1.00 91.56 298 GLU A N 1
ATOM 2357 C CA . GLU A 1 298 ? -15.666 -10.878 20.163 1.00 91.56 298 GLU A CA 1
ATOM 2358 C C . GLU A 1 298 ? -14.134 -10.856 20.089 1.00 91.56 298 GLU A C 1
ATOM 2360 O O . GLU A 1 298 ? -13.466 -11.126 21.092 1.00 91.56 298 GLU A O 1
ATOM 2365 N N . ASN A 1 299 ? -13.572 -10.445 18.948 1.00 87.19 299 ASN A N 1
ATOM 2366 C CA . ASN A 1 299 ? -12.128 -10.288 18.769 1.00 87.19 299 ASN A CA 1
ATOM 2367 C C . ASN A 1 299 ? -11.537 -9.324 19.806 1.00 87.19 299 ASN A C 1
ATOM 2369 O O . ASN A 1 299 ? -10.540 -9.642 20.454 1.00 87.19 299 ASN A O 1
ATOM 2373 N N . GLN A 1 300 ? -12.176 -8.171 20.036 1.00 83.50 300 GLN A N 1
ATOM 2374 C CA . GLN A 1 300 ? -11.719 -7.205 21.040 1.00 83.50 300 GLN A CA 1
ATOM 2375 C C . GLN A 1 300 ? -11.803 -7.734 22.475 1.00 83.50 300 GLN A C 1
ATOM 2377 O O . GLN A 1 300 ? -10.957 -7.390 23.304 1.00 83.50 300 GLN A O 1
ATOM 2382 N N . MET A 1 301 ? -12.808 -8.552 22.793 1.00 83.50 301 MET A N 1
ATOM 2383 C CA . MET A 1 301 ? -12.931 -9.150 24.125 1.00 83.50 301 MET A CA 1
ATOM 2384 C C . MET A 1 301 ? -11.866 -10.224 24.371 1.00 83.50 301 MET A C 1
ATOM 2386 O O . MET A 1 301 ? -11.371 -10.335 25.492 1.00 83.50 301 MET A O 1
ATOM 2390 N N . ASN A 1 302 ? -11.479 -10.966 23.332 1.00 79.38 302 ASN A N 1
ATOM 2391 C CA . ASN A 1 302 ? -10.479 -12.030 23.420 1.00 79.38 302 ASN A CA 1
ATOM 2392 C C . ASN A 1 302 ? -9.032 -11.498 23.360 1.00 79.38 302 ASN A C 1
ATOM 2394 O O . ASN A 1 302 ? -8.146 -12.044 24.016 1.00 79.38 302 ASN A O 1
ATOM 2398 N N . ASN A 1 303 ? -8.791 -10.395 22.645 1.00 67.00 303 ASN A N 1
ATOM 2399 C CA . ASN A 1 303 ? -7.452 -9.853 22.373 1.00 67.00 303 ASN A CA 1
ATOM 2400 C C . ASN A 1 303 ? -6.958 -8.825 23.408 1.00 67.00 303 ASN A C 1
ATOM 2402 O O . ASN A 1 303 ? -6.135 -7.964 23.093 1.00 67.00 303 ASN A O 1
ATOM 2406 N N . GLN A 1 304 ? -7.390 -8.916 24.671 1.00 55.22 304 GLN A N 1
ATOM 2407 C CA . GLN A 1 304 ? -6.998 -7.965 25.729 1.00 55.22 304 GLN A CA 1
ATOM 2408 C C . GLN A 1 304 ? -5.482 -7.909 26.031 1.00 55.22 304 GLN A C 1
ATOM 2410 O O . GLN A 1 304 ? -5.072 -7.072 26.831 1.00 55.22 304 GLN A O 1
ATOM 2415 N N . ASN A 1 305 ? -4.648 -8.746 25.396 1.00 46.12 305 ASN A N 1
ATOM 2416 C CA . ASN A 1 305 ? -3.219 -8.902 25.693 1.00 46.12 305 ASN A CA 1
ATOM 2417 C C . ASN A 1 305 ? -2.242 -8.471 24.578 1.00 46.12 305 ASN A C 1
ATOM 2419 O O . ASN A 1 305 ? -1.032 -8.552 24.787 1.00 46.12 305 ASN A O 1
ATOM 2423 N N . GLU A 1 306 ? -2.696 -7.979 23.421 1.00 49.66 306 GLU A N 1
ATOM 2424 C CA . GLU A 1 306 ? -1.789 -7.668 22.300 1.00 49.66 306 GLU A CA 1
ATOM 2425 C C . GLU A 1 306 ? -1.238 -6.224 22.372 1.00 49.66 306 GLU A C 1
ATOM 2427 O O . GLU A 1 306 ? -1.600 -5.312 21.622 1.00 49.66 306 GLU A O 1
ATOM 2432 N N . TYR A 1 307 ? -0.370 -5.972 23.355 1.00 48.53 307 TYR A N 1
ATOM 2433 C CA . TYR A 1 307 ? 0.133 -4.627 23.681 1.00 48.53 307 TYR A CA 1
ATOM 2434 C C . TYR A 1 307 ? 1.360 -4.160 22.887 1.00 48.53 307 TYR A C 1
ATOM 2436 O O . TYR A 1 307 ? 1.852 -3.059 23.134 1.00 48.53 307 TYR A O 1
ATOM 2444 N N . LEU A 1 308 ? 1.853 -4.934 21.920 1.00 48.50 308 LEU A N 1
ATOM 2445 C CA . LEU A 1 308 ? 3.061 -4.582 21.170 1.00 48.50 308 LEU A CA 1
ATOM 2446 C C . LEU A 1 308 ? 2.825 -4.725 19.669 1.00 48.50 308 LEU A C 1
ATOM 2448 O O . LEU A 1 308 ? 3.204 -5.714 19.059 1.00 48.50 308 LEU A O 1
ATOM 2452 N N . SER A 1 309 ? 2.200 -3.713 19.072 1.00 52.06 309 SER A N 1
ATOM 2453 C CA . SER A 1 309 ? 2.256 -3.540 17.620 1.00 52.06 309 SER A CA 1
ATOM 2454 C C . SER A 1 309 ? 3.529 -2.778 17.269 1.00 52.06 309 SER A C 1
ATOM 2456 O O . SER A 1 309 ? 3.842 -1.771 17.913 1.00 52.06 309 SER A O 1
ATOM 2458 N N . GLU A 1 310 ? 4.250 -3.230 16.247 1.00 59.97 310 GLU A N 1
ATOM 2459 C CA . GLU A 1 310 ? 5.380 -2.494 15.681 1.00 59.97 310 GLU A CA 1
ATOM 2460 C C . GLU A 1 310 ? 4.989 -1.036 15.374 1.00 59.97 310 GLU A C 1
ATOM 2462 O O . GLU A 1 310 ? 3.877 -0.766 14.917 1.00 59.97 310 GLU A O 1
ATOM 2467 N N . ILE A 1 311 ? 5.906 -0.083 15.581 1.00 61.31 311 ILE A N 1
ATOM 2468 C CA . ILE A 1 311 ? 5.676 1.350 15.298 1.00 61.31 311 ILE A CA 1
ATOM 2469 C C . ILE A 1 311 ? 5.206 1.563 13.842 1.00 61.31 311 ILE A C 1
ATOM 2471 O O . ILE A 1 311 ? 4.396 2.449 13.568 1.00 61.31 311 ILE A O 1
ATOM 2475 N N . SER A 1 312 ? 5.663 0.709 12.922 1.00 59.56 312 SER A N 1
ATOM 2476 C CA . SER A 1 312 ? 5.285 0.677 11.504 1.00 59.56 312 SER A CA 1
ATOM 2477 C C . SER A 1 312 ? 3.775 0.496 11.272 1.00 59.56 312 SER A C 1
ATOM 2479 O O . SER A 1 312 ? 3.253 1.065 10.319 1.00 59.56 312 SER A O 1
ATOM 2481 N N . THR A 1 313 ? 3.055 -0.212 12.148 1.00 69.00 313 THR A N 1
ATOM 2482 C CA . THR A 1 313 ? 1.604 -0.499 12.041 1.00 69.00 313 THR A CA 1
ATOM 2483 C C . THR A 1 313 ? 0.741 0.437 12.892 1.00 69.00 313 THR A C 1
ATOM 2485 O O . THR A 1 313 ? -0.488 0.359 12.880 1.00 69.00 313 THR A O 1
ATOM 2488 N N . LEU A 1 314 ? 1.371 1.372 13.615 1.00 78.94 314 LEU A N 1
ATOM 2489 C CA . LEU A 1 314 ? 0.705 2.262 14.566 1.00 78.94 314 LEU A CA 1
ATOM 2490 C C . LEU A 1 314 ? -0.470 3.065 13.970 1.00 78.94 314 LEU A C 1
ATOM 2492 O O . LEU A 1 314 ? -1.511 3.122 14.626 1.00 78.94 314 LEU A O 1
ATOM 2496 N N . PRO A 1 315 ? -0.371 3.682 12.773 1.00 80.62 315 PRO A N 1
ATOM 2497 C CA . PRO A 1 315 ? -1.497 4.432 12.221 1.00 80.62 315 PRO A CA 1
ATOM 2498 C C . PRO A 1 315 ? -2.674 3.537 11.828 1.00 80.62 315 PRO A C 1
ATOM 2500 O O . PRO A 1 315 ? -3.811 3.910 12.093 1.00 80.62 315 PRO A O 1
ATOM 2503 N N . GLU A 1 316 ? -2.417 2.366 11.237 1.00 76.94 316 GLU A N 1
ATOM 2504 C CA . GLU A 1 316 ? -3.459 1.407 10.834 1.00 76.94 316 GLU A CA 1
ATOM 2505 C C . GLU A 1 316 ? -4.191 0.868 12.057 1.00 76.94 316 GLU A C 1
ATOM 2507 O O . GLU A 1 316 ? -5.419 0.905 12.105 1.00 76.94 316 GLU A O 1
ATOM 2512 N N . ARG A 1 317 ? -3.437 0.470 13.090 1.00 83.25 317 ARG A N 1
ATOM 2513 C CA . ARG A 1 317 ? -3.996 0.037 14.370 1.00 83.25 317 ARG A CA 1
ATOM 2514 C C . ARG A 1 317 ? -4.847 1.129 15.001 1.00 83.25 317 ARG A C 1
ATOM 2516 O O . ARG A 1 317 ? -5.993 0.886 15.350 1.00 83.25 317 ARG A O 1
ATOM 2523 N N . LEU A 1 318 ? -4.312 2.342 15.130 1.00 87.00 318 LEU A N 1
ATOM 2524 C CA . LEU A 1 318 ? -5.028 3.438 15.781 1.00 87.00 318 LEU A CA 1
ATOM 2525 C C . LEU A 1 318 ? -6.282 3.848 14.999 1.00 87.00 318 LEU A C 1
ATOM 2527 O O . LEU A 1 318 ? -7.315 4.156 15.596 1.00 87.00 318 LEU A O 1
ATOM 2531 N N . PHE A 1 319 ? -6.213 3.810 13.668 1.00 86.50 319 PHE A N 1
ATOM 2532 C CA . PHE A 1 319 ? -7.368 4.018 12.808 1.00 86.50 319 PHE A CA 1
ATOM 2533 C C . PHE A 1 319 ? -8.416 2.924 13.038 1.00 86.50 319 PHE A C 1
ATOM 2535 O O . PHE A 1 319 ? -9.562 3.259 13.345 1.00 86.50 319 PHE A O 1
ATOM 2542 N N . LYS A 1 320 ? -8.020 1.644 12.981 1.00 86.06 320 LYS A N 1
ATOM 2543 C CA . LYS A 1 320 ? -8.897 0.491 13.223 1.00 86.06 320 LYS A CA 1
ATOM 2544 C C . LYS A 1 320 ? -9.560 0.558 14.593 1.00 86.06 320 LYS A C 1
ATOM 2546 O O . LYS A 1 320 ? -10.783 0.501 14.675 1.00 86.06 320 LYS A O 1
ATOM 2551 N N . ASP A 1 321 ? -8.776 0.761 15.646 1.00 91.25 321 ASP A N 1
ATOM 2552 C CA . ASP A 1 321 ? -9.247 0.832 17.029 1.00 91.25 321 ASP A CA 1
ATOM 2553 C C . ASP A 1 321 ? -10.258 1.971 17.211 1.00 91.25 321 ASP A C 1
ATOM 2555 O O . ASP A 1 321 ? -11.322 1.778 17.802 1.00 91.25 321 ASP A O 1
ATOM 2559 N N . SER A 1 322 ? -9.973 3.153 16.646 1.00 91.88 322 SER A N 1
ATOM 2560 C CA . SER A 1 322 ? -10.893 4.296 16.701 1.00 91.88 322 SER A CA 1
ATOM 2561 C C . SER A 1 322 ? -12.202 4.041 15.948 1.00 91.88 322 SER A C 1
ATOM 2563 O O . SER A 1 322 ? -13.275 4.456 16.397 1.00 91.88 322 SER A O 1
ATOM 2565 N N . LEU A 1 323 ? -12.127 3.330 14.821 1.00 91.31 323 LEU A N 1
ATOM 2566 C CA . LEU A 1 323 ? -13.268 3.008 13.981 1.00 91.31 323 LEU A CA 1
ATOM 2567 C C . LEU A 1 323 ? -14.149 1.946 14.637 1.00 91.31 323 LEU A C 1
ATOM 2569 O O . LEU A 1 323 ? -15.350 2.164 14.791 1.00 91.31 323 LEU A O 1
ATOM 2573 N N . ALA A 1 324 ? -13.540 0.855 15.100 1.00 94.44 324 ALA A N 1
ATOM 2574 C CA . ALA A 1 324 ? -14.203 -0.204 15.844 1.00 94.44 324 ALA A CA 1
ATOM 2575 C C . ALA A 1 324 ? -14.881 0.349 17.098 1.00 94.44 324 ALA A C 1
ATOM 2577 O O . ALA A 1 324 ? -16.079 0.148 17.277 1.00 94.44 324 ALA A O 1
ATOM 2578 N N . PHE A 1 325 ? -14.165 1.131 17.917 1.00 95.31 325 PHE A N 1
ATOM 2579 C CA . PHE A 1 325 ? -14.733 1.784 19.098 1.00 95.31 325 PHE A CA 1
ATOM 2580 C C . PHE A 1 325 ? -15.991 2.585 18.758 1.00 95.31 325 PHE A C 1
ATOM 2582 O O . PHE A 1 325 ? -17.026 2.444 19.416 1.00 95.31 325 PHE A O 1
ATOM 2589 N N . ARG A 1 326 ? -15.913 3.417 17.713 1.00 95.38 326 ARG A N 1
ATOM 2590 C CA . ARG A 1 326 ? -17.018 4.288 17.323 1.00 95.38 326 ARG A CA 1
ATOM 2591 C C . ARG A 1 326 ? -18.216 3.492 16.810 1.00 95.38 326 ARG A C 1
ATOM 2593 O O . ARG A 1 326 ? -19.336 3.737 17.249 1.00 95.38 326 ARG A O 1
ATOM 2600 N N . LEU A 1 327 ? -17.989 2.551 15.895 1.00 95.69 327 LEU A N 1
ATOM 2601 C CA . LEU A 1 327 ? -19.048 1.748 15.282 1.00 95.69 327 LEU A CA 1
ATOM 2602 C C . LEU A 1 327 ? -19.730 0.830 16.303 1.00 95.69 327 LEU A C 1
ATOM 2604 O O . LEU A 1 327 ? -20.957 0.767 16.336 1.00 95.69 327 LEU A O 1
ATOM 2608 N N . LEU A 1 328 ? -18.959 0.197 17.190 1.00 96.38 328 LEU A N 1
ATOM 2609 C CA . LEU A 1 328 ? -19.485 -0.649 18.262 1.00 96.38 328 LEU A CA 1
ATOM 2610 C C . LEU A 1 328 ? -20.347 0.152 19.245 1.00 96.38 328 LEU A C 1
ATOM 2612 O O . LEU A 1 328 ? -21.460 -0.266 19.566 1.00 96.38 328 LEU A O 1
ATOM 2616 N N . ARG A 1 329 ? -19.892 1.336 19.683 1.00 94.81 329 ARG A N 1
ATOM 2617 C CA . ARG A 1 329 ? -20.693 2.195 20.573 1.00 94.81 329 ARG A CA 1
ATOM 2618 C C . ARG A 1 329 ? -21.984 2.680 19.924 1.00 94.81 329 ARG A C 1
ATOM 2620 O O . ARG A 1 329 ? -23.014 2.685 20.591 1.00 94.81 329 ARG A O 1
ATOM 2627 N N . LEU A 1 330 ? -21.949 3.049 18.641 1.00 93.19 330 LEU A N 1
ATOM 2628 C CA . LEU A 1 330 ? -23.155 3.446 17.900 1.00 93.19 330 LEU A CA 1
ATOM 2629 C C . LEU A 1 330 ? -24.196 2.322 17.821 1.00 93.19 330 LEU A C 1
ATOM 2631 O O . LEU A 1 330 ? -25.386 2.616 17.784 1.00 93.19 330 LEU A O 1
ATOM 2635 N N . GLN A 1 331 ? -23.763 1.059 17.835 1.00 93.00 331 GLN A N 1
ATOM 2636 C CA . GLN A 1 331 ? -24.640 -0.118 17.853 1.00 93.00 331 GLN A CA 1
ATOM 2637 C C . GLN A 1 331 ? -24.990 -0.610 19.270 1.00 93.00 331 GLN A C 1
ATOM 2639 O O . GLN A 1 331 ? -25.623 -1.648 19.432 1.00 93.00 331 GLN A O 1
ATOM 2644 N N . GLY A 1 332 ? -24.598 0.123 20.317 1.00 94.00 332 GLY A N 1
ATOM 2645 C CA . GLY A 1 332 ? -24.950 -0.199 21.702 1.00 94.00 332 GLY A CA 1
ATOM 2646 C C . GLY A 1 332 ? -24.054 -1.239 22.384 1.00 94.00 332 GLY A C 1
ATOM 2647 O O . GLY A 1 332 ? -24.344 -1.633 23.518 1.00 94.00 332 GLY A O 1
ATOM 2648 N N . TYR A 1 333 ? -22.948 -1.660 21.761 1.00 95.19 333 TYR A N 1
ATOM 2649 C CA . TYR A 1 333 ? -21.977 -2.544 22.409 1.00 95.19 333 TYR A CA 1
ATOM 2650 C C . TYR A 1 333 ? -21.238 -1.826 23.544 1.00 95.19 333 TYR A C 1
ATOM 2652 O O . TYR A 1 333 ? -20.861 -0.653 23.455 1.00 95.19 333 TYR A O 1
ATOM 2660 N N . LYS A 1 334 ? -20.970 -2.564 24.626 1.00 92.06 334 LYS A N 1
ATOM 2661 C CA . LYS A 1 334 ? -20.224 -2.061 25.786 1.00 92.06 334 LYS A CA 1
ATOM 2662 C C . LYS A 1 334 ? -18.719 -2.190 25.549 1.00 92.06 334 LYS A C 1
ATOM 2664 O O . LYS A 1 334 ? -18.139 -3.232 25.841 1.00 92.06 334 LYS A O 1
ATOM 2669 N N . ILE A 1 335 ? -18.098 -1.120 25.053 1.00 91.38 335 ILE A N 1
ATOM 2670 C CA . ILE A 1 335 ? -16.644 -1.018 24.843 1.00 91.38 335 ILE A CA 1
ATOM 2671 C C . ILE A 1 335 ? -16.013 0.011 25.790 1.00 91.38 335 ILE A C 1
ATOM 2673 O O . ILE A 1 335 ? -16.500 1.137 25.937 1.00 91.38 335 ILE A O 1
ATOM 2677 N N . ASN A 1 336 ? -14.898 -0.377 26.416 1.00 88.88 336 ASN A N 1
ATOM 2678 C CA . ASN A 1 336 ? -14.120 0.455 27.334 1.00 88.88 336 ASN A CA 1
ATOM 2679 C C . ASN A 1 336 ? -13.277 1.504 26.579 1.00 88.88 336 ASN A C 1
ATOM 2681 O O . ASN A 1 336 ? -12.643 1.171 25.584 1.00 88.88 336 ASN A O 1
ATOM 2685 N N . GLN A 1 337 ? -13.193 2.741 27.094 1.00 89.12 337 GLN A N 1
ATOM 2686 C CA . GLN A 1 337 ? -12.352 3.818 26.531 1.00 89.12 337 GLN A CA 1
ATOM 2687 C C . GLN A 1 337 ? -10.878 3.430 26.306 1.00 89.12 337 GLN A C 1
ATOM 2689 O O . GLN A 1 337 ? -10.211 3.977 25.428 1.00 89.12 337 GLN A O 1
ATOM 2694 N N . GLY A 1 338 ? -10.357 2.469 27.070 1.00 87.94 338 GLY A N 1
ATOM 2695 C CA . GLY A 1 338 ? -8.995 1.965 26.959 1.00 87.94 338 GLY A CA 1
ATOM 2696 C C . GLY A 1 338 ? -8.649 1.396 25.583 1.00 87.94 338 GLY A C 1
ATOM 2697 O O . GLY A 1 338 ? -7.476 1.446 25.221 1.00 87.94 338 GLY A O 1
ATOM 2698 N N . SER A 1 339 ? -9.634 0.940 24.797 1.00 87.19 339 SER A N 1
ATOM 2699 C CA . SER A 1 339 ? -9.390 0.430 23.440 1.00 87.19 339 SER A CA 1
ATOM 2700 C C . SER A 1 339 ? -8.960 1.513 22.448 1.00 87.19 339 SER A C 1
ATOM 2702 O O . SER A 1 339 ? -8.316 1.189 21.461 1.00 87.19 339 SER A O 1
ATOM 2704 N N . VAL A 1 340 ? -9.233 2.794 22.725 1.00 89.38 340 VAL A N 1
ATOM 2705 C CA . VAL A 1 340 ? -8.789 3.928 21.891 1.00 89.38 340 VAL A CA 1
ATOM 2706 C C . VAL A 1 340 ? -7.840 4.882 22.633 1.00 89.38 340 VAL A C 1
ATOM 2708 O O . VAL A 1 340 ? -7.058 5.594 22.010 1.00 89.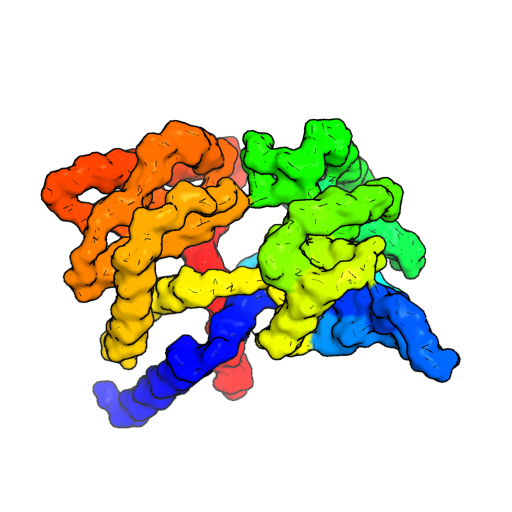38 340 VAL A O 1
ATOM 2711 N N . CYS A 1 341 ? -7.848 4.886 23.971 1.00 91.00 341 CYS A N 1
ATOM 2712 C CA . CYS A 1 341 ? -7.022 5.789 24.787 1.00 91.00 341 CYS A CA 1
ATOM 2713 C C . CYS A 1 341 ? -5.577 5.311 25.006 1.00 91.00 341 CYS A C 1
ATOM 2715 O O . CYS A 1 341 ? -4.763 6.055 25.562 1.00 91.00 341 CYS A O 1
ATOM 2717 N N . TRP A 1 342 ? -5.235 4.080 24.613 1.00 88.56 342 TRP A N 1
ATOM 2718 C CA . TRP A 1 342 ? -3.959 3.442 24.962 1.00 88.56 342 TRP A CA 1
ATOM 2719 C C . TRP A 1 342 ? -2.724 4.248 24.534 1.00 88.56 342 TRP A C 1
ATOM 2721 O O . TRP A 1 342 ? -1.746 4.297 25.283 1.00 88.56 342 TRP A O 1
ATOM 2731 N N . PHE A 1 343 ? -2.768 4.936 23.387 1.00 88.00 343 PHE A N 1
ATOM 2732 C CA . PHE A 1 343 ? -1.619 5.684 22.862 1.00 88.00 343 PHE A CA 1
ATOM 2733 C C . PHE A 1 343 ? -1.297 6.932 23.697 1.00 88.00 343 PHE A C 1
ATOM 2735 O O . PHE A 1 343 ? -0.134 7.313 23.834 1.00 88.00 343 PHE A O 1
ATOM 2742 N N . VAL A 1 344 ? -2.306 7.553 24.321 1.00 87.62 344 VAL A N 1
ATOM 2743 C CA . VAL A 1 344 ? -2.119 8.757 25.149 1.00 87.62 344 VAL A CA 1
ATOM 2744 C C . VAL A 1 344 ? -1.359 8.435 26.438 1.00 87.62 344 VAL A C 1
ATOM 2746 O O . VAL A 1 344 ? -0.660 9.296 26.978 1.00 87.62 344 VAL A O 1
ATOM 2749 N N . ARG A 1 345 ? -1.425 7.181 26.901 1.00 85.56 345 ARG A N 1
ATOM 2750 C CA . ARG A 1 345 ? -0.700 6.696 28.086 1.00 85.56 345 ARG A CA 1
ATOM 2751 C C . ARG A 1 345 ? 0.809 6.572 27.851 1.00 85.56 345 ARG A C 1
ATOM 2753 O O . ARG A 1 345 ? 1.560 6.470 28.815 1.00 85.56 345 ARG A O 1
ATOM 2760 N N . GLN A 1 346 ? 1.260 6.610 26.596 1.00 86.12 346 GLN A N 1
ATOM 2761 C CA . GLN A 1 346 ? 2.653 6.391 26.213 1.00 86.12 346 GLN A CA 1
ATOM 2762 C C . GLN A 1 346 ? 3.272 7.675 25.631 1.00 86.12 346 GLN A C 1
ATOM 2764 O O . GLN A 1 346 ? 2.984 8.039 24.488 1.00 86.12 346 GLN A O 1
ATOM 2769 N N . PRO A 1 347 ? 4.138 8.391 26.378 1.00 86.56 347 PRO A N 1
ATOM 2770 C CA . PRO A 1 347 ? 4.790 9.609 25.891 1.00 86.56 347 PRO A CA 1
ATOM 2771 C C . PRO A 1 347 ? 5.542 9.416 24.568 1.00 86.56 347 PRO A C 1
ATOM 2773 O O . PRO A 1 347 ? 5.440 10.272 23.693 1.00 86.56 347 PRO A O 1
ATOM 2776 N N . GLN A 1 348 ? 6.223 8.277 24.385 1.00 83.44 348 GLN A N 1
ATOM 2777 C CA . GLN A 1 348 ? 6.940 7.977 23.143 1.00 83.44 348 GLN A CA 1
ATOM 2778 C C . GLN A 1 348 ? 6.018 7.891 21.918 1.00 83.44 348 GLN A C 1
ATOM 2780 O O . GLN A 1 348 ? 6.378 8.377 20.849 1.00 83.44 348 GLN A O 1
ATOM 2785 N N . MET A 1 349 ? 4.812 7.330 22.069 1.00 84.38 349 MET A N 1
ATOM 2786 C CA . MET A 1 349 ? 3.850 7.215 20.968 1.00 84.38 349 MET A CA 1
ATOM 2787 C C . MET A 1 349 ? 3.282 8.579 20.596 1.00 84.38 349 MET A C 1
ATOM 2789 O O . MET A 1 349 ? 3.180 8.893 19.416 1.00 84.38 349 MET A O 1
ATOM 2793 N N . ARG A 1 350 ? 2.976 9.419 21.592 1.00 88.31 350 ARG A N 1
ATOM 2794 C CA . ARG A 1 350 ? 2.526 10.798 21.352 1.00 88.31 350 ARG A CA 1
ATOM 2795 C C . ARG A 1 350 ? 3.570 11.605 20.586 1.00 88.31 350 ARG A C 1
ATOM 2797 O O . ARG A 1 350 ? 3.236 12.179 19.556 1.00 88.31 350 ARG A O 1
ATOM 2804 N N . ALA A 1 351 ? 4.827 11.561 21.027 1.00 87.12 351 ALA A N 1
ATOM 2805 C CA . ALA A 1 351 ? 5.922 12.243 20.344 1.00 87.12 351 ALA A CA 1
ATOM 2806 C C . ALA A 1 351 ? 6.122 11.724 18.907 1.00 87.12 351 ALA A C 1
ATOM 2808 O O . ALA A 1 351 ? 6.357 12.509 17.989 1.00 87.12 351 ALA A O 1
ATOM 2809 N N . TYR A 1 352 ? 5.991 10.410 18.687 1.00 83.94 352 TYR A N 1
ATOM 2810 C CA . TYR A 1 352 ? 6.056 9.825 17.346 1.00 83.94 352 TYR A CA 1
ATOM 2811 C C . TYR A 1 352 ? 4.906 10.302 16.448 1.00 83.94 352 TYR A C 1
ATOM 2813 O O . TYR A 1 352 ? 5.150 10.655 15.295 1.00 83.94 352 TYR A O 1
ATOM 2821 N N . ILE A 1 353 ? 3.674 10.347 16.967 1.00 86.19 353 ILE A N 1
ATOM 2822 C CA . ILE A 1 353 ? 2.502 10.856 16.240 1.00 86.19 353 ILE A CA 1
ATOM 2823 C C . ILE A 1 353 ? 2.732 12.319 15.848 1.00 86.19 353 ILE A C 1
ATOM 2825 O O . ILE A 1 353 ? 2.622 12.658 14.673 1.00 86.19 353 ILE A O 1
ATOM 2829 N N . GLU A 1 354 ? 3.124 13.169 16.801 1.00 87.00 354 GLU A N 1
ATOM 2830 C CA . GLU A 1 354 ? 3.373 14.602 16.584 1.00 87.00 354 GLU A CA 1
ATOM 2831 C C . GLU A 1 354 ? 4.486 14.874 15.564 1.00 87.00 354 GLU A C 1
ATOM 2833 O O . GLU A 1 354 ? 4.376 15.820 14.784 1.00 87.00 354 GLU A O 1
ATOM 2838 N N . LYS A 1 355 ? 5.531 14.035 15.524 1.00 83.88 355 LYS A N 1
ATOM 2839 C CA . LYS A 1 355 ? 6.619 14.136 14.536 1.00 83.88 355 LYS A CA 1
ATOM 2840 C C . LYS A 1 355 ? 6.165 13.772 13.113 1.00 83.88 355 LYS A C 1
ATOM 2842 O O . LYS A 1 355 ? 6.768 14.239 12.153 1.00 83.88 355 LYS A O 1
ATOM 2847 N N . ASN A 1 356 ? 5.113 12.965 12.968 1.00 74.81 356 ASN A N 1
ATOM 2848 C CA . ASN A 1 356 ? 4.661 12.387 11.697 1.00 74.81 356 ASN A CA 1
ATOM 2849 C C . ASN A 1 356 ? 3.287 12.930 11.268 1.00 74.81 356 ASN A C 1
ATOM 2851 O O . ASN A 1 356 ? 2.346 12.170 11.025 1.00 74.81 356 ASN A O 1
ATOM 2855 N N . GLN A 1 357 ? 3.159 14.259 11.180 1.00 74.25 357 GLN A N 1
ATOM 2856 C CA . GLN A 1 357 ? 1.860 14.925 11.021 1.00 74.25 357 GLN A CA 1
ATOM 2857 C C . GLN A 1 357 ? 1.055 14.456 9.800 1.00 74.25 357 GLN A C 1
ATOM 2859 O O . GLN A 1 357 ? -0.121 14.109 9.932 1.00 74.25 357 GLN A O 1
ATOM 2864 N N . GLU A 1 358 ? 1.685 14.396 8.625 1.00 69.50 358 GLU A N 1
ATOM 2865 C CA . GLU A 1 358 ? 1.034 13.999 7.369 1.00 69.50 358 GLU A CA 1
ATOM 2866 C C . GLU A 1 358 ? 0.371 12.616 7.485 1.00 69.50 358 GLU A C 1
ATOM 2868 O O . GLU A 1 358 ? -0.798 12.441 7.136 1.00 69.50 358 GLU A O 1
ATOM 2873 N N . ARG A 1 359 ? 1.084 11.657 8.087 1.00 71.12 359 ARG A N 1
ATOM 2874 C CA . ARG A 1 359 ? 0.643 10.267 8.250 1.00 71.12 359 ARG A CA 1
ATOM 2875 C C . ARG A 1 359 ? -0.526 10.122 9.217 1.00 71.12 359 ARG A C 1
ATOM 2877 O O . ARG A 1 359 ? -1.430 9.319 8.994 1.00 71.12 359 ARG A O 1
ATOM 2884 N N . PHE A 1 360 ? -0.514 10.892 10.301 1.00 80.44 360 PHE A N 1
ATOM 2885 C CA . PHE A 1 360 ? -1.512 10.767 11.360 1.00 80.44 360 PHE A CA 1
ATOM 2886 C C . PHE A 1 360 ? -2.692 11.727 11.211 1.00 80.44 360 PHE A C 1
ATOM 2888 O O . PHE A 1 360 ? -3.650 11.583 11.958 1.00 80.44 360 PHE A O 1
ATOM 2895 N N . THR A 1 361 ? -2.708 12.646 10.241 1.00 79.75 361 THR A N 1
ATOM 2896 C CA . THR A 1 361 ? -3.817 13.610 10.071 1.00 79.75 361 THR A CA 1
ATOM 2897 C C . THR A 1 361 ? -5.177 12.925 9.901 1.00 79.75 361 THR A C 1
ATOM 2899 O O . THR A 1 361 ? -6.113 13.210 10.650 1.00 79.75 361 THR A O 1
ATOM 2902 N N . CYS A 1 362 ? -5.294 11.950 8.994 1.00 77.12 362 CYS A N 1
ATOM 2903 C CA . CYS A 1 362 ? -6.559 11.223 8.809 1.00 77.12 362 CYS A CA 1
ATOM 2904 C C . CYS A 1 362 ? -6.894 10.287 9.978 1.00 77.12 362 CYS A C 1
ATOM 2906 O O . CYS A 1 362 ? -8.066 10.101 10.314 1.00 77.12 362 CYS A O 1
ATOM 2908 N N . VAL A 1 363 ? -5.873 9.721 10.623 1.00 85.31 363 VAL A N 1
ATOM 2909 C CA . VAL A 1 363 ? -6.038 8.873 11.809 1.00 85.31 363 VAL A CA 1
ATOM 2910 C C . VAL A 1 363 ? -6.566 9.701 12.978 1.00 85.31 363 VAL A C 1
ATOM 2912 O O . VAL A 1 363 ? -7.567 9.339 13.588 1.00 85.31 363 VAL A O 1
ATOM 2915 N N . MET A 1 364 ? -5.967 10.863 13.237 1.00 89.25 364 MET A N 1
ATOM 2916 C CA . MET A 1 364 ? -6.365 11.787 14.298 1.00 89.25 364 MET A CA 1
ATOM 2917 C C . MET A 1 364 ? -7.749 12.372 14.067 1.00 89.25 364 MET A C 1
ATOM 2919 O O . MET A 1 364 ? -8.481 12.571 15.030 1.00 89.25 364 MET A O 1
ATOM 2923 N N . TYR A 1 365 ? -8.160 12.574 12.815 1.00 86.25 365 TYR A N 1
ATOM 2924 C CA . TYR A 1 365 ? -9.542 12.935 12.515 1.00 86.25 365 TYR A CA 1
ATOM 2925 C C . TYR A 1 365 ? -10.534 11.839 12.938 1.00 86.25 365 TYR A C 1
ATOM 2927 O O . TYR A 1 365 ? 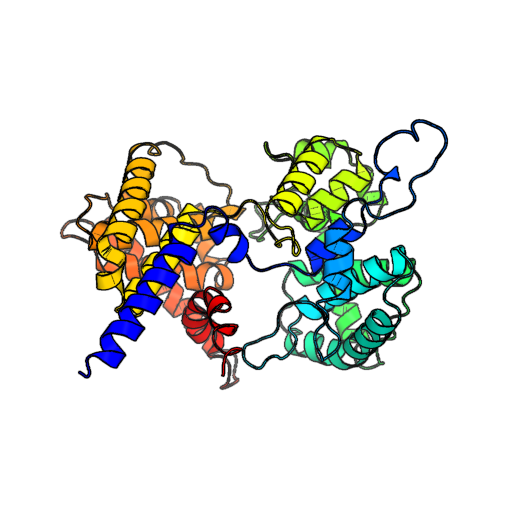-11.555 12.135 13.562 1.00 86.25 365 TYR A O 1
ATOM 2935 N N . ASN A 1 366 ? -10.233 10.566 12.662 1.00 85.94 366 ASN A N 1
ATOM 2936 C CA . ASN A 1 366 ? -11.088 9.456 13.093 1.00 85.94 366 ASN A CA 1
ATOM 2937 C C . ASN A 1 366 ? -11.076 9.260 14.612 1.00 85.94 366 ASN A C 1
ATOM 2939 O O . ASN A 1 366 ? -12.140 9.082 15.205 1.00 85.94 366 ASN A O 1
ATOM 2943 N N . VAL A 1 367 ? -9.913 9.402 15.250 1.00 92.50 367 VAL A N 1
ATOM 2944 C CA . VAL A 1 367 ? -9.788 9.422 16.714 1.00 92.50 367 VAL A CA 1
ATOM 2945 C C . VAL A 1 367 ? -10.611 10.564 17.311 1.00 92.50 367 VAL A C 1
ATOM 2947 O O . VAL A 1 367 ? -11.363 10.343 18.257 1.00 92.50 367 VAL A O 1
ATOM 2950 N N . TYR A 1 368 ? -10.551 11.768 16.735 1.00 91.62 368 TYR A N 1
ATOM 2951 C CA . TYR A 1 368 ? -11.354 12.905 17.180 1.00 91.62 368 TYR A CA 1
ATOM 2952 C C . TYR A 1 368 ? -12.855 12.597 17.099 1.00 91.62 368 TYR A C 1
ATOM 2954 O O . TYR A 1 368 ? -13.556 12.774 18.095 1.00 91.62 368 TYR A O 1
ATOM 2962 N N . ARG A 1 369 ? -13.337 12.044 15.976 1.00 89.81 369 ARG A N 1
ATOM 2963 C CA . ARG A 1 369 ? -14.739 11.600 15.819 1.00 89.81 369 ARG A CA 1
ATOM 2964 C C . ARG A 1 369 ? -15.138 10.532 16.835 1.00 89.81 369 ARG A C 1
ATOM 2966 O O . ARG A 1 369 ? -16.258 10.547 17.331 1.00 89.81 369 ARG A O 1
ATOM 2973 N N . ALA A 1 370 ? -14.245 9.597 17.156 1.00 93.12 370 ALA A N 1
ATOM 2974 C CA . ALA A 1 370 ? -14.514 8.580 18.170 1.00 93.12 370 ALA A CA 1
ATOM 2975 C C . ALA A 1 370 ? -14.793 9.212 19.547 1.00 93.12 370 ALA A C 1
ATOM 2977 O O . ALA A 1 370 ? -15.625 8.708 20.299 1.00 93.12 370 ALA A O 1
ATOM 2978 N N . THR A 1 371 ? -14.177 10.361 19.851 1.00 94.94 371 THR A N 1
ATOM 2979 C CA . THR A 1 371 ? -14.417 11.071 21.118 1.00 94.94 371 THR A CA 1
ATOM 2980 C C . THR A 1 371 ? -15.785 11.734 21.245 1.00 94.94 371 THR A C 1
ATOM 2982 O O . THR A 1 371 ? -16.158 12.105 22.355 1.00 94.94 371 THR A O 1
ATOM 2985 N N . ASP A 1 372 ? -16.566 11.843 20.166 1.00 93.12 372 ASP A N 1
ATOM 2986 C CA . ASP A 1 372 ? -17.952 12.325 20.248 1.00 93.12 372 ASP A CA 1
ATOM 2987 C C . ASP A 1 372 ? -18.887 11.317 20.946 1.00 93.12 372 ASP A C 1
ATOM 2989 O O . ASP A 1 372 ? -19.977 11.685 21.371 1.00 93.12 372 ASP A O 1
ATOM 2993 N N . LEU A 1 373 ? -18.454 10.060 21.113 1.00 94.00 373 LEU A N 1
ATOM 2994 C CA . LEU A 1 373 ? -19.203 9.002 21.806 1.00 94.00 373 LEU A CA 1
ATOM 2995 C C . LEU A 1 373 ? -18.726 8.757 23.242 1.00 94.00 373 LEU A C 1
ATOM 2997 O O . LEU A 1 373 ? -18.950 7.681 23.794 1.00 94.00 373 LEU A O 1
ATOM 3001 N N . MET A 1 374 ? -18.025 9.722 23.829 1.00 94.00 374 MET A N 1
ATOM 3002 C CA . MET A 1 374 ? -17.572 9.691 25.218 1.00 94.00 374 MET A CA 1
ATOM 3003 C C . MET A 1 374 ? -18.756 9.716 26.200 1.00 94.00 374 MET A C 1
ATOM 3005 O O . MET A 1 374 ? -19.691 10.499 26.034 1.00 94.00 374 MET A O 1
ATOM 3009 N N . PHE A 1 375 ? -18.698 8.898 27.252 1.00 92.62 375 PHE A N 1
ATOM 3010 C CA . PHE A 1 375 ? -19.654 8.929 28.361 1.00 92.62 375 PHE A CA 1
ATOM 3011 C C . PHE A 1 375 ? -19.163 9.795 29.527 1.00 92.62 375 PHE A C 1
ATOM 3013 O O . PHE A 1 375 ? -17.970 10.045 29.699 1.00 92.62 375 PHE A O 1
ATOM 3020 N N . ASN A 1 376 ? -20.095 10.219 30.383 1.00 91.31 376 ASN A N 1
ATOM 3021 C CA . ASN A 1 376 ? -19.761 10.955 31.602 1.00 91.31 376 ASN A CA 1
ATOM 3022 C C . ASN A 1 376 ? -18.825 10.122 32.497 1.00 91.31 376 ASN A C 1
ATOM 3024 O O . ASN A 1 376 ? -19.125 8.973 32.817 1.00 91.31 376 ASN A O 1
ATOM 3028 N N . GLY A 1 377 ? -17.708 10.720 32.922 1.00 89.81 377 GLY A N 1
ATOM 3029 C CA . GLY A 1 377 ? -16.685 10.068 33.751 1.00 89.81 377 GLY A CA 1
ATOM 3030 C C . GLY A 1 377 ? -15.500 9.481 32.972 1.00 89.81 377 GLY A C 1
ATOM 3031 O O . GLY A 1 377 ? -14.503 9.092 33.582 1.00 89.81 377 GLY A O 1
ATOM 3032 N N . GLU A 1 378 ? -15.545 9.471 31.638 1.00 93.75 378 GLU A N 1
ATOM 3033 C CA . GLU A 1 378 ? -14.453 9.003 30.774 1.00 93.75 378 GLU A CA 1
ATOM 3034 C C . GLU A 1 378 ? -13.363 10.071 30.572 1.00 93.75 378 GLU A C 1
ATOM 3036 O O . GLU A 1 378 ? -13.127 10.580 29.482 1.00 93.75 378 GLU A O 1
ATOM 3041 N N . THR A 1 379 ? -12.659 10.417 31.651 1.00 92.69 379 THR A N 1
ATOM 3042 C CA . THR A 1 379 ? -11.644 11.494 31.645 1.00 92.69 379 THR A CA 1
ATOM 3043 C C . THR A 1 379 ? -10.452 11.245 30.708 1.00 92.69 379 THR A C 1
ATOM 3045 O O . THR A 1 379 ? -9.761 12.187 30.319 1.00 92.69 379 THR A O 1
ATOM 3048 N N . GLU A 1 380 ? -10.166 9.995 30.322 1.00 92.44 380 GLU A N 1
ATOM 3049 C CA . GLU A 1 380 ? -9.110 9.715 29.339 1.00 92.44 380 GLU A CA 1
ATOM 3050 C C . GLU A 1 380 ? -9.542 10.100 27.922 1.00 92.44 380 GLU A C 1
ATOM 3052 O O . GLU A 1 380 ? -8.731 10.641 27.168 1.00 92.44 380 GLU A O 1
ATOM 3057 N N . MET A 1 381 ? -10.821 9.924 27.586 1.00 94.44 381 MET A N 1
ATOM 3058 C CA . MET A 1 381 ? -11.382 10.361 26.306 1.00 94.44 381 MET A CA 1
ATOM 3059 C C . MET A 1 381 ? -11.301 11.887 26.141 1.00 94.44 381 MET A C 1
ATOM 3061 O O . MET A 1 381 ? -11.031 12.365 25.039 1.00 94.44 381 MET A O 1
ATOM 3065 N N . GLU A 1 382 ? -11.427 12.667 27.222 1.00 94.44 382 GLU A N 1
ATOM 3066 C CA . GLU A 1 382 ? -11.215 14.126 27.192 1.00 94.44 382 GLU A CA 1
ATOM 3067 C C . GLU A 1 382 ? -9.769 14.490 26.818 1.00 94.44 382 GLU A C 1
ATOM 3069 O O . GLU A 1 382 ? -9.526 15.420 26.038 1.00 94.44 382 GLU A O 1
ATOM 3074 N N . LYS A 1 383 ? -8.794 13.724 27.328 1.00 94.94 383 LYS A N 1
ATOM 3075 C CA . LYS A 1 383 ? -7.375 13.886 26.976 1.00 94.94 383 LYS A CA 1
ATOM 3076 C C . LYS A 1 383 ? -7.131 13.524 25.514 1.00 94.94 383 LYS A C 1
ATOM 3078 O O . LYS A 1 383 ? -6.445 14.274 24.822 1.00 94.94 383 LYS A O 1
ATOM 3083 N N . VAL A 1 384 ? -7.716 12.422 25.034 1.00 95.69 384 VAL A N 1
ATOM 3084 C CA . VAL A 1 384 ? -7.659 12.019 23.617 1.00 95.69 384 VAL A CA 1
ATOM 3085 C C . VAL A 1 384 ? -8.258 13.107 22.725 1.00 95.69 384 VAL A C 1
ATOM 3087 O O . VAL A 1 384 ? -7.627 13.499 21.745 1.00 95.69 384 VAL A O 1
ATOM 3090 N N . ARG A 1 385 ? -9.429 13.652 23.082 1.00 95.88 385 ARG A N 1
ATOM 3091 C CA . ARG A 1 385 ? -10.102 14.718 22.323 1.00 95.88 385 ARG A CA 1
ATOM 3092 C C . ARG A 1 385 ? -9.234 15.965 22.227 1.00 95.88 385 ARG A C 1
ATOM 3094 O O . ARG A 1 385 ? -9.089 16.527 21.145 1.00 95.88 385 ARG A O 1
ATOM 3101 N N . SER A 1 386 ? -8.647 16.373 23.351 1.00 95.81 386 SER A N 1
ATOM 3102 C CA . SER A 1 386 ? -7.758 17.536 23.423 1.00 95.81 386 SER A CA 1
ATOM 3103 C C . SER A 1 386 ? -6.498 17.330 22.581 1.00 95.81 386 SER A C 1
ATOM 3105 O O . SER A 1 386 ? -6.134 18.204 21.801 1.00 95.81 386 SER A O 1
ATOM 3107 N N . PHE A 1 387 ? -5.869 16.154 22.677 1.00 95.56 387 PHE A N 1
ATOM 3108 C CA . PHE A 1 387 ? -4.698 15.805 21.874 1.00 95.56 387 PHE A CA 1
ATOM 3109 C C . PHE A 1 387 ? -5.014 15.813 20.372 1.00 95.56 387 PHE A C 1
ATOM 3111 O O . PHE A 1 387 ? -4.347 16.512 19.613 1.00 95.56 387 PHE A O 1
ATOM 3118 N N . ALA A 1 388 ? -6.061 15.097 19.949 1.00 92.88 388 ALA A N 1
ATOM 3119 C CA . ALA A 1 388 ? -6.444 15.004 18.543 1.00 92.88 388 ALA A CA 1
ATOM 3120 C C . ALA A 1 388 ? -6.835 16.374 17.967 1.00 92.88 388 ALA A C 1
ATOM 3122 O O . ALA A 1 388 ? -6.437 16.705 16.854 1.00 92.88 388 ALA A O 1
ATOM 3123 N N . ARG A 1 389 ? -7.548 17.210 18.737 1.00 91.31 389 ARG A N 1
ATOM 3124 C CA . ARG A 1 389 ? -7.871 18.586 18.334 1.00 91.31 389 ARG A CA 1
ATOM 3125 C C . ARG A 1 389 ? -6.614 19.425 18.126 1.00 91.31 389 ARG A C 1
ATOM 3127 O O . ARG A 1 389 ? -6.450 19.991 17.052 1.00 91.31 389 ARG A O 1
ATOM 3134 N N . ASN A 1 390 ? -5.727 19.475 19.120 1.00 92.25 390 ASN A N 1
ATOM 3135 C CA . ASN A 1 390 ? -4.500 20.272 19.047 1.00 92.25 390 ASN A CA 1
ATOM 3136 C C . ASN A 1 390 ? -3.613 19.823 17.879 1.00 92.25 390 ASN A C 1
ATOM 3138 O O . ASN A 1 390 ? -3.038 20.656 17.176 1.00 92.25 390 ASN A O 1
ATOM 3142 N N . PHE A 1 391 ? -3.531 18.511 17.650 1.00 90.06 391 PHE A N 1
ATOM 3143 C CA . PHE A 1 391 ? -2.823 17.933 16.516 1.00 90.06 391 PHE A CA 1
ATOM 3144 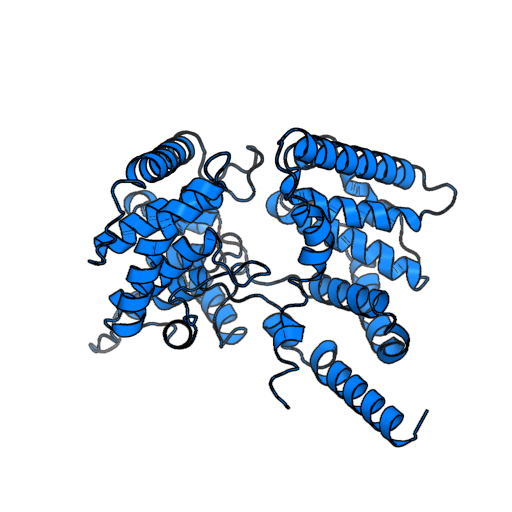C C . PHE A 1 391 ? -3.414 18.412 15.183 1.00 90.06 391 PHE A C 1
ATOM 3146 O O . PHE A 1 391 ? -2.685 18.923 14.332 1.00 90.06 391 PHE A O 1
ATOM 3153 N N . LEU A 1 392 ? -4.736 18.298 15.010 1.00 85.38 392 LEU A N 1
ATOM 3154 C CA . LEU A 1 392 ? -5.424 18.704 13.783 1.00 85.38 392 LEU A CA 1
ATOM 3155 C C . LEU A 1 392 ? -5.293 20.215 13.540 1.00 85.38 392 LEU A C 1
ATOM 3157 O O . LEU A 1 392 ? -4.955 20.626 12.434 1.00 85.38 392 LEU A O 1
ATOM 3161 N N . GLU A 1 393 ? -5.462 21.046 14.568 1.00 84.94 393 GLU A N 1
ATOM 3162 C CA . GLU A 1 393 ? -5.264 22.499 14.468 1.00 84.94 393 GLU A CA 1
ATOM 3163 C C . GLU A 1 393 ? -3.824 22.870 14.087 1.00 84.94 393 GLU A C 1
ATOM 3165 O O . GLU A 1 393 ? -3.605 23.785 13.291 1.00 84.94 393 GLU A O 1
ATOM 3170 N N . SER A 1 394 ? -2.833 22.152 14.622 1.00 83.00 394 SER A N 1
ATOM 3171 C CA . SER A 1 394 ? -1.423 22.358 14.272 1.00 83.00 394 SER A CA 1
ATOM 3172 C C . SER A 1 394 ? -1.147 21.966 12.821 1.00 83.00 394 SER A C 1
ATOM 3174 O O . SER A 1 394 ? -0.507 22.733 12.104 1.00 83.00 394 SER A O 1
ATOM 3176 N N . SER A 1 395 ? -1.703 20.840 12.361 1.00 72.38 395 SER A N 1
ATOM 3177 C CA . SER A 1 395 ? -1.571 20.395 10.967 1.00 72.38 395 SER A CA 1
ATOM 3178 C C . SER A 1 395 ? -2.172 21.398 9.971 1.00 72.38 395 SER A C 1
ATOM 3180 O O . SER A 1 395 ? -1.599 21.633 8.913 1.00 72.38 395 SER A O 1
ATOM 3182 N N . MET A 1 396 ? -3.270 22.077 10.331 1.00 67.62 396 MET A N 1
ATOM 3183 C CA . MET A 1 396 ? -3.886 23.116 9.492 1.00 67.62 396 MET A CA 1
ATOM 3184 C C . MET A 1 396 ? -3.049 24.401 9.419 1.00 67.62 396 MET A C 1
ATOM 3186 O O . MET A 1 396 ? -3.036 25.071 8.390 1.00 67.62 396 MET A O 1
ATOM 3190 N N . LYS A 1 397 ? -2.334 24.762 10.493 1.00 65.94 397 LYS A N 1
ATOM 3191 C CA . LYS A 1 397 ? -1.470 25.956 10.518 1.00 65.94 397 LYS A CA 1
ATOM 3192 C C . LYS A 1 397 ? -0.214 25.793 9.666 1.00 65.94 397 LYS A C 1
ATOM 3194 O O . LYS A 1 397 ? 0.221 26.767 9.063 1.00 65.94 397 LYS A O 1
ATOM 3199 N N . VAL A 1 398 ? 0.347 24.584 9.603 1.00 58.06 398 VAL A N 1
ATOM 3200 C CA . VAL A 1 398 ? 1.483 24.277 8.717 1.00 58.06 398 VAL A CA 1
ATOM 3201 C C . VAL A 1 398 ? 1.087 24.474 7.251 1.00 58.06 398 VAL A C 1
ATOM 3203 O O . VAL A 1 398 ? 1.836 25.093 6.508 1.00 58.06 398 VAL A O 1
ATOM 3206 N N . VAL A 1 399 ? -0.131 24.069 6.874 1.00 50.31 399 VAL A N 1
ATOM 3207 C CA . VAL A 1 399 ? -0.665 24.241 5.510 1.00 50.31 399 VAL A CA 1
ATOM 3208 C C . VAL A 1 399 ? -0.907 25.716 5.151 1.00 50.31 399 VAL A C 1
ATOM 3210 O O . VAL A 1 399 ? -0.698 26.106 4.011 1.00 50.31 399 VAL A O 1
ATOM 3213 N N . ASN A 1 400 ? -1.312 26.558 6.107 1.00 38.38 400 ASN A N 1
ATOM 3214 C CA . ASN A 1 400 ? -1.627 27.972 5.843 1.00 38.38 400 ASN A CA 1
ATOM 3215 C C . ASN A 1 400 ? -0.403 28.905 5.751 1.00 38.38 400 ASN A C 1
ATOM 3217 O O . ASN A 1 400 ? -0.547 30.017 5.256 1.00 38.38 400 ASN A O 1
ATOM 3221 N N . ASN A 1 401 ? 0.773 28.499 6.240 1.00 37.84 401 ASN A N 1
ATOM 3222 C CA . ASN A 1 401 ? 2.006 29.296 6.119 1.00 37.84 401 ASN A CA 1
ATOM 3223 C C . ASN A 1 401 ? 2.736 29.070 4.781 1.00 37.84 401 ASN A C 1
ATOM 3225 O O . ASN A 1 401 ? 3.719 29.753 4.493 1.00 37.84 401 ASN A O 1
ATOM 3229 N N . GLU A 1 402 ? 2.262 28.126 3.967 1.00 40.66 402 GLU A N 1
ATOM 3230 C CA . GLU A 1 402 ? 2.679 27.941 2.582 1.00 40.66 402 GLU A CA 1
ATOM 3231 C C . GLU A 1 402 ? 1.683 28.687 1.681 1.00 40.66 402 GLU A C 1
ATOM 3233 O O . GLU A 1 402 ? 0.628 28.163 1.331 1.00 40.66 402 GLU A O 1
ATOM 3238 N N . ASP A 1 403 ? 1.988 29.947 1.345 1.00 32.47 403 ASP A N 1
ATOM 3239 C CA . ASP A 1 403 ? 1.180 30.785 0.448 1.00 32.47 403 ASP A CA 1
ATOM 3240 C C . ASP A 1 403 ? 1.028 30.127 -0.938 1.00 32.47 403 ASP A C 1
ATOM 3242 O O . ASP A 1 403 ? 1.822 30.343 -1.853 1.00 32.47 403 ASP A O 1
ATOM 3246 N N . ASN A 1 404 ? -0.021 29.320 -1.094 1.00 28.34 404 ASN A N 1
ATOM 3247 C CA . ASN A 1 404 ? -0.715 29.059 -2.348 1.00 28.34 404 ASN A CA 1
ATOM 3248 C C . ASN A 1 404 ? -2.138 28.561 -2.058 1.00 28.34 404 ASN A C 1
ATOM 3250 O O . ASN A 1 404 ? -2.369 27.464 -1.549 1.00 28.34 404 ASN A O 1
ATOM 3254 N N . LEU A 1 405 ? -3.102 29.392 -2.452 1.00 30.50 405 LEU A N 1
ATOM 3255 C CA . LEU A 1 405 ? -4.562 29.272 -2.341 1.00 30.50 405 LEU A CA 1
ATOM 3256 C C . LEU A 1 405 ? -5.190 28.096 -3.132 1.00 30.50 405 LEU A C 1
ATOM 3258 O O . LEU A 1 405 ? -6.289 28.221 -3.665 1.00 30.50 405 LEU A O 1
ATOM 3262 N N . LEU A 1 406 ? -4.526 26.939 -3.208 1.00 28.64 406 LEU A N 1
ATOM 3263 C CA . LEU A 1 406 ? -5.020 25.735 -3.896 1.00 28.64 406 LEU A CA 1
ATOM 3264 C C . LEU A 1 406 ? -4.774 24.416 -3.137 1.00 28.64 406 LEU A C 1
ATOM 3266 O O . LEU A 1 406 ? -5.079 23.349 -3.664 1.00 28.64 406 LEU A O 1
ATOM 3270 N N . LEU A 1 407 ? -4.291 24.449 -1.889 1.00 27.88 407 LEU A N 1
ATOM 3271 C CA . LEU A 1 407 ? -3.914 23.236 -1.151 1.00 27.88 407 LEU A CA 1
ATOM 3272 C C . LEU A 1 407 ? -4.861 22.843 0.006 1.00 27.88 407 LEU A C 1
ATOM 3274 O O . LEU A 1 407 ? -4.427 22.416 1.072 1.00 27.88 407 LEU A O 1
ATOM 3278 N N . LEU A 1 408 ? -6.175 22.813 -0.262 1.00 30.42 408 LEU A N 1
ATOM 3279 C CA . LEU A 1 408 ? -7.129 21.995 0.513 1.00 30.42 408 LEU A CA 1
ATOM 3280 C C . LEU A 1 408 ? -7.309 20.507 0.071 1.00 30.42 408 LEU A C 1
ATOM 3282 O O . LEU A 1 408 ? -8.328 19.922 0.449 1.00 30.42 408 LEU A O 1
ATOM 3286 N N . PRO A 1 409 ? -6.374 19.810 -0.630 1.00 31.17 409 PRO A N 1
ATOM 3287 C CA . PRO A 1 409 ? -6.488 18.382 -0.865 1.00 31.17 409 PRO A CA 1
ATOM 3288 C C . PRO A 1 409 ? -6.301 17.538 0.386 1.00 31.17 409 PRO A C 1
ATOM 3290 O O . PRO A 1 409 ? -6.592 16.367 0.291 1.00 31.17 409 PRO A O 1
ATOM 3293 N N . SER A 1 410 ? -5.828 18.024 1.540 1.00 30.09 410 SER A N 1
ATOM 3294 C CA . SER A 1 410 ? -5.621 17.164 2.724 1.00 30.09 410 SER A CA 1
ATOM 3295 C C . SER A 1 410 ? -6.918 16.884 3.493 1.00 30.09 410 SER A C 1
ATOM 3297 O O . SER A 1 410 ? -7.136 15.759 3.920 1.00 30.09 410 SER A O 1
ATOM 3299 N N . LEU A 1 411 ? -7.840 17.851 3.575 1.00 31.58 411 LEU A N 1
ATOM 3300 C CA . LEU A 1 411 ? -9.208 17.660 4.087 1.00 31.58 411 LEU A CA 1
ATOM 3301 C C . LEU A 1 411 ? -10.141 17.103 3.012 1.00 31.58 411 LEU A C 1
ATOM 3303 O O . LEU A 1 411 ? -10.938 16.210 3.303 1.00 31.58 411 LEU A O 1
ATOM 3307 N N . GLN A 1 412 ? -9.963 17.516 1.750 1.00 30.55 412 GLN A N 1
ATOM 3308 C CA . GLN A 1 412 ? -10.528 16.756 0.643 1.00 30.55 412 GLN A CA 1
ATOM 3309 C C . GLN A 1 412 ? -9.929 15.359 0.554 1.00 30.55 412 GLN A C 1
ATOM 3311 O O . GLN A 1 412 ? -10.660 14.555 0.018 1.00 30.55 412 GLN A O 1
ATOM 3316 N N . LYS A 1 413 ? -8.741 15.056 1.134 1.00 33.72 413 LYS A N 1
ATOM 3317 C CA . LYS A 1 413 ? -8.125 13.733 1.431 1.00 33.72 413 LYS A CA 1
ATOM 3318 C C . LYS A 1 413 ? -8.527 13.122 2.754 1.00 33.72 413 LYS A C 1
ATOM 3320 O O . LYS A 1 413 ? -8.404 11.925 2.880 1.00 33.72 413 LYS A O 1
ATOM 3325 N N . VAL A 1 414 ? -9.128 13.832 3.692 1.00 34.12 414 VAL A N 1
ATOM 3326 C CA . VAL A 1 414 ? -9.910 13.181 4.751 1.00 34.12 414 VAL A CA 1
ATOM 3327 C C . VAL A 1 414 ? -11.227 12.691 4.146 1.00 34.12 414 VAL A C 1
ATOM 3329 O O . VAL A 1 414 ? -11.722 11.624 4.497 1.00 34.12 414 VAL A O 1
ATOM 3332 N N . VAL A 1 415 ? -11.743 13.407 3.145 1.00 33.19 415 VAL A N 1
ATOM 3333 C CA . VAL A 1 415 ? -12.788 12.924 2.241 1.00 33.19 415 VAL A CA 1
ATOM 3334 C C . VAL A 1 415 ? -12.210 11.961 1.183 1.00 33.19 415 VAL A C 1
ATOM 3336 O O . VAL A 1 415 ? -12.881 10.984 0.915 1.00 33.19 415 VAL A O 1
ATOM 3339 N N . TYR A 1 416 ? -10.959 12.118 0.710 1.00 32.72 416 TYR A N 1
ATOM 3340 C CA . TYR A 1 416 ? -10.270 11.340 -0.348 1.00 32.72 416 TYR A CA 1
ATOM 3341 C C . TYR A 1 416 ? -9.682 10.042 0.173 1.00 32.72 416 TYR A C 1
ATOM 3343 O O . TYR A 1 416 ? -9.669 9.089 -0.556 1.00 32.72 416 TYR A O 1
ATOM 3351 N N . ILE A 1 417 ? -9.294 9.922 1.435 1.00 36.09 417 ILE A N 1
ATOM 3352 C CA . ILE A 1 417 ? -8.943 8.658 2.103 1.00 36.09 417 ILE A CA 1
ATOM 3353 C C . ILE A 1 417 ? -10.230 7.917 2.486 1.00 36.09 417 ILE A C 1
ATOM 3355 O O . ILE A 1 417 ? -10.241 6.696 2.565 1.00 36.09 417 ILE A O 1
ATOM 3359 N N . ASN A 1 418 ? -11.357 8.637 2.556 1.00 33.06 418 ASN A N 1
ATOM 3360 C CA . ASN A 1 418 ? -12.688 8.049 2.408 1.00 33.06 418 ASN A CA 1
ATOM 3361 C C . ASN A 1 418 ? -13.112 7.821 0.938 1.00 33.06 418 ASN A C 1
ATOM 3363 O O . ASN A 1 418 ? -14.140 7.189 0.721 1.00 33.06 418 ASN A O 1
ATOM 3367 N N . PHE A 1 419 ? -12.350 8.292 -0.060 1.00 33.41 419 PHE A N 1
ATOM 3368 C CA . PHE A 1 419 ? -12.679 8.239 -1.498 1.00 33.41 419 PHE A CA 1
ATOM 3369 C C . PHE A 1 419 ? -11.716 7.352 -2.322 1.00 33.41 419 PHE A C 1
ATOM 3371 O O . PHE A 1 419 ? -12.076 6.910 -3.406 1.00 33.41 419 PHE A O 1
ATOM 3378 N N . THR A 1 420 ? -10.541 6.976 -1.809 1.00 34.78 420 THR A N 1
ATOM 3379 C CA . THR A 1 420 ? -9.676 5.930 -2.374 1.00 34.78 420 THR A CA 1
ATOM 3380 C C . THR A 1 420 ? -10.193 4.555 -1.964 1.00 34.78 420 THR A C 1
ATOM 3382 O O . THR A 1 420 ? -9.987 3.590 -2.686 1.00 34.78 420 THR A O 1
ATOM 3385 N N . PHE A 1 421 ? -10.995 4.491 -0.894 1.00 37.44 421 PHE A N 1
ATOM 3386 C CA . PHE A 1 421 ? -11.898 3.368 -0.626 1.00 37.44 421 PHE A CA 1
ATOM 3387 C C . PHE A 1 421 ? -13.081 3.307 -1.630 1.00 37.44 421 PHE A C 1
ATOM 3389 O O . PHE A 1 421 ? -13.773 2.299 -1.706 1.00 37.44 421 PHE A O 1
ATOM 3396 N N . LEU A 1 422 ? -13.297 4.363 -2.438 1.00 35.47 422 LEU A N 1
ATOM 3397 C CA . LEU A 1 422 ? -14.393 4.525 -3.412 1.00 35.47 422 LEU A CA 1
ATOM 3398 C C . LEU A 1 422 ? -13.961 4.523 -4.887 1.00 35.47 422 LEU A C 1
ATOM 3400 O O . LEU A 1 422 ? -14.813 4.698 -5.763 1.00 35.47 422 LEU A O 1
ATOM 3404 N N . LEU A 1 423 ? -12.697 4.235 -5.222 1.00 33.88 423 LEU A N 1
ATOM 3405 C CA . LEU A 1 423 ? -12.381 3.859 -6.610 1.00 33.88 423 LEU A CA 1
ATOM 3406 C C . LEU A 1 423 ? -13.177 2.611 -7.059 1.00 33.88 423 LEU A C 1
ATOM 3408 O O . LEU A 1 423 ? -13.333 2.395 -8.260 1.00 33.88 423 LEU A O 1
ATOM 3412 N N . LEU A 1 424 ? -13.801 1.887 -6.119 1.00 33.97 424 LEU A N 1
ATOM 3413 C CA . LEU A 1 424 ? -14.809 0.859 -6.382 1.00 33.97 424 LEU A CA 1
ATOM 3414 C C . LEU A 1 424 ? -16.093 1.328 -7.056 1.00 33.97 424 LEU A C 1
ATOM 3416 O O . LEU A 1 424 ? -16.721 0.535 -7.746 1.00 33.97 424 LEU A O 1
ATOM 3420 N N . MET A 1 425 ? -16.481 2.594 -6.935 1.00 31.11 425 MET A N 1
ATOM 3421 C CA . MET A 1 425 ? -17.692 3.065 -7.614 1.00 31.11 425 MET A CA 1
ATOM 3422 C C . MET A 1 425 ? -17.417 3.516 -9.054 1.00 31.11 425 MET A C 1
ATOM 3424 O O . MET A 1 425 ? -18.354 3.797 -9.800 1.00 31.11 425 MET A O 1
ATOM 3428 N N . ARG A 1 426 ? -16.152 3.537 -9.509 1.00 29.52 426 ARG A N 1
ATOM 3429 C CA . ARG A 1 426 ? -15.807 4.014 -10.860 1.00 29.52 426 ARG A CA 1
ATOM 3430 C C . ARG A 1 426 ? -16.169 3.038 -11.990 1.00 29.52 426 ARG A C 1
ATOM 3432 O O . ARG A 1 426 ? -16.008 3.403 -13.150 1.00 29.52 426 ARG A O 1
ATOM 3439 N N . LYS A 1 427 ? -16.699 1.841 -11.697 1.00 26.03 427 LYS A N 1
ATOM 3440 C CA . LYS A 1 427 ? -17.159 0.877 -12.722 1.00 26.03 427 LYS A CA 1
ATOM 3441 C C . LYS A 1 427 ? -18.663 0.584 -12.763 1.00 26.03 427 LYS A C 1
ATOM 3443 O O . LYS A 1 427 ? -19.075 -0.169 -13.640 1.00 26.03 427 LYS A O 1
ATOM 3448 N N . ILE A 1 428 ? -19.496 1.246 -11.954 1.00 29.48 428 ILE A N 1
ATOM 3449 C CA . ILE A 1 428 ? -20.967 1.130 -12.093 1.00 29.48 428 ILE A CA 1
ATOM 3450 C C . ILE A 1 428 ? -21.503 1.945 -13.301 1.00 29.48 428 ILE A C 1
ATOM 3452 O O . ILE A 1 428 ? -22.655 1.807 -13.692 1.00 29.48 428 ILE A O 1
ATOM 3456 N N . HIS A 1 429 ? -20.650 2.695 -14.015 1.00 27.66 429 HIS A N 1
ATOM 3457 C CA . HIS A 1 429 ? -21.004 3.392 -15.266 1.00 27.66 429 HIS A CA 1
ATOM 3458 C C . HIS A 1 429 ? -20.309 2.851 -16.529 1.00 27.66 429 HIS A C 1
ATOM 3460 O O . HIS A 1 429 ? -19.875 3.618 -17.381 1.00 27.66 429 HIS A O 1
ATOM 3466 N N . SER A 1 430 ? -20.242 1.525 -16.695 1.00 26.23 430 SER A N 1
ATOM 3467 C CA . SER A 1 430 ? -20.054 0.937 -18.041 1.00 26.23 430 SER A CA 1
ATOM 3468 C C . SER A 1 430 ? -21.283 0.197 -18.586 1.00 26.23 430 SER A C 1
ATOM 3470 O O . SER A 1 430 ? -21.217 -0.365 -19.673 1.00 26.23 430 SER A O 1
ATOM 3472 N N . PHE A 1 431 ? -22.426 0.291 -17.896 1.00 27.20 431 PHE A N 1
ATOM 3473 C CA . PHE A 1 431 ? -23.741 -0.002 -18.468 1.00 27.20 431 PHE A CA 1
ATOM 3474 C C . PHE A 1 431 ? -24.596 1.269 -18.494 1.00 27.20 431 PHE A C 1
ATOM 3476 O O . PHE A 1 431 ? -25.342 1.573 -17.564 1.00 27.20 431 PHE A O 1
ATOM 3483 N N . SER A 1 432 ? -24.450 2.014 -19.585 1.00 27.67 432 SER A N 1
ATOM 3484 C CA . SER A 1 432 ? -25.557 2.700 -20.254 1.00 27.67 432 SER A CA 1
ATOM 3485 C C . SER A 1 432 ? -25.566 2.237 -21.698 1.00 27.67 432 SER A C 1
ATOM 3487 O O . SER A 1 432 ? -24.491 2.403 -22.323 1.00 27.67 432 SER A O 1
#

Sequence (432 aa):
MDSSSISSIESLVNEIKKEMFSNQEFNTFLTPISAYDTAWLAMISYNNQEKAINGHSFSGPMFESCLNWILNNQNEQGFWGESNGENLPTISSLTATLACMIALKKWNVGETNIKKGLKFIHANTEILLKENSQQFPRWFTIVFPAMVQLAKSVGLETIFVNGSERLLSDVVMKRKVILESEKLMDMTAGHDQPLLAYLESFPNYFVDQKDQILKHLSEDGSLFQSPSATAQAFMSTGNQKCLEYLMSIVHKCPNGVPSRFPVDEELINLCMIDHIQRMGLANHFNKEIEQILGQVYENQMNNQNEYLSEISTLPERLFKDSLAFRLLRLQGYKINQGSVCWFVRQPQMRAYIEKNQERFTCVMYNVYRATDLMFNGETEMEKVRSFARNFLESSMKVVNNEDNLLLLPSLQKVVYINFTFLLLMRKIHSFS

Secondary structure (DSSP, 8-state):
--HHHHHHHHHHHHHHIIIIIS-TTHHHHHSPB-HHHHHHHHT-BGGGSSS-TTS----SBS-HHHHHHHHH---TTS--S-B-TTS-B-HHHHHHHHHHHHHHHHTT--HHHHHHHHHHHHHHHHHHHHHTSS---HHHHHHHHHHHHHHHHTT------TTSHHHHHHHHHHHHHHHHHS-TT--SS--SS-GGGGGGGS-GGGTT-HHHHHHT--TTS-BTTBHHHHHHHHHHH--HHHHHHHHHHHHH-TT--BSSSS--HHHHHHHHHHHHHHTT-GGGSHHHHHHHHHHHHHHHHH-TT-----GGGHHHHHHHHHHHHHHHHHTT----THHHHGGGG-HHHHHHHHH-HHHHHHHHHHHHHHGGGPPTT-HHHHHHHHHHHHHHHHHHHHHHTS--TT--HHHHHHHHTTTSTTGGGGGTTS--

Foldseek 3Di:
DDPVVVVVVLVVLVVCCCQPQVDPLNLVVLFDFQLLLLLLQLQAFPPLAPDDDPPDRPGHRPQVLSLVLLLVPQDPQLWDDDADPVRHDALSRQLSLLSSLLSCLSHVHNPVSNVSSLVNLQVPVLVNLVVCVVDDAPLSLQRNVLSVVSCVVSPNDNDHPPNCPVSSVVSPVVNVCCVVPFDQPPPPPLHLGGVLLVQLSDDPVVLVPLVVNVVQQDPQRDRQQASNSLSNNCSSHVDVSSVSNNVVQCVSNVSHGHRGPDDDPLLLLLLVQVLCVVVVNCVSCVVSLCVSLVVVLVCCVVPPDPPDDRLSCVLVLLQSLLSSLQSCVVVPHDDDPCSNLVQVVDPVSLVSCLVVLLSCLLSLVSQLVSLVSDDPPNVSSVVSNVSSVVSNVVSVVVVVVPPDPPPPVSVVVNVVVSCSSVVVVVPVPPPD